Protein AF-0000000077149326 (afdb_homodimer)

Foldseek 3Di:
DPQAQEEEEEALDVVVQVVVVVPDDPSYHYHYDNALVVRLVCVQVDDHQEYEYEQDGDPHGPQVSQVSNCVRDVRHAYEYEYAPPDPDDQVVVCVVHSHPYYHYPPDDPVVVVVVVVVSVVVSVVVVLCLALLCLLVVLCVVVVHQLQRLCVQLVHHSVVNVCCNVVVDPDDPSSLCSSCVVSVHDSCSNCVPPPPVDDPPPPPDD/DPQAQEEEEEALDVVVQVVVVVPDDPSYHYHYDNALVVRLVCVQVDDHQEYEYEQDGDPHGPQVSQVSNCVRDVRHAYEYEYAPPDPDDQVVVCVVHSHPYYHYPPDDPVVVVVVVVVSVVVSVVVVLCLALLCLLVVLCVVVVHQLQRLCVQLVHHSVVNVCCNVVVDPDDPSSLCSSCVVSVHDSCSNHVPPPPVPDPPPPPDD

Radius of gyration: 22.46 Å; Cα contacts (8 Å, |Δi|>4): 632; chains: 2; bounding box: 53×58×56 Å

Nearest PDB structures (foldseek):
  3hv2-assembly1_B  TM=8.710E-01  e=5.904E-07  Pseudomonas protegens Pf-5
  2vuh-assembly1_B-2  TM=8.754E-01  e=3.141E-06  Rhodobacter capsulatus
  8tff-assembly1_A  TM=6.795E-01  e=1.609E-07  Flavobacterium johnsoniae UW101
  8thp-assembly1_A  TM=6.097E-01  e=5.617E-08  Flavobacterium johnsoniae UW101
  8tfm-assembly1_A  TM=6.065E-01  e=4.903E-07  Flavobacterium johnsoniae UW101

Organism: Ruminiclostridium cellulolyticum (strain ATCC 35319 / DSM 5812 / JCM 6584 / H10) (NCBI:txid394503)

Solvent-accessible surface area (backbone atoms only — not comparable to full-atom values): 22698 Å² total; per-residue (Å²): 127,84,82,54,52,30,32,36,34,33,37,60,50,62,67,60,51,50,53,53,56,71,72,51,63,84,60,48,41,75,48,70,26,61,41,63,67,63,36,54,53,46,56,74,76,43,86,56,57,32,37,40,33,32,37,74,32,93,95,46,41,41,65,58,52,48,53,58,43,49,74,78,42,80,70,61,40,33,31,40,46,23,65,83,80,51,95,54,57,67,57,57,48,44,71,74,39,98,44,30,39,73,44,51,62,82,50,56,69,68,57,53,52,37,51,52,50,22,51,51,36,43,54,52,52,38,57,45,61,53,27,38,12,41,43,48,44,48,54,32,55,76,62,69,45,50,51,57,58,49,12,58,75,71,71,46,52,42,64,56,45,52,30,25,39,66,57,73,45,75,73,50,72,68,52,39,47,50,47,13,58,73,68,70,45,48,49,23,44,43,44,28,54,73,69,75,74,67,85,68,80,74,74,72,80,122,128,82,82,54,51,30,33,35,36,34,38,60,49,63,66,60,52,50,53,52,57,72,71,50,62,85,60,49,40,76,49,71,28,61,41,63,67,62,35,54,52,48,56,74,76,42,88,57,57,34,37,39,32,30,36,75,33,93,97,45,42,42,65,59,51,48,54,59,45,48,74,79,43,81,70,60,41,32,31,39,46,24,66,83,82,51,95,53,58,67,57,57,47,43,72,72,39,99,46,29,37,74,43,52,62,82,51,56,67,68,56,53,50,36,50,52,51,22,51,51,37,45,54,52,51,39,57,45,60,54,28,37,13,40,43,48,45,49,54,32,54,74,61,69,45,50,53,57,58,50,10,60,76,71,70,44,52,40,65,57,44,53,30,26,39,67,58,74,43,77,73,53,70,68,53,40,46,50,47,12,59,73,67,69,45,48,49,22,44,43,42,30,54,71,68,76,74,67,86,68,80,74,73,72,80,122

Sequence (412 aa):
MEEKFKIIIIDDEQGVIDAIKANLSSEYSVDGFVTSKEGIDAIKENNYDLLILDYFIDSMNGKQITEKIRKTDDELYIMLLTGKAEEAPGLETLKNLDIQMYCEKSANFEEILIMIESARKSVEHSRKEGSFGIRLKRLRRIHNISQEDLGKVLGVGRTAIANWETNQTEPTGENIKKLAELFRVTTDYLLCYKANFGDTPNLAKKMEEKFKIIIIDDEQGVIDAIKANLSSEYSVDGFVTSKEGIDAIKENNYDLLILDYFIDSMNGKQITEKIRKTDDELYIMLLTGKAEEAPGLETLKNLDIQMYCEKSANFEEILIMIESARKSVEHSRKEGSFGIRLKRLRRIHNISQEDLGKVLGVGRTAIANWETNQTEPTGENIKKLAELFRVTTDYLLCYKANFGDTPNLAKK

InterPro domains:
  IPR001387 Cro/C1-type, helix-turn-helix domain [PF01381] (136-190)
  IPR001387 Cro/C1-type, helix-turn-helix domain [PS50943] (136-190)
  IPR001387 Cro/C1-type, helix-turn-helix domain [SM00530] (135-190)
  IPR001387 Cro/C1-type, helix-turn-helix domain [cd00093] (133-190)
  IPR001789 Signal transduction response regulator, receiver domain [PF00072] (7-116)
  IPR001789 Signal transduction response regulator, receiver domain [PS50110] (6-120)
  IPR001789 Signal transduction response regulator, receiver domain [SM00448] (5-116)
  IPR010982 Lambda repressor-like, DNA-binding domain superfamily [G3DSA:1.10.260.40] (132-192)
  IPR010982 Lambda repressor-like, DNA-binding domain superfamily [SSF47413] (132-195)
  IPR011006 CheY-like superfamily [SSF52172] (4-128)

Secondary structure (DSSP, 8-state):
----EEEEEE-S-HHHHHHHHHHS-TTEEEEEESSHHHHHHHHHHS--SEEEE-SEETTEEHHHHHHHHHTT-SS-EEEEEE-TT-SS-HHHHHHHSS-SEEEETTS-HHHHHHHHHHHHHHHHHHHHHTSHHHHHHHHHHHTT--HHHHHHHHTS-HHHHHHHHTTSS---HHHHHHHHHHTT--HHHHH-------S-------/----EEEEEE-S-HHHHHHHHHHS-TTEEEEEESSHHHHHHHHHHS--SEEEE-SEETTEEHHHHHHHHHTT-SS-EEEEEE-TT-SS-HHHHHHHSS-SEEEETTS-HHHHHHHHHHHHHHHHHHHHHTSHHHHHHHHHHHTT--HHHHHHHHTS-HHHHHHHHTTSS---HHHHHHHHHHTT--HHHHH-------S-------

Structure (mmCIF, N/CA/C/O backbone):
data_AF-0000000077149326-model_v1
#
loop_
_entity.id
_entity.type
_entity.pdbx_description
1 polymer 'Stage 0 sporulation protein A homolog'
#
loop_
_atom_site.group_PDB
_atom_site.id
_atom_site.type_symbol
_atom_site.label_atom_id
_atom_site.label_alt_id
_atom_site.label_comp_id
_atom_site.label_asym_id
_atom_site.label_entity_id
_atom_site.label_seq_id
_atom_site.pdbx_PDB_ins_code
_atom_site.Cartn_x
_atom_site.Cartn_y
_atom_site.Cartn_z
_atom_site.occupancy
_atom_site.B_iso_or_equiv
_atom_site.auth_seq_id
_atom_site.auth_comp_id
_atom_site.auth_asym_id
_atom_site.auth_atom_id
_atom_site.pdbx_PDB_model_num
ATOM 1 N N . MET A 1 1 ? -17.828 -1.812 16.531 1 41.09 1 MET A N 1
ATOM 2 C CA . MET A 1 1 ? -17.578 -2.91 15.609 1 41.09 1 MET A CA 1
ATOM 3 C C . MET A 1 1 ? -16.406 -2.584 14.68 1 41.09 1 MET A C 1
ATOM 5 O O . MET A 1 1 ? -16.297 -1.46 14.188 1 41.09 1 MET A O 1
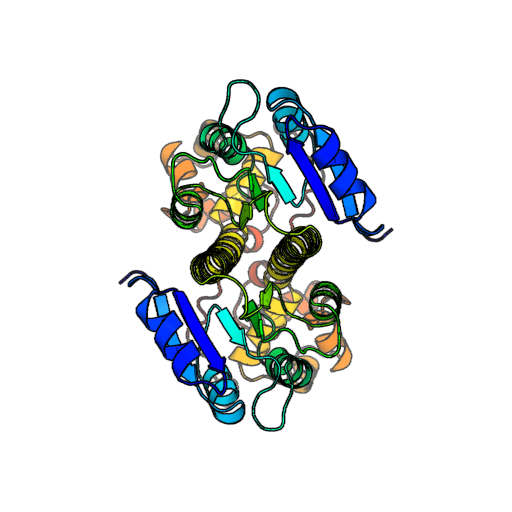ATOM 9 N N . GLU A 1 2 ? -15.266 -3.346 14.773 1 55.09 2 GLU A N 1
ATOM 10 C CA . GLU A 1 2 ? -14.086 -2.984 14 1 55.09 2 GLU A CA 1
ATOM 11 C C . GLU A 1 2 ? -14.406 -2.926 12.508 1 55.09 2 GLU A C 1
ATOM 13 O O . GLU A 1 2 ? -15.156 -3.756 11.992 1 55.09 2 GLU A O 1
ATOM 18 N N . GLU A 1 3 ? -14.281 -1.856 11.867 1 77.44 3 GLU A N 1
ATOM 19 C CA . GLU A 1 3 ? -14.656 -1.661 10.469 1 77.44 3 GLU A CA 1
ATOM 20 C C . GLU A 1 3 ? -14.055 -2.748 9.578 1 77.44 3 GLU A C 1
ATOM 22 O O . GLU A 1 3 ? -12.875 -3.076 9.703 1 77.44 3 GLU A O 1
ATOM 27 N N . LYS A 1 4 ? -14.914 -3.582 8.945 1 92.25 4 LYS A N 1
ATOM 28 C CA . LYS A 1 4 ? -14.508 -4.668 8.062 1 92.25 4 LYS A CA 1
ATOM 29 C C . LYS A 1 4 ? -13.781 -4.133 6.828 1 92.25 4 LYS A C 1
ATOM 31 O O . LYS A 1 4 ? -14.031 -3.004 6.398 1 92.25 4 LYS A O 1
ATOM 36 N N . PHE A 1 5 ? -12.797 -4.852 6.426 1 95.25 5 PHE A N 1
ATOM 37 C CA . PHE A 1 5 ? -12.148 -4.559 5.152 1 95.25 5 PHE A CA 1
ATOM 38 C C . PHE A 1 5 ? -13.094 -4.848 3.988 1 95.25 5 PHE A C 1
ATOM 40 O O . PHE A 1 5 ? -13.461 -6 3.748 1 95.25 5 PHE A O 1
ATOM 47 N N . LYS A 1 6 ? -13.5 -3.863 3.207 1 95.5 6 LYS A N 1
ATOM 48 C CA . LYS A 1 6 ? -14.562 -3.98 2.217 1 95.5 6 LYS A CA 1
ATOM 49 C C . LYS A 1 6 ? -14 -4.254 0.828 1 95.5 6 LYS A C 1
ATOM 51 O O . LYS A 1 6 ? -13.289 -3.416 0.262 1 95.5 6 LYS A O 1
ATOM 56 N N . ILE A 1 7 ? -14.414 -5.387 0.296 1 98.44 7 ILE A N 1
ATOM 57 C CA . ILE A 1 7 ? -13.945 -5.82 -1.018 1 98.44 7 ILE A CA 1
ATOM 58 C C . ILE A 1 7 ? -15.102 -5.797 -2.01 1 98.44 7 ILE A C 1
ATOM 60 O O . ILE A 1 7 ? -16.219 -6.215 -1.685 1 98.44 7 ILE A O 1
ATOM 64 N N . ILE A 1 8 ? -14.859 -5.199 -3.127 1 98.56 8 ILE A N 1
ATOM 65 C CA . ILE A 1 8 ? -15.773 -5.359 -4.246 1 98.56 8 ILE A CA 1
ATOM 66 C C . ILE A 1 8 ? -15.133 -6.23 -5.324 1 98.56 8 ILE A C 1
ATOM 68 O O . ILE A 1 8 ? -13.945 -6.086 -5.617 1 98.56 8 ILE A O 1
ATOM 72 N N . ILE A 1 9 ? -15.922 -7.199 -5.844 1 98.69 9 ILE A N 1
ATOM 73 C CA . ILE A 1 9 ? -15.477 -8.07 -6.926 1 98.69 9 ILE A CA 1
ATOM 74 C C . ILE A 1 9 ? -16.344 -7.844 -8.164 1 98.69 9 ILE A C 1
ATOM 76 O O . ILE A 1 9 ? -17.562 -7.898 -8.086 1 98.69 9 ILE A O 1
ATOM 80 N N . ILE A 1 10 ? -15.695 -7.523 -9.266 1 98.19 10 ILE A N 1
ATOM 81 C CA . ILE A 1 10 ? -16.359 -7.457 -10.555 1 98.19 10 ILE A CA 1
ATOM 82 C C . ILE A 1 10 ? -15.836 -8.57 -11.469 1 98.19 10 ILE A C 1
ATOM 84 O O . ILE A 1 10 ? -14.703 -8.5 -11.953 1 98.19 10 ILE A O 1
ATOM 88 N N . ASP A 1 11 ? -16.594 -9.578 -11.656 1 97.06 11 ASP A N 1
ATOM 89 C CA . ASP A 1 11 ? -16.266 -10.797 -12.391 1 97.06 11 ASP A CA 1
ATOM 90 C C . ASP A 1 11 ? -17.516 -11.453 -12.969 1 97.06 11 ASP A C 1
ATOM 92 O O . ASP A 1 11 ? -18.5 -11.688 -12.242 1 97.06 11 ASP A O 1
ATOM 96 N N . ASP A 1 12 ? -17.453 -11.727 -14.25 1 95.38 12 ASP A N 1
ATOM 97 C CA . ASP A 1 12 ? -18.672 -12.273 -14.867 1 95.38 12 ASP A CA 1
ATOM 98 C C . ASP A 1 12 ? -18.891 -13.727 -14.453 1 95.38 12 ASP A C 1
ATOM 100 O O . ASP A 1 12 ? -19.953 -14.297 -14.711 1 95.38 12 ASP A O 1
ATOM 104 N N . GLU A 1 13 ? -17.969 -14.352 -13.828 1 94.88 13 GLU A N 1
ATOM 105 C CA . GLU A 1 13 ? -18.078 -15.719 -13.336 1 94.88 13 GLU A CA 1
ATOM 106 C C . GLU A 1 13 ? -18.5 -15.742 -11.867 1 94.88 13 GLU A C 1
ATOM 108 O O . GLU A 1 13 ? -17.656 -15.648 -10.977 1 94.88 13 GLU A O 1
ATOM 113 N N . GLN A 1 14 ? -19.797 -15.992 -11.617 1 96.62 14 GLN A N 1
ATOM 114 C CA . GLN A 1 14 ? -20.344 -16.016 -10.266 1 96.62 14 GLN A CA 1
ATOM 115 C C . GLN A 1 14 ? -19.578 -17 -9.383 1 96.62 14 GLN A C 1
ATOM 117 O O . GLN A 1 14 ? -19.422 -16.766 -8.18 1 96.62 14 GLN A O 1
ATOM 122 N N . GLY A 1 15 ? -19.141 -18.062 -9.945 1 96.88 15 GLY A N 1
ATOM 123 C CA . GLY A 1 15 ? -18.391 -19.062 -9.203 1 96.88 15 GLY A CA 1
ATOM 124 C C . GLY A 1 15 ? -17.141 -18.5 -8.547 1 96.88 15 GLY A C 1
ATOM 125 O O . GLY A 1 15 ? -16.812 -18.875 -7.422 1 96.88 15 GLY A O 1
ATOM 126 N N . VAL A 1 16 ? -16.422 -17.625 -9.258 1 96.31 16 VAL A N 1
ATOM 127 C CA . VAL A 1 16 ? -15.219 -17 -8.734 1 96.31 16 VAL A CA 1
ATOM 128 C C . VAL A 1 16 ? -15.57 -16.125 -7.539 1 96.31 16 VAL A C 1
ATOM 130 O O . VAL A 1 16 ? -14.906 -16.188 -6.5 1 96.31 16 VAL A O 1
ATOM 133 N N . ILE A 1 17 ? -16.656 -15.32 -7.617 1 97.69 17 ILE A N 1
ATOM 134 C CA . ILE A 1 17 ? -17.125 -14.438 -6.555 1 97.69 17 ILE A CA 1
ATOM 135 C C . ILE A 1 17 ? -17.469 -15.266 -5.316 1 97.69 17 ILE A C 1
ATOM 137 O O . ILE A 1 17 ? -17.016 -14.961 -4.211 1 97.69 17 ILE A O 1
ATOM 141 N N . ASP A 1 18 ? -18.172 -16.312 -5.539 1 97.94 18 ASP A N 1
ATOM 142 C CA . ASP A 1 18 ? -18.625 -17.156 -4.441 1 97.94 18 ASP A CA 1
ATOM 143 C C . ASP A 1 18 ? -17.453 -17.844 -3.75 1 97.94 18 ASP A C 1
ATOM 145 O O . ASP A 1 18 ? -17.422 -17.953 -2.523 1 97.94 18 ASP A O 1
ATOM 149 N N . ALA A 1 19 ? -16.547 -18.359 -4.539 1 97.25 19 ALA A N 1
ATOM 150 C CA . ALA A 1 19 ? -15.375 -19.047 -3.994 1 97.25 19 ALA A CA 1
ATOM 151 C C . ALA A 1 19 ? -14.562 -18.125 -3.096 1 97.25 19 ALA A C 1
ATOM 153 O O . ALA A 1 19 ? -14.172 -18.5 -1.991 1 97.25 19 ALA A O 1
ATOM 154 N N . ILE A 1 20 ? -14.32 -16.906 -3.557 1 97.69 20 ILE A N 1
ATOM 155 C CA . ILE A 1 20 ? -13.539 -15.961 -2.781 1 97.69 20 ILE A CA 1
ATOM 156 C C . ILE A 1 20 ? -14.289 -15.586 -1.507 1 97.69 20 ILE A C 1
ATOM 158 O O . ILE A 1 20 ? -13.727 -15.617 -0.411 1 97.69 20 ILE A O 1
ATOM 162 N N . LYS A 1 21 ? -15.562 -15.273 -1.61 1 97.06 21 LYS A N 1
ATOM 163 C CA . LYS A 1 21 ? -16.391 -14.898 -0.469 1 97.06 21 LYS A CA 1
ATOM 164 C C . LYS A 1 21 ? -16.406 -15.992 0.588 1 97.06 21 LYS A C 1
ATOM 166 O O . LYS A 1 21 ? -16.297 -15.719 1.784 1 97.06 21 LYS A O 1
ATOM 171 N N . ALA A 1 22 ? -16.453 -17.172 0.174 1 96.75 22 ALA A N 1
ATOM 172 C CA . ALA A 1 22 ? -16.594 -18.328 1.066 1 96.75 22 ALA A CA 1
ATOM 173 C C . ALA A 1 22 ? -15.312 -18.578 1.85 1 96.75 22 ALA A C 1
ATOM 175 O O . ALA A 1 22 ? -15.336 -19.219 2.902 1 96.75 22 ALA A O 1
ATOM 176 N N . ASN A 1 23 ? -14.203 -18.094 1.366 1 96.38 23 ASN A N 1
ATOM 177 C CA . ASN A 1 23 ? -12.93 -18.469 1.965 1 96.38 23 ASN A CA 1
ATOM 178 C C . ASN A 1 23 ? -12.297 -17.281 2.703 1 96.38 23 ASN A C 1
ATOM 180 O O . ASN A 1 23 ? -11.188 -17.406 3.234 1 96.38 23 ASN A O 1
ATOM 184 N N . LEU A 1 24 ? -12.945 -16.188 2.693 1 96 24 LEU A N 1
ATOM 185 C CA . LEU A 1 24 ? -12.453 -15.047 3.447 1 96 24 LEU A CA 1
ATOM 186 C C . LEU A 1 24 ? -13.062 -15.016 4.848 1 96 24 LEU A C 1
ATOM 188 O O . LEU A 1 24 ? -14.211 -15.414 5.039 1 96 24 LEU A O 1
ATOM 192 N N . SER A 1 25 ? -12.273 -14.594 5.812 1 92.81 25 SER A N 1
ATOM 193 C CA . SER A 1 25 ? -12.711 -14.555 7.203 1 92.81 25 SER A CA 1
ATOM 194 C C . SER A 1 25 ? -13.703 -13.422 7.438 1 92.81 25 SER A C 1
ATOM 196 O O . SER A 1 25 ? -14.07 -12.711 6.5 1 92.81 25 SER A O 1
ATOM 198 N N . SER A 1 26 ? -14.148 -13.234 8.68 1 91.81 26 SER A N 1
ATOM 199 C CA . SER A 1 26 ? -15.195 -12.281 9.062 1 91.81 26 SER A CA 1
ATOM 200 C C . SER A 1 26 ? -14.672 -10.852 9.047 1 91.81 26 SER A C 1
ATOM 202 O O . SER A 1 26 ? -15.445 -9.898 9.109 1 91.81 26 SER A O 1
ATOM 204 N N . GLU A 1 27 ? -13.414 -10.758 8.914 1 92 27 GLU A N 1
ATOM 205 C CA . GLU A 1 27 ? -12.828 -9.422 8.898 1 92 27 GLU A CA 1
ATOM 206 C C . GLU A 1 27 ? -13.055 -8.734 7.555 1 92 27 GLU A C 1
ATOM 208 O O . GLU A 1 27 ? -12.805 -7.535 7.414 1 92 27 GLU A O 1
ATOM 213 N N . TYR A 1 28 ? -13.617 -9.555 6.613 1 95.94 28 TYR A N 1
ATOM 214 C CA . TYR A 1 28 ? -13.859 -9.031 5.273 1 95.94 28 TYR A CA 1
ATOM 215 C C . TYR A 1 28 ? -15.352 -8.891 5 1 95.94 28 TYR A C 1
ATOM 217 O O . TYR A 1 28 ? -16.156 -9.672 5.512 1 95.94 28 TYR A O 1
ATOM 225 N N . SER A 1 29 ? -15.758 -7.914 4.293 1 96.56 29 SER A N 1
ATOM 226 C CA . SER A 1 29 ? -17.047 -7.812 3.623 1 96.56 29 SER A CA 1
ATOM 227 C C . SER A 1 29 ? -16.891 -7.773 2.107 1 96.56 29 SER A C 1
ATOM 229 O O . SER A 1 29 ? -15.992 -7.098 1.591 1 96.56 29 SER A O 1
ATOM 231 N N . VAL A 1 30 ? -17.719 -8.562 1.441 1 97.88 30 VAL A N 1
ATOM 232 C CA . VAL A 1 30 ? -17.516 -8.719 0.004 1 97.88 30 VAL A CA 1
ATOM 233 C C . VAL A 1 30 ? -18.828 -8.43 -0.733 1 97.88 30 VAL A C 1
ATOM 235 O O . VAL A 1 30 ? -19.859 -9.031 -0.44 1 97.88 30 VAL A O 1
ATOM 238 N N . ASP A 1 31 ? -18.781 -7.492 -1.633 1 98 31 ASP A N 1
ATOM 239 C CA . ASP A 1 31 ? -19.844 -7.277 -2.615 1 98 31 ASP A CA 1
ATOM 240 C C . ASP A 1 31 ? -19.406 -7.754 -4 1 98 31 ASP A C 1
ATOM 242 O O . ASP A 1 31 ? -18.359 -7.344 -4.504 1 98 31 ASP A O 1
ATOM 246 N N . GLY A 1 32 ? -20.188 -8.633 -4.578 1 98.38 32 GLY A N 1
ATOM 247 C CA . GLY A 1 32 ? -19.859 -9.164 -5.891 1 98.38 32 GLY A CA 1
ATOM 248 C C . GLY A 1 32 ? -20.844 -8.727 -6.969 1 98.38 32 GLY A C 1
ATOM 249 O O . GLY A 1 32 ? -22.047 -8.648 -6.727 1 98.38 32 GLY A O 1
ATOM 250 N N . PHE A 1 33 ? -20.297 -8.383 -8.117 1 98 33 PHE A N 1
ATOM 251 C CA . PHE A 1 33 ? -21.109 -7.996 -9.266 1 98 33 PHE A CA 1
ATOM 252 C C . PHE A 1 33 ? -20.672 -8.734 -10.523 1 98 33 PHE A C 1
ATOM 254 O O . PHE A 1 33 ? -19.469 -8.883 -10.766 1 98 33 PHE A O 1
ATOM 261 N N . VAL A 1 34 ? -21.625 -9.156 -11.398 1 97.31 34 VAL A N 1
ATOM 262 C CA . VAL A 1 34 ? -21.297 -9.953 -12.578 1 97.31 34 VAL A CA 1
ATOM 263 C C . VAL A 1 34 ? -21.312 -9.062 -13.82 1 97.31 34 VAL A C 1
ATOM 265 O O . VAL A 1 34 ? -21.094 -9.547 -14.938 1 97.31 34 VAL A O 1
ATOM 268 N N . THR A 1 35 ? -21.578 -7.766 -13.602 1 96.62 35 THR A N 1
ATOM 269 C CA . THR A 1 35 ? -21.5 -6.801 -14.695 1 96.62 35 THR A CA 1
ATOM 270 C C . THR A 1 35 ? -20.688 -5.582 -14.289 1 96.62 35 THR A C 1
ATOM 272 O O . THR A 1 35 ? -20.734 -5.148 -13.141 1 96.62 35 THR A O 1
ATOM 275 N N . SER A 1 36 ? -19.938 -5.035 -15.281 1 96.25 36 SER A N 1
ATOM 276 C CA . SER A 1 36 ? -19.109 -3.865 -15.008 1 96.25 36 SER A CA 1
ATOM 277 C C . SER A 1 36 ? -19.969 -2.66 -14.625 1 96.25 36 SER A C 1
ATOM 279 O O . SER A 1 36 ? -19.594 -1.865 -13.766 1 96.25 36 SER A O 1
ATOM 281 N N . LYS A 1 37 ? -21.109 -2.531 -15.258 1 95.5 37 LYS A N 1
ATOM 282 C CA . LYS A 1 37 ? -22 -1.4 -14.984 1 95.5 37 LYS A CA 1
ATOM 283 C C . LYS A 1 37 ? -22.422 -1.373 -13.523 1 95.5 37 LYS A C 1
ATOM 285 O O . LYS A 1 37 ? -22.266 -0.356 -12.844 1 95.5 37 LYS A O 1
ATOM 290 N N . GLU A 1 38 ? -22.922 -2.455 -13.039 1 96.56 38 GLU A N 1
ATOM 291 C CA . GLU A 1 38 ? -23.375 -2.529 -11.648 1 96.56 38 GLU A CA 1
ATOM 292 C C . GLU A 1 38 ? -22.203 -2.314 -10.688 1 96.56 38 GLU A C 1
ATOM 294 O O . GLU A 1 38 ? -22.359 -1.655 -9.656 1 96.56 38 GLU A O 1
ATOM 299 N N . GLY A 1 39 ? -21.078 -2.922 -10.992 1 97.06 39 GLY A N 1
ATOM 300 C CA . GLY A 1 39 ? -19.906 -2.764 -10.148 1 97.06 39 GLY A CA 1
ATOM 301 C C . GLY A 1 39 ? -19.422 -1.326 -10.055 1 97.06 39 GLY A C 1
ATOM 302 O O . GLY A 1 39 ? -19.156 -0.826 -8.969 1 97.06 39 GLY A O 1
ATOM 303 N N . ILE A 1 40 ? -19.344 -0.669 -11.195 1 95.94 40 ILE A N 1
ATOM 304 C CA . ILE A 1 40 ? -18.875 0.711 -11.25 1 95.94 40 ILE A CA 1
ATOM 305 C C . ILE A 1 40 ? -19.844 1.619 -10.508 1 95.94 40 ILE A C 1
ATOM 307 O O . ILE A 1 40 ? -19.438 2.52 -9.773 1 95.94 40 ILE A O 1
ATOM 311 N N . ASP A 1 41 ? -21.172 1.397 -10.68 1 94.31 41 ASP A N 1
ATOM 312 C CA . ASP A 1 41 ? -22.188 2.166 -9.961 1 94.31 41 ASP A CA 1
ATOM 313 C C . ASP A 1 41 ? -22.031 2.002 -8.445 1 94.31 41 ASP A C 1
ATOM 315 O O . ASP A 1 41 ? -22.141 2.971 -7.695 1 94.31 41 ASP A O 1
ATOM 319 N N . ALA A 1 42 ? -21.781 0.806 -8.008 1 94.88 42 ALA A N 1
ATOM 320 C CA . ALA A 1 42 ? -21.594 0.532 -6.582 1 94.88 42 ALA A CA 1
ATOM 321 C C . ALA A 1 42 ? -20.391 1.289 -6.031 1 94.88 42 ALA A C 1
ATOM 323 O O . ALA A 1 42 ? -20.422 1.796 -4.906 1 94.88 42 ALA A O 1
ATOM 324 N N . ILE A 1 43 ? -19.297 1.363 -6.816 1 92 43 ILE A N 1
ATOM 325 C CA . ILE A 1 43 ? -18.078 2.053 -6.41 1 92 43 ILE A CA 1
ATOM 326 C C . ILE A 1 43 ? -18.344 3.545 -6.254 1 92 43 ILE A C 1
ATOM 328 O O . ILE A 1 43 ? -17.797 4.195 -5.359 1 92 43 ILE A O 1
ATOM 332 N N . LYS A 1 44 ? -19.25 4.031 -7.082 1 81.56 44 LYS A N 1
ATOM 333 C CA . LYS A 1 44 ? -19.625 5.441 -7.016 1 81.56 44 LYS A CA 1
ATOM 334 C C . LYS A 1 44 ? -20.438 5.738 -5.766 1 81.56 44 LYS A C 1
ATOM 336 O O . LYS A 1 44 ? -20.344 6.832 -5.203 1 81.56 44 LYS A O 1
ATOM 341 N N . GLU A 1 45 ? -21.172 4.766 -5.309 1 82.25 45 GLU A N 1
ATOM 342 C CA . GLU A 1 45 ? -22.172 4.984 -4.262 1 82.25 45 GLU A CA 1
ATOM 343 C C . GLU A 1 45 ? -21.625 4.562 -2.896 1 82.25 45 GLU A C 1
ATOM 345 O O . GLU A 1 45 ? -22.203 4.918 -1.862 1 82.25 45 GLU A O 1
ATOM 350 N N . ASN A 1 46 ? -20.578 3.74 -2.934 1 79.69 46 ASN A N 1
ATOM 351 C CA . ASN A 1 46 ? -20.062 3.178 -1.694 1 79.69 46 ASN A CA 1
ATOM 352 C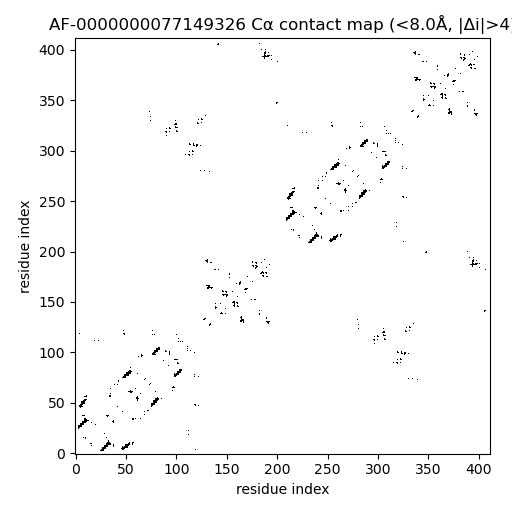 C . ASN A 1 46 ? -18.531 3.287 -1.631 1 79.69 46 ASN A C 1
ATOM 354 O O . ASN A 1 46 ? -17.891 3.541 -2.646 1 79.69 46 ASN A O 1
ATOM 358 N N . ASN A 1 47 ? -18.062 3.096 -0.41 1 82.06 47 ASN A N 1
ATOM 359 C CA . ASN A 1 47 ? -16.609 3.051 -0.215 1 82.06 47 ASN A CA 1
ATOM 360 C C . ASN A 1 47 ? -16.109 1.616 -0.116 1 82.06 47 ASN A C 1
ATOM 362 O O . ASN A 1 47 ? -16.656 0.807 0.629 1 82.06 47 ASN A O 1
ATOM 366 N N . TYR A 1 48 ? -15.125 1.356 -0.906 1 91.38 48 TYR A N 1
ATOM 367 C CA . TYR A 1 48 ? -14.461 0.06 -0.861 1 91.38 48 TYR A CA 1
ATOM 368 C C . TYR A 1 48 ? -12.961 0.225 -0.626 1 91.38 48 TYR A C 1
ATOM 370 O O . TYR A 1 48 ? -12.383 1.268 -0.95 1 91.38 48 TYR A O 1
ATOM 378 N N . ASP A 1 49 ? -12.367 -0.781 -0.072 1 92 49 ASP A N 1
ATOM 379 C CA . ASP A 1 49 ? -10.938 -0.763 0.184 1 92 49 ASP A CA 1
ATOM 380 C C . ASP A 1 49 ? -10.164 -1.401 -0.969 1 92 49 ASP A C 1
ATOM 382 O O . ASP A 1 49 ? -9.047 -0.986 -1.279 1 92 49 ASP A O 1
ATOM 386 N N . LEU A 1 50 ? -10.797 -2.375 -1.565 1 98.06 50 LEU A N 1
ATOM 387 C CA . LEU A 1 50 ? -10.141 -3.178 -2.592 1 98.06 50 LEU A CA 1
ATOM 388 C C . LEU A 1 50 ? -11.125 -3.578 -3.682 1 98.06 50 LEU A C 1
ATOM 390 O O . LEU A 1 50 ? -12.242 -4.016 -3.387 1 98.06 50 LEU A O 1
ATOM 394 N N . LEU A 1 51 ? -10.75 -3.361 -4.887 1 98.62 51 LEU A N 1
ATOM 395 C CA . LEU A 1 51 ? -11.445 -3.906 -6.047 1 98.62 51 LEU A CA 1
ATOM 396 C C . LEU A 1 51 ? -10.672 -5.086 -6.633 1 98.62 51 LEU A C 1
ATOM 398 O O . LEU A 1 51 ? -9.492 -4.965 -6.953 1 98.62 51 LEU A O 1
ATOM 402 N N . ILE A 1 52 ? -11.305 -6.223 -6.695 1 98.62 52 ILE A N 1
ATOM 403 C CA . ILE A 1 52 ? -10.828 -7.352 -7.484 1 98.62 52 ILE A CA 1
ATOM 404 C C . ILE A 1 52 ? -11.562 -7.395 -8.828 1 98.62 52 ILE A C 1
ATOM 406 O O . ILE A 1 52 ? -12.781 -7.539 -8.867 1 98.62 52 ILE A O 1
ATOM 410 N N . LEU A 1 53 ? -10.773 -7.27 -9.891 1 97.81 53 LEU A N 1
ATOM 411 C CA . LEU A 1 53 ? -11.367 -7.016 -11.203 1 97.81 53 LEU A CA 1
ATOM 412 C C . LEU A 1 53 ? -10.938 -8.078 -12.211 1 97.81 53 LEU A C 1
ATOM 414 O O . LEU A 1 53 ? -9.75 -8.391 -12.32 1 97.81 53 LEU A O 1
ATOM 418 N N . ASP A 1 54 ? -11.867 -8.672 -12.906 1 95.94 54 ASP A N 1
ATOM 419 C CA . ASP A 1 54 ? -11.578 -9.492 -14.078 1 95.94 54 ASP A CA 1
ATOM 420 C C . ASP A 1 54 ? -11.18 -8.633 -15.273 1 95.94 54 ASP A C 1
ATOM 422 O O . ASP A 1 54 ? -11.75 -7.555 -15.484 1 95.94 54 ASP A O 1
ATOM 426 N N . TYR A 1 55 ? -10.305 -9.055 -16.047 1 93.5 55 TYR A N 1
ATOM 427 C CA . TYR A 1 55 ? -9.828 -8.227 -17.156 1 93.5 55 TYR A CA 1
ATOM 428 C C . TYR A 1 55 ? -10.891 -8.086 -18.234 1 93.5 55 TYR A C 1
ATOM 430 O O . TYR A 1 55 ? -11.125 -6.988 -18.734 1 93.5 55 TYR A O 1
ATOM 438 N N . PHE A 1 56 ? -11.414 -9.289 -18.641 1 90.88 56 PHE A N 1
ATOM 439 C CA . PHE A 1 56 ? -12.484 -9.234 -19.625 1 90.88 56 PHE A CA 1
ATOM 440 C C . PHE A 1 56 ? -13.844 -9.438 -18.969 1 90.88 56 PHE A C 1
ATOM 442 O O . PHE A 1 56 ? -14.094 -10.477 -18.359 1 90.88 56 PHE A O 1
ATOM 449 N N . ILE A 1 57 ? -14.664 -8.453 -19.031 1 90.75 57 ILE A N 1
ATOM 450 C CA . ILE A 1 57 ? -16.016 -8.516 -18.469 1 90.75 57 ILE A CA 1
ATOM 451 C C . ILE A 1 57 ? -17 -7.82 -19.406 1 90.75 57 ILE A C 1
ATOM 453 O O . ILE A 1 57 ? -16.797 -6.656 -19.766 1 90.75 57 ILE A O 1
ATOM 457 N N . ASP A 1 58 ? -17.984 -8.586 -19.688 1 90.81 58 ASP A N 1
ATOM 458 C CA . ASP A 1 58 ? -19 -8.125 -20.641 1 90.81 58 ASP A CA 1
ATOM 459 C C . ASP A 1 58 ? -18.344 -7.48 -21.859 1 90.81 58 ASP A C 1
ATOM 461 O O . ASP A 1 58 ? -17.562 -8.117 -22.562 1 90.81 58 ASP A O 1
ATOM 465 N N . SER A 1 59 ? -18.625 -6.105 -22.109 1 89.19 59 SER A N 1
ATOM 466 C CA . SER A 1 59 ? -18.141 -5.461 -23.328 1 89.19 59 SER A CA 1
ATOM 467 C C . SER A 1 59 ? -16.922 -4.586 -23.047 1 89.19 59 SER A C 1
ATOM 469 O O . SER A 1 59 ? -16.406 -3.918 -23.938 1 89.19 59 SER A O 1
ATOM 471 N N . MET A 1 60 ? -16.406 -4.621 -21.844 1 90.44 60 MET A N 1
ATOM 472 C CA . MET A 1 60 ? -15.266 -3.789 -21.469 1 90.44 60 MET A CA 1
ATOM 473 C C . MET A 1 60 ? -14.094 -4.645 -21 1 90.44 60 MET A C 1
ATOM 475 O O . MET A 1 60 ? -14.289 -5.789 -20.578 1 90.44 60 MET A O 1
ATOM 479 N N . ASN A 1 61 ? -12.891 -4.047 -21.156 1 91.12 61 ASN A N 1
ATOM 480 C CA . ASN A 1 61 ? -11.719 -4.715 -20.594 1 91.12 61 ASN A CA 1
ATOM 481 C C . ASN A 1 61 ? -11.188 -3.973 -19.375 1 91.12 61 ASN A C 1
ATOM 483 O O . ASN A 1 61 ? -11.68 -2.895 -19.031 1 91.12 61 ASN A O 1
ATOM 487 N N . GLY A 1 62 ? -10.242 -4.598 -18.688 1 92.06 62 GLY A N 1
ATOM 488 C CA . GLY A 1 62 ? -9.703 -4.07 -17.453 1 92.06 62 GLY A CA 1
ATOM 489 C C . GLY A 1 62 ? -9.188 -2.652 -17.578 1 92.06 62 GLY A C 1
ATOM 490 O O . GLY A 1 62 ? -9.312 -1.851 -16.656 1 92.06 62 GLY A O 1
ATOM 491 N N . LYS A 1 63 ? -8.609 -2.367 -18.703 1 93.19 63 LYS A N 1
ATOM 492 C CA . LYS A 1 63 ? -8.07 -1.029 -18.938 1 93.19 63 LYS A CA 1
ATOM 493 C C . LYS A 1 63 ? -9.188 0.013 -18.953 1 93.19 63 LYS A C 1
ATOM 495 O O . LYS A 1 63 ? -9.102 1.037 -18.281 1 93.19 63 LYS A O 1
ATOM 500 N N . GLN A 1 64 ? -10.195 -0.249 -19.672 1 94.56 64 GLN A N 1
ATOM 501 C CA . GLN A 1 64 ? -11.328 0.664 -19.797 1 94.56 64 GLN A CA 1
ATOM 502 C C . GLN A 1 64 ? -12.008 0.879 -18.438 1 94.56 64 GLN A C 1
ATOM 504 O O . GLN A 1 64 ? -12.328 2.012 -18.078 1 94.56 64 GLN A O 1
ATOM 509 N N . ILE A 1 65 ? -12.172 -0.188 -17.734 1 95.62 65 ILE A N 1
ATOM 510 C CA . ILE A 1 65 ? -12.852 -0.114 -16.453 1 95.62 65 ILE A CA 1
ATOM 511 C C . ILE A 1 65 ? -12.008 0.686 -15.469 1 95.62 65 ILE A C 1
ATOM 513 O O . ILE A 1 65 ? -12.523 1.553 -14.758 1 95.62 65 ILE A O 1
ATOM 517 N N . THR A 1 66 ? -10.719 0.401 -15.391 1 96 66 THR A N 1
ATOM 518 C CA . THR A 1 66 ? -9.82 1.102 -14.477 1 96 66 THR A CA 1
ATOM 519 C C . THR A 1 66 ? -9.805 2.598 -14.781 1 96 66 THR A C 1
ATOM 521 O O . THR A 1 66 ? -9.844 3.422 -13.867 1 96 66 THR A O 1
ATOM 524 N N . GLU A 1 67 ? -9.805 2.916 -16.031 1 93.56 67 GLU A N 1
ATOM 525 C CA . GLU A 1 67 ? -9.812 4.32 -16.422 1 93.56 67 GLU A CA 1
ATOM 526 C C . GLU A 1 67 ? -11.094 5.012 -15.969 1 93.56 67 GLU A C 1
ATOM 528 O O . GLU A 1 67 ? -11.062 6.156 -15.508 1 93.56 67 GLU A O 1
ATOM 533 N N . LYS A 1 68 ? -12.188 4.379 -16.094 1 92.25 68 LYS A N 1
ATOM 534 C CA . LYS A 1 68 ? -13.469 4.926 -15.664 1 92.25 68 LYS A CA 1
ATOM 535 C C . LYS A 1 68 ? -13.492 5.129 -14.148 1 92.25 68 LYS A C 1
ATOM 537 O O . LYS A 1 68 ? -13.93 6.176 -13.672 1 92.25 68 LYS A O 1
ATOM 542 N N . ILE A 1 69 ? -12.984 4.16 -13.469 1 92 69 ILE A N 1
ATOM 543 C CA . ILE A 1 69 ? -13 4.207 -12.008 1 92 69 ILE A CA 1
ATOM 544 C C . ILE A 1 69 ? -12.102 5.344 -11.523 1 92 69 ILE A C 1
ATOM 546 O O . ILE A 1 69 ? -12.469 6.086 -10.609 1 92 69 ILE A O 1
ATOM 550 N N . ARG A 1 70 ? -10.898 5.504 -12.133 1 87.12 70 ARG A N 1
ATOM 551 C CA . ARG A 1 70 ? -9.898 6.473 -11.695 1 87.12 70 ARG A CA 1
ATOM 552 C C . ARG A 1 70 ? -10.383 7.902 -11.938 1 87.12 70 ARG A C 1
ATOM 554 O O . ARG A 1 70 ? -9.867 8.844 -11.328 1 87.12 70 ARG A O 1
ATOM 561 N N . LYS A 1 71 ? -11.422 8.031 -12.75 1 76.94 71 LYS A N 1
ATOM 562 C CA . LYS A 1 71 ? -12.016 9.352 -12.953 1 76.94 71 LYS A CA 1
ATOM 563 C C . LYS A 1 71 ? -12.766 9.812 -11.711 1 76.94 71 LYS A C 1
ATOM 565 O O . LYS A 1 71 ? -12.891 11.016 -11.461 1 76.94 71 LYS A O 1
ATOM 570 N N . THR A 1 72 ? -13.18 8.852 -10.898 1 69.88 72 THR A N 1
ATOM 571 C CA . THR A 1 72 ? -14.008 9.219 -9.758 1 69.88 72 THR A CA 1
ATOM 572 C C . THR A 1 72 ? -13.352 8.797 -8.445 1 69.88 72 THR A C 1
ATOM 574 O O . THR A 1 72 ? -13.641 9.367 -7.391 1 69.88 72 THR A O 1
ATOM 577 N N . ASP A 1 73 ? -12.508 7.805 -8.516 1 78 73 ASP A N 1
ATOM 578 C CA . ASP A 1 73 ? -11.852 7.266 -7.328 1 78 73 ASP A CA 1
ATOM 579 C C . ASP A 1 73 ? -10.375 6.992 -7.594 1 78 73 ASP A C 1
ATOM 581 O O . ASP A 1 73 ? -10.016 5.93 -8.109 1 78 73 ASP A O 1
ATOM 585 N N . ASP A 1 74 ? -9.547 7.82 -7.164 1 75.44 74 ASP A N 1
ATOM 586 C CA . ASP A 1 74 ? -8.117 7.707 -7.414 1 75.44 74 ASP A CA 1
ATOM 587 C C . ASP A 1 74 ? -7.43 6.883 -6.328 1 75.44 74 ASP A C 1
ATOM 589 O O . ASP A 1 74 ? -6.27 6.5 -6.469 1 75.44 74 ASP A O 1
ATOM 593 N N . GLU A 1 75 ? -8.211 6.5 -5.348 1 78.5 75 GLU A N 1
ATOM 594 C CA . GLU A 1 75 ? -7.57 5.906 -4.18 1 78.5 75 GLU A CA 1
ATOM 595 C C . GLU A 1 75 ? -7.883 4.414 -4.078 1 78.5 75 GLU A C 1
ATOM 597 O O . GLU A 1 75 ? -7.207 3.682 -3.352 1 78.5 75 GLU A O 1
ATOM 602 N N . LEU A 1 76 ? -8.898 4.047 -4.773 1 90.38 76 LEU A N 1
ATOM 603 C CA . LEU A 1 76 ? -9.305 2.648 -4.684 1 90.38 76 LEU A CA 1
ATOM 604 C C . LEU A 1 76 ? -8.156 1.723 -5.066 1 90.38 76 LEU A C 1
ATOM 606 O O . LEU A 1 76 ? -7.504 1.922 -6.094 1 90.38 76 LEU A O 1
ATOM 610 N N . TYR A 1 77 ? -7.77 0.801 -4.109 1 96.62 77 TYR A N 1
ATOM 611 C CA . TYR A 1 77 ? -6.773 -0.229 -4.387 1 96.62 77 TYR A CA 1
ATOM 612 C C . TYR A 1 77 ? -7.332 -1.284 -5.336 1 96.62 77 TYR A C 1
ATOM 614 O O . TYR A 1 77 ? -8.422 -1.818 -5.105 1 96.62 77 TYR A O 1
ATOM 622 N N . ILE A 1 78 ? -6.645 -1.596 -6.477 1 98.25 78 ILE A N 1
ATOM 623 C CA . ILE A 1 78 ? -7.211 -2.471 -7.5 1 98.25 78 ILE A CA 1
ATOM 624 C C . ILE A 1 78 ? -6.277 -3.658 -7.73 1 98.25 78 ILE A C 1
ATOM 626 O O . ILE A 1 78 ? -5.078 -3.479 -7.945 1 98.25 78 ILE A O 1
ATOM 630 N N . MET A 1 79 ? -6.793 -4.797 -7.645 1 98.38 79 MET A N 1
ATOM 631 C CA . MET A 1 79 ? -6.129 -6.043 -8.016 1 98.38 79 MET A CA 1
ATOM 632 C C . MET A 1 79 ? -6.824 -6.699 -9.203 1 98.38 79 MET A C 1
ATOM 634 O O . MET A 1 79 ? -8.023 -6.98 -9.148 1 98.38 79 MET A O 1
ATOM 638 N N . LEU A 1 80 ? -6.051 -6.844 -10.273 1 97.19 80 LEU A N 1
ATOM 639 C CA . LEU A 1 80 ? -6.555 -7.602 -11.414 1 97.19 80 LEU A CA 1
ATOM 640 C C . LEU A 1 80 ? -6.438 -9.102 -11.164 1 97.19 80 LEU A C 1
ATOM 642 O O . LEU A 1 80 ? -5.363 -9.594 -10.805 1 97.19 80 LEU A O 1
ATOM 646 N N . LEU A 1 81 ? -7.516 -9.828 -11.195 1 96.81 81 LEU A N 1
ATOM 647 C CA . LEU A 1 81 ? -7.574 -11.289 -11.156 1 96.81 81 LEU A CA 1
ATOM 648 C C . LEU A 1 81 ? -8.125 -11.844 -12.469 1 96.81 81 LEU A C 1
ATOM 650 O O . LEU A 1 81 ? -9.336 -11.766 -12.719 1 96.81 81 LEU A O 1
ATOM 654 N N . THR A 1 82 ? -7.234 -12.367 -13.25 1 92.69 82 THR A N 1
ATOM 655 C CA . THR A 1 82 ? -7.656 -12.594 -14.633 1 92.69 82 THR A CA 1
ATOM 656 C C . THR A 1 82 ? -7.152 -13.945 -15.133 1 92.69 82 THR A C 1
ATOM 658 O O . THR A 1 82 ? -6.32 -14.586 -14.477 1 92.69 82 THR A O 1
ATOM 661 N N . GLY A 1 83 ? -7.754 -14.43 -16.203 1 87 83 GLY A N 1
ATOM 662 C CA . GLY A 1 83 ? -7.297 -15.648 -16.859 1 87 83 GLY A CA 1
ATOM 663 C C . GLY A 1 83 ? -6.062 -15.438 -17.703 1 87 83 GLY A C 1
ATOM 664 O O . GLY A 1 83 ? -5.645 -14.297 -17.938 1 87 83 GLY A O 1
ATOM 665 N N . LYS A 1 84 ? -5.195 -16.359 -18.031 1 67 84 LYS A N 1
ATOM 666 C CA . LYS A 1 84 ? -3.945 -16.328 -18.781 1 67 84 LYS A CA 1
ATOM 667 C C . LYS A 1 84 ? -4.137 -15.625 -20.125 1 67 84 LYS A C 1
ATOM 669 O O . LYS A 1 84 ? -3.201 -15.031 -20.672 1 67 84 LYS A O 1
ATOM 674 N N . ALA A 1 85 ? -5.164 -15.539 -20.562 1 58.81 85 ALA A N 1
ATOM 675 C CA . ALA A 1 85 ? -5.309 -15.242 -21.984 1 58.81 85 ALA A CA 1
ATOM 676 C C . ALA A 1 85 ? -5.238 -13.734 -22.234 1 58.81 85 ALA A C 1
ATOM 678 O O . ALA A 1 85 ? -5.613 -13.266 -23.312 1 58.81 85 ALA A O 1
ATOM 679 N N . GLU A 1 86 ? -4.445 -13.078 -21.422 1 63.97 86 GLU A N 1
ATOM 680 C CA . GLU A 1 86 ? -4.469 -11.648 -21.719 1 63.97 86 GLU A CA 1
ATOM 681 C C . GLU A 1 86 ? -3.506 -11.305 -22.844 1 63.97 86 GLU A C 1
ATOM 683 O O . GLU A 1 86 ? -2.619 -12.094 -23.188 1 63.97 86 GLU A O 1
ATOM 688 N N . GLU A 1 87 ? -3.875 -10.352 -23.578 1 67.75 87 GLU A N 1
ATOM 689 C CA . GLU A 1 87 ? -3.15 -9.836 -24.734 1 67.75 87 GLU A CA 1
ATOM 690 C C . GLU A 1 87 ? -1.682 -9.586 -24.406 1 67.75 87 GLU A C 1
ATOM 692 O O . GLU A 1 87 ? -0.806 -9.789 -25.25 1 67.75 87 GLU A O 1
ATOM 697 N N . ALA A 1 88 ? -1.409 -9.164 -23.203 1 80.62 88 ALA A N 1
ATOM 698 C CA . ALA A 1 88 ? -0.039 -8.859 -22.797 1 80.62 88 ALA A CA 1
ATOM 699 C C . ALA A 1 88 ? 0.375 -9.688 -21.578 1 80.62 88 ALA A C 1
ATOM 701 O O . ALA A 1 88 ? -0.472 -10.117 -20.797 1 80.62 88 ALA A O 1
ATOM 702 N N . PRO A 1 89 ? 1.685 -9.93 -21.484 1 88.38 89 PRO A N 1
ATOM 703 C CA . PRO A 1 89 ? 2.178 -10.594 -20.281 1 88.38 89 PRO A CA 1
ATOM 704 C C . PRO A 1 89 ? 1.745 -9.883 -19 1 88.38 89 PRO A C 1
ATOM 706 O O . PRO A 1 89 ? 1.5 -8.68 -19.016 1 88.38 89 PRO A O 1
ATOM 709 N N . GLY A 1 90 ? 1.59 -10.648 -17.938 1 91.94 90 GLY A N 1
ATOM 710 C CA . GLY A 1 90 ? 1.107 -10.141 -16.656 1 91.94 90 GLY A CA 1
ATOM 711 C C . GLY A 1 90 ? 1.88 -8.938 -16.156 1 91.94 90 GLY A C 1
ATOM 712 O O . GLY A 1 90 ? 1.284 -7.938 -15.742 1 91.94 90 GLY A O 1
ATOM 713 N N . LEU A 1 91 ? 3.205 -9.047 -16.234 1 93.31 91 LEU A N 1
ATOM 714 C CA . LEU A 1 91 ? 4.059 -7.969 -15.758 1 93.31 91 LEU A CA 1
ATOM 715 C C . LEU A 1 91 ? 3.828 -6.695 -16.562 1 93.31 91 LEU A C 1
ATOM 717 O O . LEU A 1 91 ? 3.762 -5.602 -15.992 1 93.31 91 LEU A O 1
ATOM 721 N N . GLU A 1 92 ? 3.723 -6.793 -17.859 1 93.12 92 GLU A N 1
ATOM 722 C CA . GLU A 1 92 ? 3.469 -5.645 -18.719 1 93.12 92 GLU A CA 1
ATOM 723 C C . GLU A 1 92 ? 2.098 -5.035 -18.438 1 93.12 92 GLU A C 1
ATOM 725 O O . GLU A 1 92 ? 1.953 -3.811 -18.406 1 93.12 92 GLU A O 1
ATOM 730 N N . THR A 1 93 ? 1.12 -5.871 -18.297 1 93.38 93 THR A N 1
ATOM 731 C CA . THR A 1 93 ? -0.223 -5.414 -17.953 1 93.38 93 THR A CA 1
ATOM 732 C C . THR A 1 93 ? -0.211 -4.605 -16.656 1 93.38 93 THR A C 1
ATOM 734 O O . THR A 1 93 ? -0.785 -3.518 -16.594 1 93.38 93 THR A O 1
ATOM 737 N N . LEU A 1 94 ? 0.459 -5.137 -15.664 1 95.19 94 LEU A N 1
ATOM 738 C CA . LEU A 1 94 ? 0.579 -4.48 -14.367 1 95.19 94 LEU A CA 1
ATOM 739 C C . LEU A 1 94 ? 1.254 -3.119 -14.508 1 95.19 94 LEU A C 1
ATOM 741 O O . LEU A 1 94 ? 0.789 -2.129 -13.938 1 95.19 94 LEU A O 1
ATOM 745 N N . LYS A 1 95 ? 2.252 -3.057 -15.297 1 93.94 95 LYS A N 1
ATOM 746 C CA . LYS A 1 95 ? 3.01 -1.822 -15.484 1 93.94 95 LYS A CA 1
ATOM 747 C C . LYS A 1 95 ? 2.174 -0.765 -16.203 1 93.94 95 LYS A C 1
ATOM 749 O O . LYS A 1 95 ? 2.26 0.423 -15.883 1 93.94 95 LYS A O 1
ATOM 754 N N . ASN A 1 96 ? 1.32 -1.181 -17.047 1 93.25 96 ASN A N 1
ATOM 755 C CA . ASN A 1 96 ? 0.684 -0.253 -17.969 1 93.25 96 ASN A CA 1
ATOM 756 C C . ASN A 1 96 ? -0.679 0.206 -17.469 1 93.25 96 ASN A C 1
ATOM 758 O O . ASN A 1 96 ? -1.258 1.156 -18 1 93.25 96 ASN A O 1
ATOM 762 N N . LEU A 1 97 ? -1.227 -0.459 -16.484 1 94.81 97 LEU A N 1
ATOM 763 C CA . LEU A 1 97 ? -2.523 -0.088 -15.93 1 94.81 97 LEU A CA 1
ATOM 764 C C . LEU A 1 97 ? -2.357 0.593 -14.578 1 94.81 97 LEU A C 1
ATOM 766 O O . LEU A 1 97 ? -1.396 0.322 -13.859 1 94.81 97 LEU A O 1
ATOM 770 N N . ASP A 1 98 ? -3.271 1.497 -14.258 1 94.31 98 ASP A N 1
ATOM 771 C CA . ASP A 1 98 ? -3.275 2.104 -12.93 1 94.31 98 ASP A CA 1
ATOM 772 C C . ASP A 1 98 ? -3.926 1.177 -11.898 1 94.31 98 ASP A C 1
ATOM 774 O O . ASP A 1 98 ? -4.984 1.493 -11.359 1 94.31 98 ASP A O 1
ATOM 778 N N . ILE A 1 99 ? -3.273 0.075 -11.711 1 97 99 ILE A N 1
ATOM 779 C CA . ILE A 1 99 ? -3.658 -0.929 -10.727 1 97 99 ILE A CA 1
ATOM 780 C C . ILE A 1 99 ? -2.455 -1.291 -9.859 1 97 99 ILE A C 1
ATOM 782 O O . ILE A 1 99 ? -1.315 -0.972 -10.203 1 97 99 ILE A O 1
ATOM 786 N N . GLN A 1 100 ? -2.65 -1.967 -8.789 1 97.25 100 GLN A N 1
ATOM 787 C CA . GLN A 1 100 ? -1.56 -2.207 -7.848 1 97.25 100 GLN A CA 1
ATOM 788 C C . GLN A 1 100 ? -1.107 -3.662 -7.891 1 97.25 100 GLN A C 1
ATOM 790 O O . GLN A 1 100 ? 0.056 -3.965 -7.613 1 97.25 100 GLN A O 1
ATOM 795 N N . MET A 1 101 ? -2.092 -4.562 -8.195 1 97.62 101 MET A N 1
ATOM 796 C CA . MET A 1 101 ? -1.731 -5.977 -8.164 1 97.62 101 MET A CA 1
ATOM 797 C C . MET A 1 101 ? -2.301 -6.711 -9.375 1 97.62 101 MET A C 1
ATOM 799 O O . MET A 1 101 ? -3.311 -6.289 -9.938 1 97.62 101 MET A O 1
ATOM 803 N N . TYR A 1 102 ? -1.591 -7.773 -9.781 1 95.94 102 TYR A N 1
ATOM 804 C CA . TYR A 1 102 ? -1.96 -8.695 -10.844 1 95.94 102 TYR A CA 1
ATOM 805 C C . TYR A 1 102 ? -1.859 -10.141 -10.375 1 95.94 102 TYR A C 1
ATOM 807 O O . TYR A 1 102 ? -0.857 -10.539 -9.773 1 95.94 102 TYR A O 1
ATOM 815 N N . CYS A 1 103 ? -2.904 -10.852 -10.641 1 95.5 103 CYS A N 1
ATOM 816 C CA . CYS A 1 103 ? -2.953 -12.266 -10.289 1 95.5 103 CYS A CA 1
ATOM 817 C C . CYS A 1 103 ? -3.703 -13.07 -11.352 1 95.5 103 CYS A C 1
ATOM 819 O O . CYS A 1 103 ? -4.738 -12.625 -11.852 1 95.5 103 CYS A O 1
ATOM 821 N N . GLU A 1 104 ? -3.172 -14.234 -11.648 1 93.56 104 GLU A N 1
ATOM 822 C CA . GLU A 1 104 ? -3.844 -15.109 -12.609 1 93.56 104 GLU A CA 1
ATOM 823 C C . GLU A 1 104 ? -4.793 -16.078 -11.906 1 93.56 104 GLU A C 1
ATOM 825 O O . GLU A 1 104 ? -4.461 -16.625 -10.852 1 93.56 104 GLU A O 1
ATOM 830 N N . LYS A 1 105 ? -5.898 -16.391 -12.555 1 94.44 105 LYS A N 1
ATOM 831 C CA . LYS A 1 105 ? -6.883 -17.312 -12 1 94.44 105 LYS A CA 1
ATOM 832 C C . LYS A 1 105 ? -6.344 -18.734 -11.961 1 94.44 105 LYS A C 1
ATOM 834 O O . LYS A 1 105 ? -6.809 -19.547 -11.172 1 94.44 105 LYS A O 1
ATOM 839 N N . SER A 1 106 ? -5.328 -18.969 -12.727 1 92 106 SER A N 1
ATOM 840 C CA . SER A 1 106 ? -4.715 -20.281 -12.75 1 92 106 SER A CA 1
ATOM 841 C C . SER A 1 106 ? -3.877 -20.531 -11.5 1 92 106 SER A C 1
ATOM 843 O O . SER A 1 106 ? -3.475 -21.672 -11.227 1 92 106 SER A O 1
ATOM 845 N N . ALA A 1 107 ? -3.592 -19.484 -10.75 1 91.44 107 ALA A N 1
ATOM 846 C CA . ALA A 1 107 ? -2.898 -19.672 -9.477 1 91.44 107 ALA A CA 1
ATOM 847 C C . ALA A 1 107 ? -3.701 -20.578 -8.539 1 91.44 107 ALA A C 1
ATOM 849 O O . ALA A 1 107 ? -4.926 -20.656 -8.648 1 91.44 107 ALA A O 1
ATOM 850 N N . ASN A 1 108 ? -2.934 -21.312 -7.746 1 90.94 108 ASN A N 1
ATOM 851 C CA . ASN A 1 108 ? -3.686 -22.094 -6.77 1 90.94 108 ASN A CA 1
ATOM 852 C C . ASN A 1 108 ? -4.441 -21.188 -5.793 1 90.94 108 ASN A C 1
ATOM 854 O O . ASN A 1 108 ? -4.055 -20.047 -5.57 1 90.94 108 ASN A O 1
ATOM 858 N N . PHE A 1 109 ? -5.438 -21.688 -5.215 1 93.25 109 PHE A N 1
ATOM 859 C CA . PHE A 1 109 ? -6.379 -20.891 -4.434 1 93.25 109 PHE A CA 1
ATOM 860 C C . PHE A 1 109 ? -5.688 -20.266 -3.223 1 93.25 109 PHE A C 1
ATOM 862 O O . PHE A 1 109 ? -5.996 -19.141 -2.838 1 93.25 109 PHE A O 1
ATOM 869 N N . GLU A 1 110 ? -4.785 -20.953 -2.586 1 92.62 110 GLU A N 1
ATOM 870 C CA . GLU A 1 110 ? -4.027 -20.391 -1.467 1 92.62 110 GLU A CA 1
ATOM 871 C C . GLU A 1 110 ? -3.25 -19.156 -1.887 1 92.62 110 GLU A C 1
ATOM 873 O O . GLU A 1 110 ? -3.191 -18.172 -1.144 1 92.62 110 GLU A O 1
ATOM 878 N N . GLU A 1 111 ? -2.701 -19.219 -3.033 1 93.75 111 GLU A N 1
ATOM 879 C CA . GLU A 1 111 ? -1.956 -18.078 -3.564 1 93.75 111 GLU A CA 1
ATOM 880 C C . GLU A 1 111 ? -2.865 -16.875 -3.771 1 93.75 111 GLU A C 1
ATOM 882 O O . GLU A 1 111 ? -2.467 -15.742 -3.512 1 93.75 111 GLU A O 1
ATOM 887 N N . ILE A 1 112 ? -4.059 -17.141 -4.227 1 96.5 112 ILE A N 1
ATOM 888 C CA . ILE A 1 112 ? -5.023 -16.062 -4.438 1 96.5 112 ILE A CA 1
ATOM 889 C C . ILE A 1 112 ? -5.375 -15.422 -3.098 1 96.5 112 ILE A C 1
ATOM 891 O O . ILE A 1 112 ? -5.414 -14.195 -2.984 1 96.5 112 ILE A O 1
ATOM 895 N N . LEU A 1 113 ? -5.539 -16.219 -2.088 1 96.88 113 LEU A N 1
ATOM 896 C CA . LEU A 1 113 ? -5.848 -15.695 -0.764 1 96.88 113 LEU A CA 1
ATOM 897 C C . LEU A 1 113 ? -4.676 -14.898 -0.209 1 96.88 113 LEU A C 1
ATOM 899 O O . LEU A 1 113 ? -4.875 -13.883 0.461 1 96.88 113 LEU A O 1
ATOM 903 N N . ILE A 1 114 ? -3.471 -15.336 -0.474 1 96.19 114 ILE A N 1
ATOM 904 C CA . ILE A 1 114 ? -2.273 -14.617 -0.051 1 96.19 114 ILE A CA 1
ATOM 905 C C . ILE A 1 114 ? -2.234 -13.242 -0.716 1 96.19 114 ILE A C 1
ATOM 907 O O . ILE A 1 114 ? -1.926 -12.242 -0.067 1 96.19 114 ILE A O 1
ATOM 911 N N . MET A 1 115 ? -2.598 -13.219 -1.976 1 97.25 115 MET A N 1
ATOM 912 C CA . MET A 1 115 ? -2.611 -11.953 -2.697 1 97.25 115 MET A CA 1
ATOM 913 C C . MET A 1 115 ? -3.656 -11.008 -2.111 1 97.25 115 MET A C 1
ATOM 915 O O . MET A 1 115 ? -3.398 -9.812 -1.956 1 97.25 115 MET A O 1
ATOM 919 N N . ILE A 1 116 ? -4.797 -11.516 -1.775 1 98.06 116 ILE A N 1
ATOM 920 C CA . ILE A 1 116 ? -5.855 -10.703 -1.19 1 98.06 116 ILE A CA 1
ATOM 921 C C . ILE A 1 116 ? -5.41 -10.188 0.176 1 98.06 116 ILE A C 1
ATOM 923 O O . ILE A 1 116 ? -5.598 -9.008 0.491 1 98.06 116 ILE A O 1
ATOM 927 N N . GLU A 1 117 ? -4.828 -11.039 0.958 1 97.44 117 GLU A N 1
ATOM 928 C CA . GLU A 1 117 ? -4.309 -10.625 2.258 1 97.44 117 GLU A CA 1
ATOM 929 C C . GLU A 1 117 ? -3.197 -9.594 2.102 1 97.44 117 GLU A C 1
ATOM 931 O O . GLU A 1 117 ? -3.119 -8.641 2.879 1 97.44 117 GLU A O 1
ATOM 936 N N . SER A 1 118 ? -2.33 -9.812 1.108 1 97.94 118 SER A N 1
ATOM 937 C CA . SER A 1 118 ? -1.284 -8.844 0.818 1 97.94 118 SER A CA 1
ATOM 938 C C . SER A 1 118 ? -1.877 -7.477 0.478 1 97.94 118 SER A C 1
ATOM 940 O O . SER A 1 118 ? -1.366 -6.445 0.918 1 97.94 118 SER A O 1
ATOM 942 N N . ALA A 1 119 ? -2.932 -7.484 -0.312 1 97.75 119 ALA A N 1
ATOM 943 C CA . ALA A 1 119 ? -3.623 -6.242 -0.646 1 97.75 119 ALA A CA 1
ATOM 944 C C . ALA A 1 119 ? -4.141 -5.547 0.61 1 97.75 119 ALA A C 1
ATOM 946 O O . ALA A 1 119 ? -3.945 -4.344 0.785 1 97.75 119 ALA A O 1
ATOM 947 N N . ARG A 1 120 ? -4.793 -6.305 1.45 1 96.81 120 ARG A N 1
ATOM 948 C CA . ARG A 1 120 ? -5.309 -5.746 2.697 1 96.81 120 ARG A CA 1
ATOM 949 C C . ARG A 1 120 ? -4.184 -5.141 3.529 1 96.81 120 ARG A C 1
ATOM 951 O O . ARG A 1 120 ? -4.293 -4.004 3.998 1 96.81 120 ARG A O 1
ATOM 958 N N . LYS A 1 121 ? -3.156 -5.895 3.688 1 96.06 121 LYS A N 1
ATOM 959 C CA . LYS A 1 121 ? -2.031 -5.43 4.492 1 96.06 121 LYS A CA 1
ATOM 960 C C . LYS A 1 121 ? -1.393 -4.188 3.879 1 96.06 121 LYS A C 1
ATOM 962 O O . LYS A 1 121 ? -0.935 -3.297 4.598 1 96.06 121 LYS A O 1
ATOM 967 N N . SER A 1 122 ? -1.311 -4.172 2.568 1 95.31 122 SER A N 1
ATOM 968 C CA . SER A 1 122 ? -0.761 -3.008 1.883 1 95.31 122 SER A CA 1
ATOM 969 C C . SER A 1 122 ? -1.614 -1.769 2.129 1 95.31 122 SER A C 1
ATOM 971 O O . SER A 1 122 ? -1.087 -0.693 2.418 1 95.31 122 SER A O 1
ATOM 973 N N . VAL A 1 123 ? -2.92 -1.915 2.029 1 90.38 123 VAL A N 1
ATOM 974 C CA . VAL A 1 123 ? -3.85 -0.813 2.256 1 90.38 123 VAL A CA 1
ATOM 975 C C . VAL A 1 123 ? -3.746 -0.341 3.705 1 90.38 123 VAL A C 1
ATOM 977 O O . VAL A 1 123 ? -3.666 0.861 3.969 1 90.38 123 VAL A O 1
ATOM 980 N N . GLU A 1 124 ? -3.68 -1.273 4.598 1 87.31 124 GLU A N 1
ATOM 981 C CA . GLU A 1 124 ? -3.582 -0.936 6.016 1 87.31 124 GLU A CA 1
ATOM 982 C C . GLU A 1 124 ? -2.252 -0.258 6.328 1 87.31 124 GLU A C 1
ATOM 984 O O . GLU A 1 124 ? -2.197 0.664 7.145 1 87.31 124 GLU A O 1
ATOM 989 N N . HIS A 1 125 ? -1.212 -0.749 5.742 1 87.44 125 HIS A N 1
ATOM 990 C CA . HIS A 1 125 ? 0.108 -0.151 5.91 1 87.44 125 HIS A CA 1
ATOM 991 C C . HIS A 1 125 ? 0.111 1.309 5.469 1 87.44 125 HIS A C 1
ATOM 993 O O . HIS A 1 125 ? 0.707 2.16 6.133 1 87.44 125 HIS A O 1
ATOM 999 N N . SER A 1 126 ? -0.56 1.568 4.379 1 79.94 126 SER A N 1
ATOM 1000 C CA . SER A 1 126 ? -0.632 2.926 3.848 1 79.94 126 SER A CA 1
ATOM 1001 C C . SER A 1 126 ? -1.39 3.85 4.793 1 79.94 126 SER A C 1
ATOM 1003 O O . SER A 1 126 ? -1.036 5.023 4.941 1 79.94 126 SER A O 1
ATOM 1005 N N . ARG A 1 127 ? -2.385 3.34 5.379 1 71.44 127 ARG A N 1
ATOM 1006 C CA . ARG A 1 127 ? -3.205 4.129 6.293 1 71.44 127 ARG A CA 1
ATOM 1007 C C . ARG A 1 127 ? -2.426 4.488 7.555 1 71.44 127 ARG A C 1
ATOM 1009 O O . ARG A 1 127 ? -2.631 5.559 8.133 1 71.44 127 ARG A O 1
ATOM 1016 N N . LYS A 1 128 ? -1.55 3.564 7.93 1 65.62 128 LYS A N 1
ATOM 1017 C CA . LYS A 1 128 ? -0.725 3.818 9.109 1 65.62 128 LYS A CA 1
ATOM 1018 C C . LYS A 1 128 ? 0.285 4.93 8.844 1 65.62 128 LYS A C 1
ATOM 1020 O O . LYS A 1 128 ? 0.528 5.773 9.711 1 65.62 128 LYS A O 1
ATOM 1025 N N . GLU A 1 129 ? 0.888 4.891 7.746 1 62.25 129 GLU A N 1
ATOM 1026 C CA . GLU A 1 129 ? 1.92 5.863 7.402 1 62.25 129 GLU A CA 1
ATOM 1027 C C . GLU A 1 129 ? 1.378 7.289 7.465 1 62.25 129 GLU A C 1
ATOM 1029 O O . GLU A 1 129 ? 2.094 8.211 7.855 1 62.25 129 GLU A O 1
ATOM 1034 N N . GLY A 1 130 ? 0.206 7.391 7.238 1 58.56 130 GLY A N 1
ATOM 1035 C CA . GLY A 1 130 ? -0.374 8.727 7.223 1 58.56 130 GLY A CA 1
ATOM 1036 C C . GLY A 1 130 ? -0.935 9.148 8.57 1 58.56 130 GLY A C 1
ATOM 1037 O O . GLY A 1 130 ? -1.354 10.289 8.742 1 58.56 130 GLY A O 1
ATOM 1038 N N . SER A 1 131 ? -0.662 8.289 9.539 1 62.59 131 SER A N 1
ATOM 1039 C CA . SER A 1 131 ? -1.311 8.586 10.812 1 62.59 131 SER A CA 1
ATOM 1040 C C . SER A 1 131 ? -0.487 9.57 11.633 1 62.59 131 SER A C 1
ATOM 1042 O O . SER A 1 131 ? 0.709 9.742 11.391 1 62.59 131 SER A O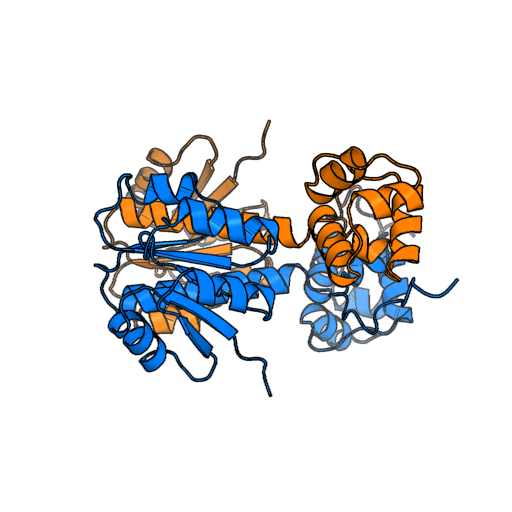 1
ATOM 1044 N N . PHE A 1 132 ? -1.188 10.297 12.508 1 66.25 132 PHE A N 1
ATOM 1045 C CA . PHE A 1 132 ? -0.552 11.211 13.453 1 66.25 132 PHE A CA 1
ATOM 1046 C C . PHE A 1 132 ? 0.592 10.516 14.18 1 66.25 132 PHE A C 1
ATOM 1048 O O . PHE A 1 132 ? 1.683 11.078 14.312 1 66.25 132 PHE A O 1
ATOM 1055 N N . GLY A 1 133 ? 0.26 9.281 14.609 1 70.12 133 GLY A N 1
ATOM 1056 C CA . GLY A 1 133 ? 1.231 8.562 15.414 1 70.12 133 GLY A CA 1
ATOM 1057 C C . GLY A 1 133 ? 2.537 8.305 14.688 1 70.12 133 GLY A C 1
ATOM 1058 O O . GLY A 1 133 ? 3.617 8.508 15.25 1 70.12 133 GLY A O 1
ATOM 1059 N N . ILE A 1 134 ? 2.371 7.914 13.555 1 71.31 134 ILE A N 1
ATOM 1060 C CA . ILE A 1 134 ? 3.559 7.602 12.766 1 71.31 134 ILE A CA 1
ATOM 1061 C C . ILE A 1 134 ? 4.328 8.883 12.461 1 71.31 134 ILE A C 1
ATOM 1063 O O . ILE A 1 134 ? 5.559 8.914 12.531 1 71.31 134 ILE A O 1
ATOM 1067 N N . ARG A 1 135 ? 3.582 9.867 12.172 1 69.25 135 ARG A N 1
ATOM 1068 C CA . ARG A 1 135 ? 4.227 11.156 11.922 1 69.25 135 ARG A CA 1
ATOM 1069 C C . ARG A 1 135 ? 4.957 11.656 13.164 1 69.25 135 ARG A C 1
ATOM 1071 O O . ARG A 1 135 ? 6.074 12.164 13.07 1 69.25 135 ARG A O 1
ATOM 1078 N N . LEU A 1 136 ? 4.273 11.516 14.242 1 78.25 136 LEU A N 1
ATOM 1079 C CA . LEU A 1 136 ? 4.895 11.922 15.5 1 78.25 136 LEU A CA 1
ATOM 1080 C C . LEU A 1 136 ? 6.176 11.125 15.75 1 78.25 136 LEU A C 1
ATOM 1082 O O . LEU A 1 136 ? 7.203 11.703 16.109 1 78.25 136 LEU A O 1
ATOM 1086 N N . LYS A 1 137 ? 6.07 9.852 15.539 1 78.5 137 LYS A N 1
ATOM 1087 C CA . LYS A 1 137 ? 7.223 8.977 15.742 1 78.5 137 LYS A CA 1
ATOM 1088 C C . LYS A 1 137 ? 8.375 9.359 14.82 1 78.5 137 LYS A C 1
ATOM 1090 O O . LYS A 1 137 ? 9.531 9.398 15.25 1 78.5 137 LYS A O 1
ATOM 1095 N N . ARG A 1 138 ? 8.023 9.602 13.664 1 71.31 138 ARG A N 1
ATOM 1096 C CA . ARG A 1 138 ? 9.023 10.008 12.68 1 71.31 138 ARG A CA 1
ATOM 1097 C C . ARG A 1 138 ? 9.719 11.297 13.109 1 71.31 138 ARG A C 1
ATOM 1099 O O . ARG A 1 138 ? 10.953 11.391 13.055 1 71.31 138 ARG A O 1
ATOM 1106 N N . LEU A 1 139 ? 8.93 12.25 13.461 1 73 139 LEU A N 1
ATOM 1107 C CA . LEU A 1 139 ? 9.469 13.531 13.898 1 73 139 LEU A CA 1
ATOM 1108 C C . LEU A 1 139 ? 10.383 13.352 15.109 1 73 139 LEU A C 1
ATOM 1110 O O . LEU A 1 139 ? 11.461 13.945 15.164 1 73 139 LEU A O 1
ATOM 1114 N N . ARG A 1 140 ? 9.93 12.57 16.031 1 81.12 140 ARG A N 1
ATOM 1115 C CA . ARG A 1 140 ? 10.719 12.32 17.234 1 81.12 140 ARG A CA 1
ATOM 1116 C C . ARG A 1 140 ? 12.062 11.695 16.875 1 81.12 140 ARG A C 1
ATOM 1118 O O . ARG A 1 140 ? 13.102 12.117 17.375 1 81.12 140 ARG A O 1
ATOM 1125 N N . ARG A 1 141 ? 12.078 10.758 16 1 72.44 141 ARG A N 1
ATOM 1126 C CA . ARG A 1 141 ? 13.289 10.023 15.625 1 72.44 141 ARG A CA 1
ATOM 1127 C C . ARG A 1 141 ? 14.25 10.922 14.852 1 72.44 141 ARG A C 1
ATOM 1129 O O . ARG A 1 141 ? 15.453 10.914 15.102 1 72.44 141 ARG A O 1
ATOM 1136 N N . ILE A 1 142 ? 13.688 11.648 13.953 1 66.88 142 ILE A N 1
ATOM 1137 C CA . ILE A 1 142 ? 14.5 12.547 13.141 1 66.88 142 ILE A CA 1
ATOM 1138 C C . ILE A 1 142 ? 15.227 13.547 14.039 1 66.88 142 ILE A C 1
ATOM 1140 O O . ILE A 1 142 ? 16.375 13.906 13.773 1 66.88 142 ILE A O 1
ATOM 1144 N N . HIS A 1 143 ? 14.586 13.938 15.039 1 73.25 143 HIS A N 1
ATOM 1145 C CA . HIS A 1 143 ? 15.148 14.945 15.93 1 73.25 143 HIS A CA 1
ATOM 1146 C C . HIS A 1 143 ? 15.883 14.305 17.094 1 73.25 143 HIS A C 1
ATOM 1148 O O . HIS A 1 143 ? 16.281 14.992 18.031 1 73.25 143 HIS A O 1
ATOM 1154 N N . ASN A 1 144 ? 15.945 12.93 17.016 1 78.25 144 ASN A N 1
ATOM 1155 C CA . ASN A 1 144 ? 16.656 12.156 18.031 1 78.25 144 ASN A CA 1
ATOM 1156 C C . ASN A 1 144 ? 16.156 12.461 19.438 1 78.25 144 ASN A C 1
ATOM 1158 O O . ASN A 1 144 ? 16.938 12.734 20.344 1 78.25 144 ASN A O 1
ATOM 1162 N N . ILE A 1 145 ? 14.953 12.586 19.656 1 85.44 145 ILE A N 1
ATOM 1163 C CA . ILE A 1 145 ? 14.312 12.812 20.938 1 85.44 145 ILE A CA 1
ATOM 1164 C C . ILE A 1 145 ? 13.68 11.516 21.438 1 85.44 145 ILE A C 1
ATOM 1166 O O . ILE A 1 145 ? 12.969 10.836 20.703 1 85.44 145 ILE A O 1
ATOM 1170 N N . SER A 1 146 ? 14.055 11.133 22.594 1 88.75 146 SER A N 1
ATOM 1171 C CA . SER A 1 146 ? 13.414 9.945 23.172 1 88.75 146 SER A CA 1
ATOM 1172 C C . SER A 1 146 ? 11.969 10.234 23.547 1 88.75 146 SER A C 1
ATOM 1174 O O . SER A 1 146 ? 11.57 11.391 23.672 1 88.75 146 SER A O 1
ATOM 1176 N N . GLN A 1 147 ? 11.227 9.141 23.703 1 92.12 147 GLN A N 1
ATOM 1177 C CA . GLN A 1 147 ? 9.859 9.312 24.172 1 92.12 147 GLN A CA 1
ATOM 1178 C C . GLN A 1 147 ? 9.82 9.969 25.547 1 92.12 147 GLN A C 1
ATOM 1180 O O . GLN A 1 147 ? 8.945 10.797 25.812 1 92.12 147 GLN A O 1
ATOM 1185 N N . GLU A 1 148 ? 10.797 9.578 26.359 1 93.06 148 GLU A N 1
ATOM 1186 C CA . GLU A 1 148 ? 10.898 10.148 27.703 1 93.06 148 GLU A CA 1
ATOM 1187 C C . GLU A 1 148 ? 11.164 11.648 27.641 1 93.06 148 GLU A C 1
ATOM 1189 O O . GLU A 1 148 ? 10.508 12.422 28.344 1 93.06 148 GLU A O 1
ATOM 1194 N N . ASP A 1 149 ? 12.094 12.031 26.891 1 92.88 149 ASP A N 1
ATOM 1195 C CA . ASP A 1 149 ? 12.445 13.445 26.766 1 92.88 149 ASP A CA 1
ATOM 1196 C C . ASP A 1 149 ? 11.289 14.258 26.188 1 92.88 149 ASP A C 1
ATOM 1198 O O . ASP A 1 149 ? 11.047 15.391 26.609 1 92.88 149 ASP A O 1
ATOM 1202 N N . LEU A 1 150 ? 10.641 13.727 25.188 1 93.19 150 LEU A N 1
ATOM 1203 C CA . LEU A 1 150 ? 9.484 14.406 24.594 1 93.19 150 LEU A CA 1
ATOM 1204 C C . LEU A 1 150 ? 8.391 14.602 25.641 1 93.19 150 LEU A C 1
ATOM 1206 O O . LEU A 1 150 ? 7.77 15.672 25.703 1 93.19 150 LEU A O 1
ATOM 1210 N N . GLY A 1 151 ? 8.156 13.555 26.344 1 94.06 151 GLY A N 1
ATOM 1211 C CA . GLY A 1 151 ? 7.188 13.656 27.422 1 94.06 151 GLY A CA 1
ATOM 1212 C C . GLY A 1 151 ? 7.492 14.773 28.406 1 94.06 151 GLY A C 1
ATOM 1213 O O . GLY A 1 151 ? 6.598 15.516 28.812 1 94.06 151 GLY A O 1
ATOM 1214 N N . LYS A 1 152 ? 8.711 14.852 28.812 1 93.38 152 LYS A N 1
ATOM 1215 C CA . LYS A 1 152 ? 9.141 15.906 29.719 1 93.38 152 LYS A CA 1
ATOM 1216 C C . LYS A 1 152 ? 8.836 17.297 29.156 1 93.38 152 LYS A C 1
ATOM 1218 O O . LYS A 1 152 ? 8.344 18.172 29.859 1 93.38 152 LYS A O 1
ATOM 1223 N N . VAL A 1 153 ? 9.125 17.469 27.938 1 88.94 153 VAL A N 1
ATOM 1224 C CA . VAL A 1 153 ? 8.93 18.766 27.281 1 88.94 153 VAL A CA 1
ATOM 1225 C C . VAL A 1 153 ? 7.445 19.094 27.234 1 88.94 153 VAL A C 1
ATOM 1227 O O . VAL A 1 153 ? 7.062 20.266 27.375 1 88.94 153 VAL A O 1
ATOM 1230 N N . LEU A 1 154 ? 6.645 18.062 27 1 89.31 154 LEU A N 1
ATOM 1231 C CA . LEU A 1 154 ? 5.219 18.281 26.812 1 89.31 154 LEU A CA 1
ATOM 1232 C C . LEU A 1 154 ? 4.473 18.219 28.141 1 89.31 154 LEU A C 1
ATOM 1234 O O . LEU A 1 154 ? 3.299 18.594 28.219 1 89.31 154 LEU A O 1
ATOM 1238 N N . GLY A 1 155 ? 5.191 17.75 29.156 1 91 155 GLY A N 1
ATOM 1239 C CA . GLY A 1 155 ? 4.562 17.625 30.453 1 91 155 GLY A CA 1
ATOM 1240 C C . GLY A 1 155 ? 3.668 16.406 30.578 1 91 155 GLY A C 1
ATOM 1241 O O . GLY A 1 155 ? 2.613 16.453 31.203 1 91 155 GLY A O 1
ATOM 1242 N N . VAL A 1 156 ? 4 15.43 29.812 1 91.5 156 VAL A N 1
ATOM 1243 C CA . VAL A 1 156 ? 3.238 14.188 29.875 1 91.5 156 VAL A CA 1
ATOM 1244 C C . VAL A 1 156 ? 4.184 13.016 30.125 1 91.5 156 VAL A C 1
ATOM 1246 O O . VAL A 1 156 ? 5.406 13.164 30.062 1 91.5 156 VAL A O 1
ATOM 1249 N N . GLY A 1 157 ? 3.65 11.898 30.531 1 92.19 157 GLY A N 1
ATOM 1250 C CA . GLY A 1 157 ? 4.445 10.695 30.75 1 92.19 157 GLY A CA 1
ATOM 1251 C C . GLY A 1 157 ? 4.891 10.039 29.453 1 92.19 157 GLY A C 1
ATOM 1252 O O . GLY A 1 157 ? 4.281 10.258 28.406 1 92.19 157 GLY A O 1
ATOM 1253 N N . ARG A 1 158 ? 5.941 9.266 29.609 1 92.25 158 ARG A N 1
ATOM 1254 C CA . ARG A 1 158 ? 6.469 8.523 28.469 1 92.25 158 ARG A CA 1
ATOM 1255 C C . ARG A 1 158 ? 5.391 7.641 27.844 1 92.25 158 ARG A C 1
ATOM 1257 O O . ARG A 1 158 ? 5.344 7.477 26.625 1 92.25 158 ARG A O 1
ATOM 1264 N N . THR A 1 159 ? 4.52 7.133 28.672 1 90.69 159 THR A N 1
ATOM 1265 C CA . THR A 1 159 ? 3.469 6.238 28.188 1 90.69 159 THR A CA 1
ATOM 1266 C C . THR A 1 159 ? 2.512 6.973 27.266 1 90.69 159 THR A C 1
ATOM 1268 O O . THR A 1 159 ? 2.004 6.391 26.297 1 90.69 159 THR A O 1
ATOM 1271 N N . ALA A 1 160 ? 2.234 8.227 27.609 1 87.81 160 ALA A N 1
ATOM 1272 C CA . ALA A 1 160 ? 1.364 9.023 26.734 1 87.81 160 ALA A CA 1
ATOM 1273 C C . ALA A 1 160 ? 1.958 9.164 25.344 1 87.81 160 ALA A C 1
ATOM 1275 O O . ALA A 1 160 ? 1.256 8.992 24.344 1 87.81 160 ALA A O 1
ATOM 1276 N N . ILE A 1 161 ? 3.232 9.414 25.219 1 91 161 ILE A N 1
ATOM 1277 C CA . ILE A 1 161 ? 3.922 9.562 23.938 1 91 161 ILE A CA 1
ATOM 1278 C C . ILE A 1 161 ? 3.855 8.25 23.156 1 91 161 ILE A C 1
ATOM 1280 O O . ILE A 1 161 ? 3.551 8.242 21.969 1 91 161 ILE A O 1
ATOM 1284 N N . ALA A 1 162 ? 4.09 7.152 23.906 1 86.81 162 ALA A N 1
ATOM 1285 C CA . ALA A 1 162 ? 4.043 5.832 23.281 1 86.81 162 ALA A CA 1
ATOM 1286 C C . ALA A 1 162 ? 2.658 5.551 22.703 1 86.81 162 ALA A C 1
ATOM 1288 O O . ALA A 1 162 ? 2.541 5.047 21.578 1 86.81 162 ALA A O 1
ATOM 1289 N N . ASN A 1 163 ? 1.669 5.926 23.438 1 80.44 163 ASN A N 1
ATOM 1290 C CA . ASN A 1 163 ? 0.298 5.703 22.984 1 80.44 163 ASN A CA 1
ATOM 1291 C C . ASN A 1 163 ? -0.042 6.566 21.781 1 80.44 163 ASN A C 1
ATOM 1293 O O . ASN A 1 163 ? -0.75 6.121 20.875 1 80.44 163 ASN A O 1
ATOM 1297 N N . TRP A 1 164 ? 0.427 7.848 21.828 1 80.12 164 TRP A N 1
ATOM 1298 C CA . TRP A 1 164 ? 0.197 8.719 20.672 1 80.12 164 TRP A CA 1
ATOM 1299 C C . TRP A 1 164 ? 0.859 8.148 19.422 1 80.12 164 TRP A C 1
ATOM 1301 O O . TRP A 1 164 ? 0.257 8.133 18.344 1 80.12 164 TRP A O 1
ATOM 1311 N N . GLU A 1 165 ? 2.059 7.617 19.531 1 82 165 GLU A N 1
ATOM 1312 C CA . GLU A 1 165 ? 2.857 7.156 18.391 1 82 165 GLU A CA 1
ATOM 1313 C C . GLU A 1 165 ? 2.293 5.859 17.812 1 82 165 GLU A C 1
ATOM 1315 O O . GLU A 1 165 ? 2.553 5.527 16.656 1 82 165 GLU A O 1
ATOM 1320 N N . THR A 1 166 ? 1.477 5.176 18.688 1 72.69 166 THR A N 1
ATOM 1321 C CA . THR A 1 166 ? 0.834 3.959 18.203 1 72.69 166 THR A CA 1
ATOM 1322 C C . THR A 1 166 ? -0.633 4.215 17.875 1 72.69 166 THR A C 1
ATOM 1324 O O . THR A 1 166 ? -1.379 3.285 17.562 1 72.69 166 THR A O 1
ATOM 1327 N N . ASN A 1 167 ? -1.044 5.441 17.969 1 68.44 167 ASN A N 1
ATOM 1328 C CA . ASN A 1 167 ? -2.381 5.918 17.641 1 68.44 167 ASN A CA 1
ATOM 1329 C C . ASN A 1 167 ? -3.441 5.305 18.547 1 68.44 167 ASN A C 1
ATOM 1331 O O . ASN A 1 167 ? -4.59 5.125 18.141 1 68.44 167 ASN A O 1
ATOM 1335 N N . GLN A 1 168 ? -2.963 4.781 19.656 1 68 168 GLN A N 1
ATOM 1336 C CA . GLN A 1 168 ? -3.91 4.266 20.641 1 68 168 GLN A CA 1
ATOM 1337 C C . GLN A 1 168 ? -4.73 5.398 21.25 1 68 168 GLN A C 1
ATOM 1339 O O . GLN A 1 168 ? -5.918 5.23 21.531 1 68 168 GLN A O 1
ATOM 1344 N N . THR A 1 169 ? -4.109 6.508 21.562 1 70.38 169 THR A N 1
ATOM 1345 C CA . THR A 1 169 ? -4.742 7.742 22.031 1 70.38 169 THR A CA 1
ATOM 1346 C C . THR A 1 169 ? -4.254 8.938 21.219 1 70.38 169 THR A C 1
ATOM 1348 O O . THR A 1 169 ? -3.256 8.836 20.5 1 70.38 169 THR A O 1
ATOM 1351 N N . GLU A 1 170 ? -5.074 9.922 21.219 1 70 170 GLU A N 1
ATOM 1352 C CA . GLU A 1 170 ? -4.691 11.148 20.531 1 70 170 GLU A CA 1
ATOM 1353 C C . GLU A 1 170 ? -4.301 12.234 21.516 1 70 170 GLU A C 1
ATOM 1355 O O . GLU A 1 170 ? -4.891 12.344 22.594 1 70 170 GLU A O 1
ATOM 1360 N N . PRO A 1 171 ? -3.277 12.984 21.188 1 77.06 171 PRO A N 1
ATOM 1361 C CA . PRO A 1 171 ? -2.926 14.102 22.062 1 77.06 171 PRO A CA 1
ATOM 1362 C C . PRO A 1 171 ? -3.994 15.188 22.094 1 77.06 171 PRO A C 1
ATOM 1364 O O . PRO A 1 171 ? -4.863 15.227 21.219 1 77.06 171 PRO A O 1
ATOM 1367 N N . THR A 1 172 ? -3.934 15.977 23.219 1 72 172 THR A N 1
ATOM 1368 C CA . THR A 1 172 ? -4.805 17.141 23.281 1 72 172 THR A CA 1
ATOM 1369 C C . THR A 1 172 ? -4.406 18.172 22.234 1 72 172 THR A C 1
ATOM 1371 O O . THR A 1 172 ? -3.309 18.109 21.688 1 72 172 THR A O 1
ATOM 1374 N N . GLY A 1 173 ? -5.34 19.062 21.922 1 65.38 173 GLY A N 1
ATOM 1375 C CA . GLY A 1 173 ? -5.02 20.156 21.016 1 65.38 173 GLY A CA 1
ATOM 1376 C C . GLY A 1 173 ? -3.797 20.938 21.453 1 65.38 173 GLY A C 1
ATOM 1377 O O . GLY A 1 173 ? -2.967 21.312 20.609 1 65.38 173 GLY A O 1
ATOM 1378 N N . GLU A 1 174 ? -3.762 21.188 22.719 1 73.62 174 GLU A N 1
ATOM 1379 C CA . GLU A 1 174 ? -2.615 21.906 23.266 1 73.62 174 GLU A CA 1
ATOM 1380 C C . GLU A 1 174 ? -1.314 21.156 23 1 73.62 174 GLU A C 1
ATOM 1382 O O . GLU A 1 174 ? -0.308 21.75 22.625 1 73.62 174 GLU A O 1
ATOM 1387 N N . ASN A 1 175 ? -1.304 19.875 23.25 1 80.81 175 ASN A N 1
ATOM 1388 C CA . ASN A 1 175 ? -0.113 19.078 23 1 80.81 175 ASN A CA 1
ATOM 1389 C C . ASN A 1 175 ? 0.252 19.047 21.516 1 80.81 175 ASN A C 1
ATOM 1391 O O . ASN A 1 175 ? 1.433 19.031 21.172 1 80.81 175 ASN A O 1
ATOM 1395 N N . ILE A 1 176 ? -0.776 19.047 20.703 1 75.19 176 ILE A N 1
ATOM 1396 C CA . ILE A 1 176 ? -0.539 19.078 19.266 1 75.19 176 ILE A CA 1
ATOM 1397 C C . ILE A 1 176 ? 0.167 20.375 18.875 1 75.19 176 ILE A C 1
ATOM 1399 O O . ILE A 1 176 ? 1.108 20.375 18.078 1 75.19 176 ILE A O 1
ATOM 1403 N N . LYS A 1 177 ? -0.254 21.406 19.406 1 72.69 177 LYS A N 1
ATOM 1404 C CA . LYS A 1 177 ? 0.385 22.703 19.156 1 72.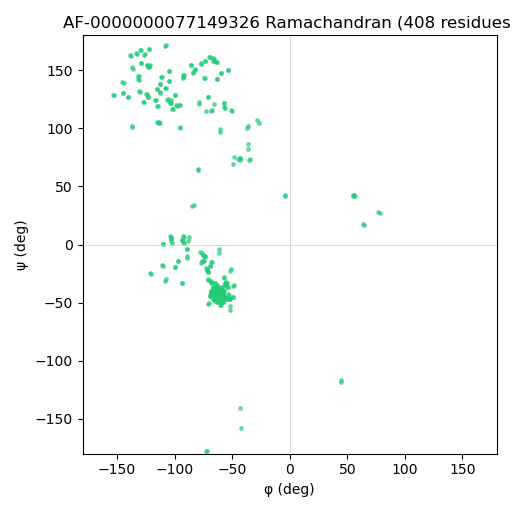69 177 LYS A CA 1
ATOM 1405 C C . LYS A 1 177 ? 1.836 22.688 19.625 1 72.69 177 LYS A C 1
ATOM 1407 O O . LYS A 1 177 ? 2.725 23.188 18.938 1 72.69 177 LYS A O 1
ATOM 1412 N N . LYS A 1 178 ? 2.045 22.219 20.766 1 81.75 178 LYS A N 1
ATOM 1413 C CA . LYS A 1 178 ? 3.395 22.141 21.312 1 81.75 178 LYS A CA 1
ATOM 1414 C C . LYS A 1 178 ? 4.305 21.297 20.438 1 81.75 178 LYS A C 1
ATOM 1416 O O . LYS A 1 178 ? 5.465 21.641 20.219 1 81.75 178 LYS A O 1
ATOM 1421 N N . LEU A 1 179 ? 3.713 20.188 20.031 1 83.25 179 LEU A N 1
ATOM 1422 C CA . LEU A 1 179 ? 4.461 19.312 19.141 1 83.25 179 LEU A CA 1
ATOM 1423 C C . LEU A 1 179 ? 4.832 20.031 17.844 1 83.25 179 LEU A C 1
ATOM 1425 O O . LEU A 1 179 ? 5.969 19.938 17.391 1 83.25 179 LEU A O 1
ATOM 1429 N N . ALA A 1 180 ? 3.836 20.641 17.359 1 72.69 180 ALA A N 1
ATOM 1430 C CA . ALA A 1 180 ? 4.055 21.391 16.109 1 72.69 180 ALA A CA 1
ATOM 1431 C C . ALA A 1 180 ? 5.168 22.422 16.281 1 72.69 180 ALA A C 1
ATOM 1433 O O . ALA A 1 180 ? 6.039 22.547 15.414 1 72.69 180 ALA A O 1
ATOM 1434 N N . GLU A 1 181 ? 5.113 23.062 17.312 1 75.12 181 GLU A N 1
ATOM 1435 C CA . GLU A 1 181 ? 6.129 24.062 17.609 1 75.12 181 GLU A CA 1
ATOM 1436 C C . GLU A 1 181 ? 7.496 23.422 17.828 1 75.12 181 GLU A C 1
ATOM 1438 O O . GLU A 1 181 ? 8.5 23.906 17.297 1 75.12 181 GLU A O 1
ATOM 1443 N N . LEU A 1 182 ? 7.477 22.422 18.609 1 81.31 182 LEU A N 1
ATOM 1444 C CA . LEU A 1 182 ? 8.719 21.75 18.953 1 81.31 182 LEU A CA 1
ATOM 1445 C C . LEU A 1 182 ? 9.43 21.234 17.703 1 81.31 182 LEU A C 1
ATOM 1447 O O . LEU A 1 182 ? 10.648 21.375 17.578 1 81.31 182 LEU A O 1
ATOM 1451 N N . PHE A 1 183 ? 8.586 20.641 16.906 1 77.88 183 PHE A N 1
ATOM 1452 C CA . PHE A 1 183 ? 9.164 19.984 15.734 1 77.88 183 PHE A CA 1
ATOM 1453 C C . PHE A 1 183 ? 9.172 20.922 14.539 1 77.88 183 PHE A C 1
ATOM 1455 O O . PHE A 1 183 ? 9.57 20.531 13.438 1 77.88 183 PHE A O 1
ATOM 1462 N N . ARG A 1 184 ? 8.727 22.109 14.766 1 68.94 184 ARG A N 1
ATOM 1463 C CA . ARG A 1 184 ? 8.703 23.125 13.727 1 68.94 184 ARG A CA 1
ATOM 1464 C C . ARG A 1 184 ? 7.922 22.641 12.508 1 68.94 184 ARG A C 1
ATOM 1466 O O . ARG A 1 184 ? 8.406 22.734 11.383 1 68.94 184 ARG A O 1
ATOM 1473 N N . VAL A 1 185 ? 6.863 22.047 12.867 1 66.75 185 VAL A N 1
ATOM 1474 C CA . VAL A 1 185 ? 5.898 21.656 11.844 1 66.75 185 VAL A CA 1
ATOM 1475 C C . VAL A 1 185 ? 4.543 22.297 12.133 1 66.75 185 VAL A C 1
ATOM 1477 O O . VAL A 1 185 ? 4.352 22.906 13.188 1 66.75 185 VAL A O 1
ATOM 1480 N N . THR A 1 186 ? 3.721 22.234 11.25 1 58.62 186 THR A N 1
ATOM 1481 C CA . THR A 1 186 ? 2.375 22.75 11.484 1 58.62 186 THR A CA 1
ATOM 1482 C C . THR A 1 186 ? 1.518 21.719 12.211 1 58.62 186 THR A C 1
ATOM 1484 O O . THR A 1 186 ? 1.822 20.516 12.188 1 58.62 186 THR A O 1
ATOM 1487 N N . THR A 1 187 ? 0.577 22.172 12.977 1 63.28 187 THR A N 1
ATOM 1488 C CA . THR A 1 187 ? -0.387 21.266 13.586 1 63.28 187 THR A CA 1
ATOM 1489 C C . THR A 1 187 ? -1.066 20.406 12.523 1 63.28 187 THR A C 1
ATOM 1491 O O . THR A 1 187 ? -1.365 19.234 12.758 1 63.28 187 THR A O 1
ATOM 1494 N N . ASP A 1 188 ? -1.211 20.953 11.477 1 55.5 188 ASP A N 1
ATOM 1495 C CA . ASP A 1 188 ? -1.856 20.266 10.375 1 55.5 188 ASP A CA 1
ATOM 1496 C C . ASP A 1 188 ? -1.013 19.078 9.898 1 55.5 188 ASP A C 1
ATOM 1498 O O . ASP A 1 188 ? -1.549 18.016 9.562 1 55.5 188 ASP A O 1
ATOM 1502 N N . TYR A 1 189 ? 0.321 19.375 9.82 1 60.81 189 TYR A N 1
ATOM 1503 C CA . TYR A 1 189 ? 1.215 18.266 9.492 1 60.81 189 TYR A CA 1
ATOM 1504 C C . TYR A 1 189 ? 0.998 17.094 10.43 1 60.81 189 TYR A C 1
ATOM 1506 O O . TYR A 1 189 ? 0.931 15.938 9.992 1 60.81 189 TYR A O 1
ATOM 1514 N N . LEU A 1 190 ? 0.938 17.391 11.656 1 64.56 190 LEU A N 1
ATOM 1515 C CA . LEU A 1 190 ? 0.833 16.344 12.664 1 64.56 190 LEU A CA 1
ATOM 1516 C C . LEU A 1 190 ? -0.51 15.625 12.57 1 64.56 190 LEU A C 1
ATOM 1518 O O . LEU A 1 190 ? -0.582 14.398 12.734 1 64.56 190 LEU A O 1
ATOM 1522 N N . LEU A 1 191 ? -1.538 16.359 12.359 1 57.28 191 LEU A N 1
ATOM 1523 C CA . LEU A 1 191 ? -2.885 15.812 12.453 1 57.28 191 LEU A CA 1
ATOM 1524 C C . LEU A 1 191 ? -3.326 15.227 11.117 1 57.28 191 LEU A C 1
ATOM 1526 O O . LEU A 1 191 ? -4.277 14.445 11.062 1 57.28 191 LEU A O 1
ATOM 1530 N N . CYS A 1 192 ? -2.539 15.242 10.266 1 52.84 192 CYS A N 1
ATOM 1531 C CA . CYS A 1 192 ? -2.936 14.789 8.938 1 52.84 192 CYS A CA 1
ATOM 1532 C C . CYS A 1 192 ? -4.367 14.266 8.945 1 52.84 192 CYS A C 1
ATOM 1534 O O . CYS A 1 192 ? -4.598 13.086 9.195 1 52.84 192 CYS A O 1
ATOM 1536 N N . TYR A 1 193 ? -5.293 15.023 9.664 1 38.72 193 TYR A N 1
ATOM 1537 C CA . TYR A 1 193 ? -6.652 14.547 9.906 1 38.72 193 TYR A CA 1
ATOM 1538 C C . TYR A 1 193 ? -7.176 13.773 8.703 1 38.72 193 TYR A C 1
ATOM 1540 O O . TYR A 1 193 ? -6.961 14.172 7.555 1 38.72 193 TYR A O 1
ATOM 1548 N N . LYS A 1 194 ? -7.172 12.5 8.781 1 36.94 194 LYS A N 1
ATOM 1549 C CA . LYS A 1 194 ? -8.32 12 8.031 1 36.94 194 LYS A CA 1
ATOM 1550 C C . LYS A 1 194 ? -9.516 12.93 8.18 1 36.94 194 LYS A C 1
ATOM 1552 O O . LYS A 1 194 ? -9.945 13.234 9.289 1 36.94 194 LYS A O 1
ATOM 1557 N N . ALA A 1 195 ? -9.641 13.914 7.41 1 30.97 195 ALA A N 1
ATOM 1558 C CA . ALA A 1 195 ? -10.836 14.75 7.496 1 30.97 195 ALA A CA 1
ATOM 1559 C C . ALA A 1 195 ? -12.062 13.914 7.832 1 30.97 195 ALA A C 1
ATOM 1561 O O . ALA A 1 195 ? -12.414 12.984 7.098 1 30.97 195 ALA A O 1
ATOM 1562 N N . ASN A 1 196 ? -12.25 13.43 9 1 27.84 196 ASN A N 1
ATOM 1563 C CA . ASN A 1 196 ? -13.656 13.125 9.242 1 27.84 196 ASN A CA 1
ATOM 1564 C C . ASN A 1 196 ? -14.57 14.242 8.742 1 27.84 196 ASN A C 1
ATOM 1566 O O . ASN A 1 196 ? -14.508 15.367 9.25 1 27.84 196 ASN A O 1
ATOM 1570 N N . PHE A 1 197 ? -14.719 14.305 7.422 1 28.78 197 PHE A N 1
ATOM 1571 C CA . PHE A 1 197 ? -15.586 15.281 6.777 1 28.78 197 PHE A CA 1
ATOM 1572 C C . PHE A 1 197 ? -16.953 15.312 7.438 1 28.78 197 PHE A C 1
ATOM 1574 O O . PHE A 1 197 ? -17.703 14.336 7.371 1 28.78 197 PHE A O 1
ATOM 1581 N N . GLY A 1 198 ? -17.016 15.891 8.539 1 27.14 198 GLY A N 1
ATOM 1582 C CA . GLY A 1 198 ? -18.344 16.25 8.992 1 27.14 198 GLY A CA 1
ATOM 1583 C C . GLY A 1 198 ? -19.219 16.828 7.887 1 27.14 198 GLY A C 1
ATOM 1584 O O . GLY A 1 198 ? -18.797 16.891 6.727 1 27.14 198 GLY A O 1
ATOM 1585 N N . ASP A 1 199 ? -20.344 17.641 8.148 1 28.02 199 ASP A N 1
ATOM 1586 C CA . ASP A 1 199 ? -21.5 18.156 7.41 1 28.02 199 ASP A CA 1
ATOM 1587 C C . ASP A 1 199 ? -21.047 19.125 6.312 1 28.02 199 ASP A C 1
ATOM 1589 O O . ASP A 1 199 ? -20.078 19.859 6.488 1 28.02 199 ASP A O 1
ATOM 1593 N N . THR A 1 200 ? -21.344 18.875 4.98 1 29.81 200 THR A N 1
ATOM 1594 C CA . THR A 1 200 ? -21.312 19.625 3.73 1 29.81 200 THR A CA 1
ATOM 1595 C C . THR A 1 200 ? -21.516 21.109 3.992 1 29.81 200 THR A C 1
ATOM 1597 O O . THR A 1 200 ? -22.531 21.5 4.574 1 29.81 200 THR A O 1
ATOM 1600 N N . PRO A 1 201 ? -20.547 21.922 3.881 1 28.66 201 PRO A N 1
ATOM 1601 C CA . PRO A 1 201 ? -21 23.312 3.926 1 28.66 201 PRO A CA 1
ATOM 1602 C C . PRO A 1 201 ? -21.969 23.656 2.795 1 28.66 201 PRO A C 1
ATOM 1604 O O . PRO A 1 201 ? -21.766 23.219 1.657 1 28.66 201 PRO A O 1
ATOM 1607 N N . ASN A 1 202 ? -23.234 23.688 2.941 1 29.89 202 ASN A N 1
ATOM 1608 C CA . ASN A 1 202 ? -24.281 24.141 2.049 1 29.89 202 ASN A CA 1
ATOM 1609 C C . ASN A 1 202 ? -23.938 25.469 1.403 1 29.89 202 ASN A C 1
ATOM 1611 O O . ASN A 1 202 ? -23.953 26.516 2.068 1 29.89 202 ASN A O 1
ATOM 1615 N N . LEU A 1 203 ? -23.031 25.469 0.469 1 31.33 203 LEU A N 1
ATOM 1616 C CA . LEU A 1 203 ? -22.828 26.734 -0.236 1 31.33 203 LEU A CA 1
ATOM 1617 C C . LEU A 1 203 ? -24.094 27.156 -0.954 1 31.33 203 LEU A C 1
ATOM 1619 O O . LEU A 1 203 ? -24.078 28.109 -1.749 1 31.33 203 LEU A O 1
ATOM 1623 N N . ALA A 1 204 ? -25.25 26.469 -1.031 1 30.64 204 ALA A N 1
ATOM 1624 C CA . ALA A 1 204 ? -26.328 27.062 -1.799 1 30.64 204 ALA A CA 1
ATOM 1625 C C . ALA A 1 204 ? -26.594 28.5 -1.343 1 30.64 204 ALA A C 1
ATOM 1627 O O . ALA A 1 204 ? -27.047 29.328 -2.131 1 30.64 204 ALA A O 1
ATOM 1628 N N . LYS A 1 205 ? -26.891 28.766 -0.033 1 32 205 LYS A N 1
ATOM 1629 C CA . LYS A 1 205 ? -27.969 29.734 0.135 1 32 205 LYS A CA 1
ATOM 1630 C C . LYS A 1 205 ? -27.469 31.156 -0.113 1 32 205 LYS A C 1
ATOM 1632 O O . LYS A 1 205 ? -28.219 32.125 0.039 1 32 205 LYS A O 1
ATOM 1637 N N . LYS A 1 206 ? -26.125 31.688 -0.164 1 28.72 206 LYS A N 1
ATOM 1638 C CA . LYS A 1 206 ? -26.375 33.125 -0.281 1 28.72 206 LYS A CA 1
ATOM 1639 C C . LYS A 1 206 ? -26.5 33.531 -1.743 1 28.72 206 LYS A C 1
ATOM 1641 O O . LYS A 1 206 ? -25.797 33 -2.609 1 28.72 206 LYS A O 1
ATOM 1646 N N . MET B 1 1 ? 16.969 13.914 -11.586 1 41.16 1 MET B N 1
ATOM 1647 C CA . MET B 1 1 ? 16.984 12.469 -11.766 1 41.16 1 MET B CA 1
ATOM 1648 C C . MET B 1 1 ? 15.852 11.812 -10.984 1 41.16 1 MET B C 1
ATOM 1650 O O . MET B 1 1 ? 15.586 12.18 -9.836 1 41.16 1 MET B O 1
ATOM 1654 N N . GLU B 1 2 ? 14.852 11.18 -11.688 1 55.31 2 GLU B N 1
ATOM 1655 C CA . GLU B 1 2 ? 13.68 10.656 -10.992 1 55.31 2 GLU B CA 1
ATOM 1656 C C . GLU B 1 2 ? 14.078 9.672 -9.898 1 55.31 2 GLU B C 1
ATOM 1658 O O . GLU B 1 2 ? 14.992 8.867 -10.086 1 55.31 2 GLU B O 1
ATOM 1663 N N . GLU B 1 3 ? 13.82 9.898 -8.711 1 77.38 3 GLU B N 1
ATOM 1664 C CA . GLU B 1 3 ? 14.242 9.086 -7.578 1 77.38 3 GLU B CA 1
ATOM 1665 C C . GLU B 1 3 ? 13.906 7.613 -7.801 1 77.38 3 GLU B C 1
ATOM 1667 O O . GLU B 1 3 ? 12.789 7.281 -8.211 1 77.38 3 GLU B O 1
ATOM 1672 N N . LYS B 1 4 ? 14.93 6.754 -7.906 1 92.25 4 LYS B N 1
ATOM 1673 C CA . LYS B 1 4 ? 14.789 5.316 -8.117 1 92.25 4 LYS B CA 1
ATOM 1674 C C . LYS B 1 4 ? 14.078 4.656 -6.934 1 92.25 4 LYS B C 1
ATOM 1676 O O . LYS B 1 4 ? 14.172 5.137 -5.801 1 92.25 4 LYS B O 1
ATOM 1681 N N . PHE B 1 5 ? 13.258 3.711 -7.238 1 95.44 5 PHE B N 1
ATOM 1682 C CA . PHE B 1 5 ? 12.664 2.875 -6.203 1 95.44 5 PHE B CA 1
ATOM 1683 C C . PHE B 1 5 ? 13.719 1.992 -5.547 1 95.44 5 PHE B C 1
ATOM 1685 O O . PHE B 1 5 ? 14.289 1.109 -6.195 1 95.44 5 PHE B O 1
ATOM 1692 N N . LYS B 1 6 ? 14.023 2.154 -4.281 1 95.5 6 LYS B N 1
ATOM 1693 C CA . LYS B 1 6 ? 15.164 1.532 -3.613 1 95.5 6 LYS B CA 1
ATOM 1694 C C . LYS B 1 6 ? 14.75 0.245 -2.906 1 95.5 6 LYS B C 1
ATOM 1696 O O . LYS B 1 6 ? 13.953 0.276 -1.964 1 95.5 6 LYS B O 1
ATOM 1701 N N . ILE B 1 7 ? 15.383 -0.831 -3.328 1 98.44 7 ILE B N 1
ATOM 1702 C CA . ILE B 1 7 ? 15.094 -2.15 -2.777 1 98.44 7 ILE B CA 1
ATOM 1703 C C . ILE B 1 7 ? 16.297 -2.664 -1.999 1 98.44 7 ILE B C 1
ATOM 1705 O O . ILE B 1 7 ? 17.438 -2.529 -2.451 1 98.44 7 ILE B O 1
ATOM 1709 N N . ILE B 1 8 ? 16.047 -3.105 -0.826 1 98.56 8 ILE B N 1
ATOM 1710 C CA . ILE B 1 8 ? 17.047 -3.873 -0.108 1 98.56 8 ILE B CA 1
ATOM 1711 C C . ILE B 1 8 ? 16.641 -5.344 -0.054 1 98.56 8 ILE B C 1
ATOM 1713 O O . ILE B 1 8 ? 15.469 -5.66 0.167 1 98.56 8 ILE B O 1
ATOM 1717 N N . ILE B 1 9 ? 17.625 -6.234 -0.338 1 98.69 9 ILE B N 1
ATOM 1718 C CA . ILE B 1 9 ? 17.406 -7.676 -0.265 1 98.69 9 ILE B CA 1
ATOM 1719 C C . ILE B 1 9 ? 18.312 -8.281 0.807 1 98.69 9 ILE B C 1
ATOM 1721 O O . ILE B 1 9 ? 19.516 -8.055 0.803 1 98.69 9 ILE B O 1
ATOM 1725 N N . ILE B 1 10 ? 17.703 -8.977 1.74 1 98.19 10 ILE B N 1
ATOM 1726 C CA . ILE B 1 10 ? 18.453 -9.766 2.723 1 98.19 10 ILE B CA 1
ATOM 1727 C C . ILE B 1 10 ? 18.188 -11.25 2.5 1 98.19 10 ILE B C 1
ATOM 1729 O O . ILE B 1 10 ? 17.094 -11.75 2.799 1 98.19 10 ILE B O 1
ATOM 1733 N N . ASP B 1 11 ? 19.109 -11.93 1.956 1 97.12 11 ASP B N 1
ATOM 1734 C CA . ASP B 1 11 ? 19.031 -13.336 1.549 1 97.12 11 ASP B CA 1
ATOM 1735 C C . ASP B 1 11 ? 20.422 -13.977 1.559 1 97.12 11 ASP B C 1
ATOM 1737 O O . ASP B 1 11 ? 21.359 -13.445 0.963 1 97.12 11 ASP B O 1
ATOM 1741 N N . ASP B 1 12 ? 20.5 -15.102 2.225 1 95.38 12 ASP B N 1
ATOM 1742 C CA . ASP B 1 12 ? 21.828 -15.711 2.34 1 95.38 12 ASP B CA 1
ATOM 1743 C C . ASP B 1 12 ? 22.266 -16.344 1.021 1 95.38 12 ASP B C 1
ATOM 1745 O O . ASP B 1 12 ? 23.422 -16.75 0.865 1 95.38 12 ASP B O 1
ATOM 1749 N N . GLU B 1 13 ? 21.406 -16.469 0.079 1 94.88 13 GLU B N 1
ATOM 1750 C CA . GLU B 1 13 ? 21.719 -17 -1.245 1 94.88 13 GLU B CA 1
ATOM 1751 C C . GLU B 1 13 ? 22.016 -15.883 -2.234 1 94.88 13 GLU B C 1
ATOM 1753 O O . GLU B 1 13 ? 21.109 -15.312 -2.84 1 94.88 13 GLU B O 1
ATOM 1758 N N . GLN B 1 14 ? 23.328 -15.656 -2.496 1 96.69 14 GLN B N 1
ATOM 1759 C CA . GLN B 1 14 ? 23.766 -14.594 -3.395 1 96.69 14 GLN B CA 1
ATOM 1760 C C . GLN B 1 14 ? 23.125 -14.727 -4.77 1 96.69 14 GLN B C 1
ATOM 1762 O O . GLN B 1 14 ? 22.844 -13.727 -5.43 1 96.69 14 GLN B O 1
ATOM 1767 N N . GLY B 1 15 ? 22.891 -15.93 -5.188 1 96.94 15 GLY B N 1
ATOM 1768 C CA . GLY B 1 15 ? 22.281 -16.172 -6.477 1 96.94 15 GLY B CA 1
ATOM 1769 C C . GLY B 1 15 ? 20.906 -15.539 -6.613 1 96.94 15 GLY B C 1
ATOM 1770 O O . GLY B 1 15 ? 20.547 -15.031 -7.676 1 96.94 15 GLY B O 1
ATOM 1771 N N . VAL B 1 16 ? 20.109 -15.594 -5.543 1 96.38 16 VAL B N 1
ATOM 1772 C CA . VAL B 1 16 ? 18.781 -15 -5.535 1 96.38 16 VAL B CA 1
ATOM 1773 C C . VAL B 1 16 ? 18.891 -13.484 -5.688 1 96.38 16 VAL B C 1
ATOM 1775 O O . VAL B 1 16 ? 18.172 -12.883 -6.492 1 96.38 16 VAL B O 1
ATOM 1778 N N . ILE B 1 17 ? 19.828 -12.82 -4.965 1 97.69 17 ILE B N 1
ATOM 1779 C CA . ILE B 1 17 ? 20.062 -11.383 -5.02 1 97.69 17 ILE B CA 1
ATOM 1780 C C . ILE B 1 17 ? 20.453 -10.977 -6.441 1 97.69 17 ILE B C 1
ATOM 1782 O O . ILE B 1 17 ? 19.875 -10.055 -7.012 1 97.69 17 ILE B O 1
ATOM 1786 N N . ASP B 1 18 ? 21.328 -11.711 -6.996 1 97.94 18 ASP B N 1
ATOM 1787 C CA . ASP B 1 18 ? 21.844 -11.406 -8.328 1 97.94 18 ASP B CA 1
ATOM 1788 C C . ASP B 1 18 ? 20.75 -11.555 -9.383 1 97.94 18 ASP B C 1
ATOM 1790 O O . ASP B 1 18 ? 20.656 -10.742 -10.305 1 97.94 18 ASP B O 1
ATOM 1794 N N . ALA B 1 19 ? 20 -12.625 -9.281 1 97.25 19 ALA B N 1
ATOM 1795 C CA . ALA B 1 19 ? 18.938 -12.891 -10.242 1 97.25 19 ALA B CA 1
ATOM 1796 C C . ALA B 1 19 ? 17.906 -11.758 -10.242 1 97.25 19 ALA B C 1
ATOM 1798 O O . ALA B 1 19 ? 17.5 -11.273 -11.305 1 97.25 19 ALA B O 1
ATOM 1799 N N . ILE B 1 20 ? 17.5 -11.336 -9.07 1 97.75 20 ILE B N 1
ATOM 1800 C CA . ILE B 1 20 ? 16.516 -10.266 -8.961 1 97.75 20 ILE B CA 1
ATOM 1801 C C . ILE B 1 20 ? 17.094 -8.969 -9.508 1 97.75 20 ILE B C 1
ATOM 1803 O O . ILE B 1 20 ? 16.469 -8.289 -10.328 1 97.75 20 ILE B O 1
ATOM 1807 N N . LYS B 1 21 ? 18.297 -8.609 -9.109 1 97.06 21 LYS B N 1
ATOM 1808 C CA . LYS B 1 21 ? 18.969 -7.391 -9.555 1 97.06 21 LYS B CA 1
ATOM 1809 C C . LYS B 1 21 ? 19.094 -7.352 -11.078 1 97.06 21 LYS B C 1
ATOM 1811 O O . LYS B 1 21 ? 18.844 -6.316 -11.695 1 97.06 21 LYS B O 1
ATOM 1816 N N . ALA B 1 22 ? 19.375 -8.43 -11.648 1 96.69 22 ALA B N 1
ATOM 1817 C CA . ALA B 1 22 ? 19.641 -8.523 -13.086 1 96.69 22 ALA B CA 1
ATOM 1818 C C . ALA B 1 22 ? 18.359 -8.336 -13.891 1 96.69 22 ALA B C 1
ATOM 1820 O O . ALA B 1 22 ? 18.406 -7.996 -15.078 1 96.69 22 ALA B O 1
ATOM 1821 N N . ASN B 1 23 ? 17.219 -8.555 -13.297 1 96.38 23 ASN B N 1
ATOM 1822 C CA . ASN B 1 23 ? 15.984 -8.578 -14.062 1 96.38 23 ASN B CA 1
ATOM 1823 C C . ASN B 1 23 ? 15.109 -7.367 -13.758 1 96.38 23 ASN B C 1
ATOM 1825 O O . ASN B 1 23 ? 14 -7.25 -14.281 1 96.38 23 ASN B O 1
ATOM 1829 N N . LEU B 1 24 ? 15.578 -6.535 -12.914 1 96.06 24 LEU B N 1
ATOM 1830 C CA . LEU B 1 24 ? 14.844 -5.309 -12.633 1 96.06 24 LEU B CA 1
ATOM 1831 C C . LEU B 1 24 ? 15.328 -4.168 -13.523 1 96.06 24 LEU B C 1
ATOM 1833 O O . LEU B 1 24 ? 16.516 -4.102 -13.859 1 96.06 24 LEU B O 1
ATOM 1837 N N . SER B 1 25 ? 14.414 -3.324 -13.938 1 92.69 25 SER B N 1
ATOM 1838 C CA . SER B 1 25 ? 14.727 -2.211 -14.828 1 92.69 25 SER B CA 1
ATOM 1839 C C . SER B 1 25 ? 15.508 -1.123 -14.102 1 92.69 25 SER B C 1
ATOM 1841 O O . SER B 1 25 ? 15.82 -1.266 -12.914 1 92.69 25 SER B O 1
ATOM 1843 N N . SER B 1 26 ? 15.828 -0.014 -14.773 1 91.69 26 SER B N 1
ATOM 1844 C CA . SER B 1 26 ? 16.672 1.065 -14.273 1 91.69 26 SER B CA 1
ATOM 1845 C C . SER B 1 26 ? 15.922 1.928 -13.266 1 91.69 26 SER B C 1
ATOM 1847 O O . SER B 1 26 ? 16.531 2.738 -12.562 1 91.69 26 SER B O 1
ATOM 1849 N N . GLU B 1 27 ? 14.68 1.679 -13.188 1 92 27 GLU B N 1
ATOM 1850 C CA . GLU B 1 27 ? 13.883 2.467 -12.25 1 92 27 GLU B CA 1
ATOM 1851 C C . GLU B 1 27 ? 14.078 1.986 -10.82 1 92 27 GLU B C 1
ATOM 1853 O O . GLU B 1 27 ? 13.656 2.648 -9.867 1 92 27 GLU B O 1
ATOM 1858 N N . TYR B 1 28 ? 14.836 0.845 -10.734 1 95.94 28 TYR B N 1
ATOM 1859 C CA . TYR B 1 28 ? 15.078 0.266 -9.422 1 95.94 28 TYR B CA 1
ATOM 1860 C C . TYR B 1 28 ? 16.547 0.405 -9.023 1 95.94 28 TYR B C 1
ATOM 1862 O O . TYR B 1 28 ? 17.438 0.391 -9.883 1 95.94 28 TYR B O 1
ATOM 1870 N N . SER B 1 29 ? 16.828 0.616 -7.793 1 96.56 29 SER B N 1
ATOM 1871 C CA . SER B 1 29 ? 18.141 0.413 -7.168 1 96.56 29 SER B CA 1
ATOM 1872 C C . SER B 1 29 ? 18.078 -0.691 -6.117 1 96.56 29 SER B C 1
ATOM 1874 O O . SER B 1 29 ? 17.125 -0.762 -5.336 1 96.56 29 SER B O 1
ATOM 1876 N N . VAL B 1 30 ? 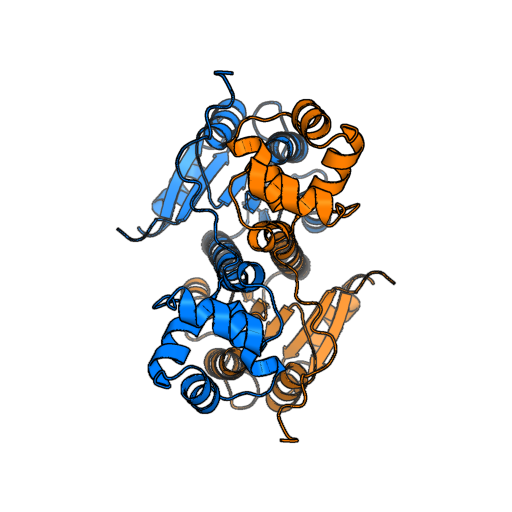19.078 -1.57 -6.184 1 97.88 30 VAL B N 1
ATOM 1877 C CA . VAL B 1 30 ? 19.016 -2.752 -5.332 1 97.88 30 VAL B CA 1
ATOM 1878 C C . VAL B 1 30 ? 20.297 -2.873 -4.52 1 97.88 30 VAL B C 1
ATOM 1880 O O . VAL B 1 30 ? 21.391 -2.891 -5.078 1 97.88 30 VAL B O 1
ATOM 1883 N N . ASP B 1 31 ? 20.172 -2.912 -3.232 1 98 31 ASP B N 1
ATOM 1884 C CA . ASP B 1 31 ? 21.25 -3.307 -2.328 1 98 31 ASP B CA 1
ATOM 1885 C C . ASP B 1 31 ? 21 -4.703 -1.758 1 98 31 ASP B C 1
ATOM 1887 O O . ASP B 1 31 ? 19.938 -4.969 -1.188 1 98 31 ASP B O 1
ATOM 1891 N N . GLY B 1 32 ? 21.969 -5.57 -1.944 1 98.31 32 GLY B N 1
ATOM 1892 C CA . GLY B 1 32 ? 21.828 -6.934 -1.456 1 98.31 32 GLY B CA 1
ATOM 1893 C C . GLY B 1 32 ? 22.797 -7.258 -0.33 1 98.31 32 GLY B C 1
ATOM 1894 O O . GLY B 1 32 ? 23.953 -6.824 -0.349 1 98.31 32 GLY B O 1
ATOM 1895 N N . PHE B 1 33 ? 22.297 -7.957 0.665 1 98 33 PHE B N 1
ATOM 1896 C CA . PHE B 1 33 ? 23.125 -8.391 1.788 1 98 33 PHE B CA 1
ATOM 1897 C C . PHE B 1 33 ? 22.891 -9.875 2.08 1 98 33 PHE B C 1
ATOM 1899 O O . PHE B 1 33 ? 21.75 -10.352 2.041 1 98 33 PHE B O 1
ATOM 1906 N N . VAL B 1 34 ? 23.969 -10.625 2.453 1 97.31 34 VAL B N 1
ATOM 1907 C CA . VAL B 1 34 ? 23.859 -12.07 2.656 1 97.31 34 VAL B CA 1
ATOM 1908 C C . VAL B 1 34 ? 23.828 -12.375 4.152 1 97.31 34 VAL B C 1
ATOM 1910 O O . VAL B 1 34 ? 23.766 -13.547 4.551 1 97.31 34 VAL B O 1
ATOM 1913 N N . THR B 1 35 ? 23.844 -11.297 4.961 1 96.69 35 THR B N 1
ATOM 1914 C CA . THR B 1 35 ? 23.688 -11.461 6.402 1 96.69 35 THR B CA 1
ATOM 1915 C C . THR B 1 35 ? 22.656 -10.492 6.953 1 96.69 35 THR B C 1
ATOM 1917 O O . THR B 1 35 ? 22.547 -9.359 6.484 1 96.69 35 THR B O 1
ATOM 1920 N N . SER B 1 36 ? 21.906 -10.969 7.977 1 96.25 36 SER B N 1
ATOM 1921 C CA . SER B 1 36 ? 20.875 -10.125 8.578 1 96.25 36 SER B CA 1
ATOM 1922 C C . SER B 1 36 ? 21.484 -8.906 9.25 1 96.25 36 SER B C 1
ATOM 1924 O O . SER B 1 36 ? 20.922 -7.812 9.211 1 96.25 36 SER B O 1
ATOM 1926 N N . LYS B 1 37 ? 22.641 -9.078 9.859 1 95.56 37 LYS B N 1
ATOM 1927 C CA . LYS B 1 37 ? 23.297 -7.977 10.555 1 95.56 37 LYS B CA 1
ATOM 1928 C C . LYS B 1 37 ? 23.609 -6.824 9.602 1 95.56 37 LYS B C 1
ATOM 1930 O O . LYS B 1 37 ? 23.234 -5.68 9.867 1 95.56 37 LYS B O 1
ATOM 1935 N N . GLU B 1 38 ? 24.25 -7.125 8.523 1 96.5 38 GLU B N 1
ATOM 1936 C CA . GLU B 1 38 ? 24.609 -6.094 7.555 1 96.5 38 GLU B CA 1
ATOM 1937 C C . GLU B 1 38 ? 23.359 -5.441 6.965 1 96.5 38 GLU B C 1
ATOM 1939 O O . GLU B 1 38 ? 23.328 -4.227 6.75 1 96.5 38 GLU B O 1
ATOM 1944 N N . GLY B 1 39 ? 22.359 -6.262 6.656 1 97.06 39 GLY B N 1
ATOM 1945 C CA . GLY B 1 39 ? 21.109 -5.738 6.113 1 97.06 39 GLY B CA 1
ATOM 1946 C C . GLY B 1 39 ? 20.406 -4.797 7.059 1 97.06 39 GLY B C 1
ATOM 1947 O O . GLY B 1 39 ? 19.969 -3.713 6.66 1 97.06 39 GLY B O 1
ATOM 1948 N N . ILE B 1 40 ? 20.297 -5.191 8.305 1 95.94 40 ILE B N 1
ATOM 1949 C CA . ILE B 1 40 ? 19.609 -4.391 9.312 1 95.94 40 ILE B CA 1
ATOM 1950 C C . ILE B 1 40 ? 20.375 -3.082 9.531 1 95.94 40 ILE B C 1
ATOM 1952 O O . ILE B 1 40 ? 19.75 -2.018 9.648 1 95.94 40 ILE B O 1
ATOM 1956 N N . ASP B 1 41 ? 21.719 -3.125 9.578 1 94.5 41 ASP B N 1
ATOM 1957 C CA . ASP B 1 41 ? 22.531 -1.921 9.719 1 94.5 41 ASP B CA 1
ATOM 1958 C C . ASP B 1 41 ? 22.297 -0.961 8.555 1 94.5 41 ASP B C 1
ATOM 1960 O O . ASP B 1 41 ? 22.188 0.251 8.75 1 94.5 41 ASP B O 1
ATOM 1964 N N . ALA B 1 42 ? 22.219 -1.485 7.363 1 94.94 42 ALA B N 1
ATOM 1965 C CA . ALA B 1 42 ? 21.969 -0.667 6.18 1 94.94 42 ALA B CA 1
ATOM 1966 C C . ALA B 1 42 ? 20.625 0.039 6.266 1 94.94 42 ALA B C 1
ATOM 1968 O O . ALA B 1 42 ? 20.484 1.198 5.867 1 94.94 42 ALA B O 1
ATOM 1969 N N . ILE B 1 43 ? 19.594 -0.656 6.781 1 92.06 43 ILE B N 1
ATOM 1970 C CA . ILE B 1 43 ? 18.25 -0.103 6.914 1 92.06 43 ILE B CA 1
ATOM 1971 C C . ILE B 1 43 ? 18.266 1.054 7.91 1 92.06 43 ILE B C 1
ATOM 1973 O O . ILE B 1 43 ? 17.547 2.045 7.73 1 92.06 43 ILE B O 1
ATOM 1977 N N . LYS B 1 44 ? 19.125 0.927 8.891 1 81.88 44 LYS B N 1
ATOM 1978 C CA . LYS B 1 44 ? 19.25 1.978 9.898 1 81.88 44 LYS B CA 1
ATOM 1979 C C . LYS B 1 44 ? 19.922 3.221 9.312 1 81.88 44 LYS B C 1
ATOM 1981 O O . LYS B 1 44 ? 19.609 4.344 9.719 1 81.88 44 LYS B O 1
ATOM 1986 N N . GLU B 1 45 ? 20.766 3.018 8.352 1 82.5 45 GLU B N 1
ATOM 1987 C CA . GLU B 1 45 ? 21.625 4.09 7.863 1 82.5 45 GLU B CA 1
ATOM 1988 C C . GLU B 1 45 ? 21.062 4.707 6.582 1 82.5 45 GLU B C 1
ATOM 1990 O O . GLU B 1 45 ? 21.484 5.789 6.176 1 82.5 45 GLU B O 1
ATOM 1995 N N . ASN B 1 46 ? 20.188 3.949 5.934 1 80 46 ASN B N 1
ATOM 1996 C CA . ASN B 1 46 ? 19.672 4.383 4.641 1 80 46 ASN B CA 1
ATOM 1997 C C . ASN B 1 46 ? 18.141 4.246 4.566 1 80 46 ASN B C 1
ATOM 1999 O O . ASN B 1 46 ? 17.547 3.566 5.395 1 80 46 ASN B O 1
ATOM 2003 N N . ASN B 1 47 ? 17.625 4.934 3.561 1 82.44 47 ASN B N 1
ATOM 2004 C CA . ASN B 1 47 ? 16.188 4.805 3.293 1 82.44 47 ASN B CA 1
ATOM 2005 C C . ASN B 1 47 ? 15.922 3.834 2.145 1 82.44 47 ASN B C 1
ATOM 2007 O O . ASN B 1 47 ? 16.547 3.932 1.086 1 82.44 47 ASN B O 1
ATOM 2011 N N . TYR B 1 48 ? 15.062 2.922 2.428 1 91.38 48 TYR B N 1
ATOM 2012 C CA . TYR B 1 48 ? 14.617 1.978 1.407 1 91.38 48 TYR B CA 1
ATOM 2013 C C . TYR B 1 48 ? 13.102 2.008 1.258 1 91.38 48 TYR B C 1
ATOM 2015 O O . TYR B 1 48 ? 12.383 2.369 2.195 1 91.38 48 TYR B O 1
ATOM 2023 N N . ASP B 1 49 ? 12.648 1.644 0.112 1 92.19 49 ASP B N 1
ATOM 2024 C CA . ASP B 1 49 ? 11.211 1.603 -0.155 1 92.19 49 ASP B CA 1
ATOM 2025 C C . ASP B 1 49 ? 10.641 0.211 0.114 1 92.19 49 ASP B C 1
ATOM 2027 O O . ASP B 1 49 ? 9.492 0.077 0.545 1 92.19 49 ASP B O 1
ATOM 2031 N N . LEU B 1 50 ? 11.461 -0.772 -0.136 1 98.06 50 LEU B N 1
ATOM 2032 C CA . LEU B 1 50 ? 11.023 -2.162 -0.066 1 98.06 50 LEU B CA 1
ATOM 2033 C C . LEU B 1 50 ? 12.141 -3.057 0.463 1 98.06 50 LEU B C 1
ATOM 2035 O O . LEU B 1 50 ? 13.289 -2.947 0.026 1 98.06 50 LEU B O 1
ATOM 2039 N N . LEU B 1 51 ? 11.836 -3.842 1.411 1 98.62 51 LEU B N 1
ATOM 2040 C CA . LEU B 1 51 ? 12.695 -4.934 1.858 1 98.62 51 LEU B CA 1
ATOM 2041 C C . LEU B 1 51 ? 12.18 -6.273 1.348 1 98.62 51 LEU B C 1
ATOM 2043 O O . LEU B 1 51 ? 11.016 -6.625 1.567 1 98.62 51 LEU B O 1
ATOM 2047 N N . ILE B 1 52 ? 12.984 -6.973 0.63 1 98.62 52 ILE B N 1
ATOM 2048 C CA . ILE B 1 52 ? 12.758 -8.383 0.317 1 98.62 52 ILE B CA 1
ATOM 2049 C C . ILE B 1 52 ? 13.586 -9.258 1.256 1 98.62 52 ILE B C 1
ATOM 2051 O O . ILE B 1 52 ? 14.82 -9.18 1.267 1 98.62 52 ILE B O 1
ATOM 2055 N N . LEU B 1 53 ? 12.883 -10.094 2.004 1 97.88 53 LEU B N 1
ATOM 2056 C CA . LEU B 1 53 ? 13.516 -10.773 3.127 1 97.88 53 LEU B CA 1
ATOM 2057 C C . LEU B 1 53 ? 13.344 -12.281 3.01 1 97.88 53 LEU B C 1
ATOM 2059 O O . LEU B 1 53 ? 12.234 -12.773 2.779 1 97.88 53 LEU B O 1
ATOM 2063 N N . ASP B 1 54 ? 14.414 -13.023 3.139 1 96 54 ASP B N 1
ATOM 2064 C CA . ASP B 1 54 ? 14.352 -14.477 3.322 1 96 54 ASP B CA 1
ATOM 2065 C C . ASP B 1 54 ? 13.906 -14.828 4.738 1 96 54 ASP B C 1
ATOM 2067 O O . ASP B 1 54 ? 14.297 -14.172 5.703 1 96 54 ASP B O 1
ATOM 2071 N N . TYR B 1 55 ? 13.156 -15.828 4.895 1 93.5 55 TYR B N 1
ATOM 2072 C CA . TYR B 1 55 ? 12.625 -16.156 6.211 1 93.5 55 TYR B CA 1
ATOM 2073 C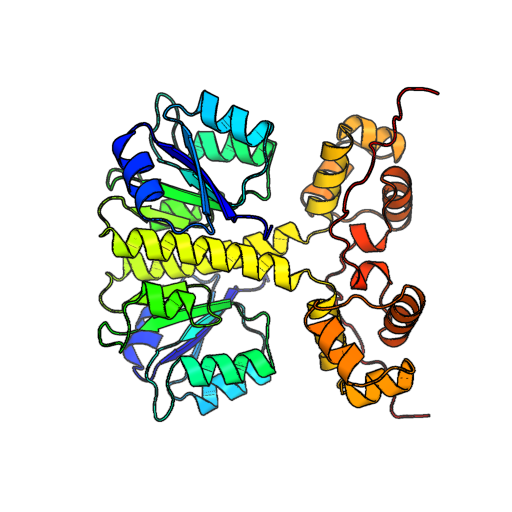 C . TYR B 1 55 ? 13.727 -16.672 7.133 1 93.5 55 TYR B C 1
ATOM 2075 O O . TYR B 1 55 ? 13.812 -16.266 8.297 1 93.5 55 TYR B O 1
ATOM 2083 N N . PHE B 1 56 ? 14.477 -17.672 6.586 1 90.88 56 PHE B N 1
ATOM 2084 C CA . PHE B 1 56 ? 15.594 -18.172 7.379 1 90.88 56 PHE B CA 1
ATOM 2085 C C . PHE B 1 56 ? 16.922 -17.609 6.875 1 90.88 56 PHE B C 1
ATOM 2087 O O . PHE B 1 56 ? 17.281 -17.812 5.719 1 90.88 56 PHE B O 1
ATOM 2094 N N . ILE B 1 57 ? 17.562 -16.859 7.691 1 90.62 57 ILE B N 1
ATOM 2095 C CA . ILE B 1 57 ? 18.859 -16.266 7.355 1 90.62 57 ILE B CA 1
ATOM 2096 C C . ILE B 1 57 ? 19.781 -16.312 8.578 1 90.62 57 ILE B C 1
ATOM 2098 O O . ILE B 1 57 ? 19.406 -15.836 9.648 1 90.62 57 ILE B O 1
ATOM 2102 N N . ASP B 1 58 ? 20.906 -16.875 8.281 1 90.81 58 ASP B N 1
ATOM 2103 C CA . ASP B 1 58 ? 21.891 -17.094 9.336 1 90.81 58 ASP B CA 1
ATOM 2104 C C . ASP B 1 58 ? 21.234 -17.641 10.594 1 90.81 58 ASP B C 1
ATOM 2106 O O . ASP B 1 58 ? 20.609 -18.703 10.562 1 90.81 58 ASP B O 1
ATOM 2110 N N . SER B 1 59 ? 21.281 -16.859 11.781 1 89.25 59 SER B N 1
ATOM 2111 C CA . SER B 1 59 ? 20.797 -17.391 13.047 1 89.25 59 SER B CA 1
ATOM 2112 C C . SER B 1 59 ? 19.438 -16.797 13.398 1 89.25 59 SER B C 1
ATOM 2114 O O . SER B 1 59 ? 18.891 -17.078 14.469 1 89.25 59 SER B O 1
ATOM 2116 N N . MET B 1 60 ? 18.844 -16.047 12.516 1 90.44 60 MET B N 1
ATOM 2117 C CA . MET B 1 60 ? 17.547 -15.414 12.781 1 90.44 60 MET B CA 1
ATOM 2118 C C . MET B 1 60 ? 16.516 -15.836 11.75 1 90.44 60 MET B C 1
ATOM 2120 O O . MET B 1 60 ? 16.859 -16.25 10.641 1 90.44 60 MET B O 1
ATOM 2124 N N . ASN B 1 61 ? 15.242 -15.781 12.219 1 91.19 61 ASN B N 1
ATOM 2125 C CA . ASN B 1 61 ? 14.172 -16.016 11.258 1 91.19 61 ASN B CA 1
ATOM 2126 C C . ASN B 1 61 ? 13.438 -14.719 10.922 1 91.19 61 ASN B C 1
ATOM 2128 O O . ASN B 1 61 ? 13.719 -13.664 11.5 1 91.19 61 ASN B O 1
ATOM 2132 N N . GLY B 1 62 ? 12.555 -14.781 9.93 1 92.06 62 GLY B N 1
ATOM 2133 C CA . GLY B 1 62 ? 11.852 -13.617 9.414 1 92.06 62 GLY B CA 1
ATOM 2134 C C . GLY B 1 62 ? 11.117 -12.852 10.492 1 92.06 62 GLY B C 1
ATOM 2135 O O . GLY B 1 62 ? 11.047 -11.617 10.453 1 92.06 62 GLY B O 1
ATOM 2136 N N . LYS B 1 63 ? 10.586 -13.57 11.43 1 93.19 63 LYS B N 1
ATOM 2137 C CA . LYS B 1 63 ? 9.852 -12.922 12.516 1 93.19 63 LYS B CA 1
ATOM 2138 C C . LYS B 1 63 ? 10.773 -12.062 13.367 1 93.19 63 LYS B C 1
ATOM 2140 O O . LYS B 1 63 ? 10.469 -10.898 13.641 1 93.19 63 LYS B O 1
ATOM 2145 N N . GLN B 1 64 ? 11.867 -12.594 13.742 1 94.56 64 GLN B N 1
ATOM 2146 C CA . GLN B 1 64 ? 12.836 -11.875 14.562 1 94.56 64 GLN B CA 1
ATOM 2147 C C . GLN B 1 64 ? 13.367 -10.641 13.844 1 94.56 64 GLN B C 1
ATOM 2149 O O . GLN B 1 64 ? 13.469 -9.57 14.438 1 94.56 64 GLN B O 1
ATOM 2154 N N . ILE B 1 65 ? 13.656 -10.828 12.602 1 95.69 65 ILE B N 1
ATOM 2155 C CA . ILE B 1 65 ? 14.219 -9.727 11.82 1 95.69 65 ILE B CA 1
ATOM 2156 C C . ILE B 1 65 ? 13.18 -8.617 11.672 1 95.69 65 ILE B C 1
ATOM 2158 O O . ILE B 1 65 ? 13.492 -7.441 11.852 1 95.69 65 ILE B O 1
ATOM 2162 N N . THR B 1 66 ? 11.961 -8.969 11.32 1 96.06 66 THR B N 1
ATOM 2163 C CA . THR B 1 66 ? 10.891 -7.988 11.141 1 96.06 66 THR B CA 1
ATOM 2164 C C . THR B 1 66 ? 10.648 -7.211 12.43 1 96.06 66 THR B C 1
ATOM 2166 O O . THR B 1 66 ? 10.477 -5.992 12.406 1 96.06 66 THR B O 1
ATOM 2169 N N . GLU B 1 67 ? 10.68 -7.895 13.516 1 93.62 67 GLU B N 1
ATOM 2170 C CA . GLU B 1 67 ? 10.484 -7.238 14.805 1 93.62 67 GLU B CA 1
ATOM 2171 C C . GLU B 1 67 ? 11.594 -6.238 15.094 1 93.62 67 GLU B C 1
ATOM 2173 O O . GLU B 1 67 ? 11.336 -5.145 15.594 1 93.62 67 GLU B O 1
ATOM 2178 N N . LYS B 1 68 ? 12.789 -6.582 14.797 1 92.44 68 LYS B N 1
ATOM 2179 C CA . LYS B 1 68 ? 13.922 -5.688 14.992 1 92.44 68 LYS B CA 1
ATOM 2180 C C . LYS B 1 68 ? 13.805 -4.449 14.109 1 92.44 68 LYS B C 1
ATOM 2182 O O . LYS B 1 68 ? 14.023 -3.326 14.57 1 92.44 68 LYS B O 1
ATOM 2187 N N . ILE B 1 69 ? 13.414 -4.676 12.906 1 92.12 69 ILE B N 1
ATOM 2188 C CA . ILE B 1 69 ? 13.312 -3.584 11.938 1 92.12 69 ILE B CA 1
ATOM 2189 C C . ILE B 1 69 ? 12.203 -2.623 12.367 1 92.12 69 ILE B C 1
ATOM 2191 O O . ILE B 1 69 ? 12.375 -1.403 12.305 1 92.12 69 ILE B O 1
ATOM 2195 N N . ARG B 1 70 ? 11.047 -3.17 12.82 1 87.38 70 ARG B N 1
ATOM 2196 C CA . ARG B 1 70 ? 9.867 -2.373 13.148 1 87.38 70 ARG B CA 1
ATOM 2197 C C . ARG B 1 70 ? 10.117 -1.513 14.383 1 87.38 70 ARG B C 1
ATOM 2199 O O . ARG B 1 70 ? 9.414 -0.528 14.609 1 87.38 70 ARG B O 1
ATOM 2206 N N . LYS B 1 71 ? 11.164 -1.832 15.102 1 77.5 71 LYS B N 1
ATOM 2207 C CA . LYS B 1 71 ? 11.539 -1 16.234 1 77.5 71 LYS B CA 1
ATOM 2208 C C . LYS B 1 71 ? 12.109 0.339 15.781 1 77.5 71 LYS B C 1
ATOM 2210 O O . LYS B 1 71 ? 12.016 1.339 16.5 1 77.5 71 LYS B O 1
ATOM 2215 N N . THR B 1 72 ? 12.625 0.353 14.562 1 70.25 72 THR B N 1
ATOM 2216 C CA . THR B 1 72 ? 13.305 1.563 14.117 1 70.25 72 THR B CA 1
ATOM 2217 C C . THR B 1 72 ? 12.633 2.127 12.867 1 70.25 72 THR B C 1
ATOM 2219 O O . THR B 1 72 ? 12.75 3.32 12.578 1 70.25 72 THR B O 1
ATOM 2222 N N . ASP B 1 73 ? 11.977 1.27 12.125 1 78.31 73 ASP B N 1
ATOM 2223 C CA . ASP B 1 73 ? 11.336 1.664 10.875 1 78.31 73 ASP B CA 1
ATOM 2224 C C . ASP B 1 73 ? 9.945 1.043 10.75 1 78.31 73 ASP B C 1
ATOM 2226 O O . ASP B 1 73 ? 9.805 -0.101 10.312 1 78.31 73 ASP B O 1
ATOM 2230 N N . ASP B 1 74 ? 8.969 1.765 11 1 75.62 74 ASP B N 1
ATOM 2231 C CA . ASP B 1 74 ? 7.598 1.269 10.984 1 75.62 74 ASP B CA 1
ATOM 2232 C C . ASP B 1 74 ? 6.98 1.398 9.594 1 75.62 74 ASP B C 1
ATOM 2234 O O . ASP B 1 74 ? 5.91 0.851 9.328 1 75.62 74 ASP B O 1
ATOM 2238 N N . GLU B 1 75 ? 7.73 1.98 8.695 1 78.62 75 GLU B N 1
ATOM 2239 C CA . GLU B 1 75 ? 7.117 2.33 7.414 1 78.62 75 GLU B CA 1
ATOM 2240 C C . GLU B 1 75 ? 7.66 1.458 6.289 1 78.62 75 GLU B C 1
ATOM 2242 O O . GLU B 1 75 ? 7.066 1.385 5.211 1 78.62 75 GLU B O 1
ATOM 2247 N N . LEU B 1 76 ? 8.766 0.874 6.566 1 90.44 76 LEU B N 1
ATOM 2248 C CA . LEU B 1 76 ? 9.391 0.072 5.52 1 90.44 76 LEU B CA 1
ATOM 2249 C C . LEU B 1 76 ? 8.445 -1.014 5.027 1 90.44 76 LEU B C 1
ATOM 2251 O O . LEU B 1 76 ? 7.848 -1.736 5.828 1 90.44 76 LEU B O 1
ATOM 2255 N N . TYR B 1 77 ? 8.148 -1.003 3.682 1 96.56 77 TYR B N 1
ATOM 2256 C CA . TYR B 1 77 ? 7.363 -2.061 3.055 1 96.56 77 TYR B CA 1
ATOM 2257 C C . TYR B 1 77 ? 8.156 -3.359 2.982 1 96.56 77 TYR B C 1
ATOM 2259 O O . TYR B 1 77 ? 9.305 -3.369 2.521 1 96.56 77 TYR B O 1
ATOM 2267 N N . ILE B 1 78 ? 7.621 -4.504 3.48 1 98.25 78 ILE B N 1
ATOM 2268 C CA . ILE B 1 78 ? 8.398 -5.734 3.59 1 98.25 78 ILE B CA 1
ATOM 2269 C C . ILE B 1 78 ? 7.695 -6.855 2.822 1 98.25 78 ILE B C 1
ATOM 2271 O O . ILE B 1 78 ? 6.5 -7.094 3.014 1 98.25 78 ILE B O 1
ATOM 2275 N N . MET B 1 79 ? 8.383 -7.473 1.98 1 98.38 79 MET B N 1
ATOM 2276 C CA . MET B 1 79 ? 7.965 -8.688 1.285 1 98.38 79 MET B CA 1
ATOM 2277 C C . MET B 1 79 ? 8.844 -9.867 1.678 1 98.38 79 MET B C 1
ATOM 2279 O O . MET B 1 79 ? 10.07 -9.812 1.522 1 98.38 79 MET B O 1
ATOM 2283 N N . LEU B 1 80 ? 8.203 -10.852 2.242 1 97.25 80 LEU B N 1
ATOM 2284 C CA . LEU B 1 80 ? 8.906 -12.102 2.508 1 97.25 80 LEU B CA 1
ATOM 2285 C C . LEU B 1 80 ? 9.023 -12.938 1.242 1 97.25 80 LEU B C 1
ATOM 2287 O O . LEU B 1 80 ? 8.023 -13.188 0.564 1 97.25 80 LEU B O 1
ATOM 2291 N N . LEU B 1 81 ? 10.195 -13.289 0.823 1 96.81 81 LEU B N 1
ATOM 2292 C CA . LEU B 1 81 ? 10.492 -14.227 -0.254 1 96.81 81 LEU B CA 1
ATOM 2293 C C . LEU B 1 81 ? 11.219 -15.453 0.281 1 96.81 81 LEU B C 1
ATOM 2295 O O . LEU B 1 81 ? 12.414 -15.383 0.591 1 96.81 81 LEU B O 1
ATOM 2299 N N . THR B 1 82 ? 10.492 -16.516 0.36 1 92.62 82 THR B N 1
ATOM 2300 C CA . THR B 1 82 ? 11.039 -17.609 1.168 1 92.62 82 THR B CA 1
ATOM 2301 C C . THR B 1 82 ? 10.797 -18.953 0.501 1 92.62 82 THR B C 1
ATOM 2303 O O . THR B 1 82 ? 10.039 -19.047 -0.469 1 92.62 82 THR B O 1
ATOM 2306 N N . GLY B 1 83 ? 11.539 -19.953 0.941 1 87.31 83 GLY B N 1
ATOM 2307 C CA . GLY B 1 83 ? 11.336 -21.312 0.477 1 87.31 83 GLY B CA 1
ATOM 2308 C C . GLY B 1 83 ? 10.141 -21.984 1.113 1 87.31 83 GLY B C 1
ATOM 2309 O O . GLY B 1 83 ? 9.547 -21.469 2.061 1 87.31 83 GLY B O 1
ATOM 2310 N N . LYS B 1 84 ? 9.469 -22.969 0.579 1 67 84 LYS B N 1
ATOM 2311 C CA . LYS B 1 84 ? 8.273 -23.688 1.023 1 67 84 LYS B CA 1
ATOM 2312 C C . LYS B 1 84 ? 8.438 -24.188 2.455 1 67 84 LYS B C 1
ATOM 2314 O O . LYS B 1 84 ? 7.453 -24.328 3.186 1 67 84 LYS B O 1
ATOM 2319 N N . ALA B 1 85 ? 9.461 -24.328 2.869 1 59.56 85 ALA B N 1
ATOM 2320 C CA . ALA B 1 85 ? 9.656 -25.125 4.07 1 59.56 85 ALA B CA 1
ATOM 2321 C C . ALA B 1 85 ? 9.398 -24.312 5.332 1 59.56 85 ALA B C 1
ATOM 2323 O O . ALA B 1 85 ? 9.781 -24.719 6.434 1 59.56 85 ALA B O 1
ATOM 2324 N N . GLU B 1 86 ? 8.461 -23.422 5.199 1 64.25 86 GLU B N 1
ATOM 2325 C CA . GLU B 1 86 ? 8.281 -22.656 6.43 1 64.25 86 GLU B CA 1
ATOM 2326 C C . GLU B 1 86 ? 7.371 -23.391 7.41 1 64.25 86 GLU B C 1
ATOM 2328 O O . GLU B 1 86 ? 6.652 -24.312 7.027 1 64.25 86 GLU B O 1
ATOM 2333 N N . GLU B 1 87 ? 7.629 -23.188 8.633 1 68 87 GLU B N 1
ATOM 2334 C CA . GLU B 1 87 ? 6.926 -23.797 9.758 1 68 87 GLU B CA 1
ATOM 2335 C C . GLU B 1 87 ? 5.414 -23.656 9.609 1 68 87 GLU B C 1
ATOM 2337 O O . GLU B 1 87 ? 4.656 -24.547 9.984 1 68 87 GLU B O 1
ATOM 2342 N N . ALA B 1 88 ? 4.973 -22.562 9.062 1 81.31 88 ALA B N 1
ATOM 2343 C CA . ALA B 1 88 ? 3.543 -22.297 8.906 1 81.31 88 ALA B CA 1
ATOM 2344 C C . ALA B 1 88 ? 3.182 -22.047 7.449 1 81.31 88 ALA B C 1
ATOM 2346 O O . ALA B 1 88 ? 4.031 -21.625 6.66 1 81.31 88 ALA B O 1
ATOM 2347 N N . PRO B 1 89 ? 1.925 -22.359 7.121 1 88.69 89 PRO B N 1
ATOM 2348 C CA . PRO B 1 89 ? 1.462 -22 5.777 1 88.69 89 PRO B CA 1
ATOM 2349 C C . PRO B 1 89 ? 1.673 -20.531 5.445 1 88.69 89 PRO B C 1
ATOM 2351 O O . PRO B 1 89 ? 1.71 -19.688 6.348 1 88.69 89 PRO B O 1
ATOM 2354 N N . GLY B 1 90 ? 1.871 -20.234 4.184 1 92.19 90 GLY B N 1
ATOM 2355 C CA . GLY B 1 90 ? 2.166 -18.891 3.707 1 92.19 90 GLY B CA 1
ATOM 2356 C C . GLY B 1 90 ? 1.169 -17.859 4.191 1 92.19 90 GLY B C 1
ATOM 2357 O O . GLY B 1 90 ? 1.557 -16.781 4.668 1 92.19 90 GLY B O 1
ATOM 2358 N N . LEU B 1 91 ? -0.118 -18.219 4.059 1 93.31 91 LEU B N 1
ATOM 2359 C 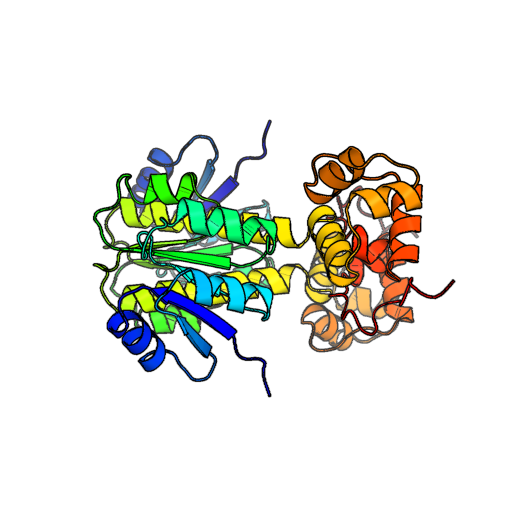CA . LEU B 1 91 ? -1.174 -17.297 4.453 1 93.31 91 LEU B CA 1
ATOM 2360 C C . LEU B 1 91 ? -1.1 -16.984 5.945 1 93.31 91 LEU B C 1
ATOM 2362 O O . LEU B 1 91 ? -1.262 -15.828 6.355 1 93.31 91 LEU B O 1
ATOM 2366 N N . GLU B 1 92 ? -0.878 -17.969 6.758 1 93.19 92 GLU B N 1
ATOM 2367 C CA . GLU B 1 92 ? -0.758 -17.797 8.203 1 93.19 92 GLU B CA 1
ATOM 2368 C C . GLU B 1 92 ? 0.466 -16.953 8.555 1 93.19 92 GLU B C 1
ATOM 2370 O O . GLU B 1 92 ? 0.402 -16.078 9.43 1 93.19 92 GLU B O 1
ATOM 2375 N N . THR B 1 93 ? 1.561 -17.234 7.91 1 93.44 93 THR B N 1
ATOM 2376 C CA . THR B 1 93 ? 2.779 -16.453 8.109 1 93.44 93 THR B CA 1
ATOM 2377 C C . THR B 1 93 ? 2.535 -14.977 7.809 1 93.44 93 THR B C 1
ATOM 2379 O O . THR B 1 93 ? 2.914 -14.109 8.602 1 93.44 93 THR B O 1
ATOM 2382 N N . LEU B 1 94 ? 1.895 -14.727 6.695 1 95.31 94 LEU B N 1
ATOM 2383 C CA . LEU B 1 94 ? 1.569 -13.359 6.281 1 95.31 94 LEU B CA 1
ATOM 2384 C C . LEU B 1 94 ? 0.69 -12.672 7.32 1 95.31 94 LEU B C 1
ATOM 2386 O O . LEU B 1 94 ? 0.943 -11.523 7.688 1 95.31 94 LEU B O 1
ATOM 2390 N N . LYS B 1 95 ? -0.242 -13.375 7.836 1 93.94 95 LYS B N 1
ATOM 2391 C CA . LYS B 1 95 ? -1.18 -12.82 8.805 1 93.94 95 LYS B CA 1
ATOM 2392 C C . LYS B 1 95 ? -0.482 -12.492 10.125 1 93.94 95 LYS B C 1
ATOM 2394 O O . LYS B 1 95 ? -0.792 -11.492 10.766 1 93.94 95 LYS B O 1
ATOM 2399 N N . ASN B 1 96 ? 0.49 -13.234 10.445 1 93.25 96 ASN B N 1
ATOM 2400 C CA . ASN B 1 96 ? 1.028 -13.18 11.797 1 93.25 96 ASN B CA 1
ATOM 2401 C C . ASN B 1 96 ? 2.256 -12.281 11.875 1 93.25 96 ASN B C 1
ATOM 2403 O O . ASN B 1 96 ? 2.719 -11.953 12.969 1 93.25 96 ASN B O 1
ATOM 2407 N N . LEU B 1 97 ? 2.836 -11.922 10.773 1 94.81 97 LEU B N 1
ATOM 2408 C CA . LEU B 1 97 ? 4.008 -11.047 10.758 1 94.81 97 LEU B CA 1
ATOM 2409 C C . LEU B 1 97 ? 3.631 -9.641 10.312 1 94.81 97 LEU B C 1
ATOM 2411 O O . LEU B 1 97 ? 2.672 -9.453 9.562 1 94.81 97 LEU B O 1
ATOM 2415 N N . ASP B 1 98 ? 4.344 -8.648 10.82 1 94.38 98 ASP B N 1
ATOM 2416 C CA . ASP B 1 98 ? 4.148 -7.281 10.359 1 94.38 98 ASP B CA 1
ATOM 2417 C C . ASP B 1 98 ? 4.867 -7.043 9.031 1 94.38 98 ASP B C 1
ATOM 2419 O O . ASP B 1 98 ? 5.816 -6.258 8.961 1 94.38 98 ASP B O 1
ATOM 2423 N N . ILE B 1 99 ? 4.391 -7.742 8.047 1 97 99 ILE B N 1
ATOM 2424 C CA . ILE B 1 99 ? 4.867 -7.633 6.672 1 97 99 ILE B CA 1
ATOM 2425 C C . ILE B 1 99 ? 3.682 -7.449 5.727 1 97 99 ILE B C 1
ATOM 2427 O O . ILE B 1 99 ? 2.531 -7.668 6.117 1 97 99 ILE B O 1
ATOM 2431 N N . GLN B 1 100 ? 3.908 -7.09 4.52 1 97.31 100 GLN B N 1
ATOM 2432 C CA . GLN B 1 100 ? 2.809 -6.758 3.617 1 97.31 100 GLN B CA 1
ATOM 2433 C C . GLN B 1 100 ? 2.617 -7.844 2.561 1 97.31 100 GLN B C 1
ATOM 2435 O O . GLN B 1 100 ? 1.505 -8.047 2.07 1 97.31 100 GLN B O 1
ATOM 2440 N N . MET B 1 101 ? 3.76 -8.516 2.223 1 97.75 101 MET B N 1
ATOM 2441 C CA . MET B 1 101 ? 3.643 -9.5 1.148 1 97.75 101 MET B CA 1
ATOM 2442 C C . MET B 1 101 ? 4.41 -10.773 1.488 1 97.75 101 MET B C 1
ATOM 2444 O O . MET B 1 101 ? 5.367 -10.734 2.262 1 97.75 101 MET B O 1
ATOM 2448 N N . TYR B 1 102 ? 3.904 -11.859 0.903 1 96 102 TYR B N 1
ATOM 2449 C CA . TYR B 1 102 ? 4.5 -13.188 0.995 1 96 102 TYR B CA 1
ATOM 2450 C C . TYR B 1 102 ? 4.613 -13.828 -0.382 1 96 102 TYR B C 1
ATOM 2452 O O . TYR B 1 102 ? 3.65 -13.828 -1.153 1 96 102 TYR B O 1
ATOM 2460 N N . CYS B 1 103 ? 5.781 -14.352 -0.628 1 95.31 103 CYS B N 1
ATOM 2461 C CA . CYS B 1 103 ? 6.039 -15.031 -1.893 1 95.31 103 CYS B CA 1
ATOM 2462 C C . CYS B 1 103 ? 6.988 -16.203 -1.694 1 95.31 103 CYS B C 1
ATOM 2464 O O . CYS B 1 103 ? 7.961 -16.109 -0.947 1 95.31 103 CYS B O 1
ATOM 2466 N N . GLU B 1 104 ? 6.699 -17.297 -2.379 1 93.62 104 GLU B N 1
ATOM 2467 C CA . GLU B 1 104 ? 7.578 -18.453 -2.311 1 93.62 104 GLU B CA 1
ATOM 2468 C C . GLU B 1 104 ? 8.617 -18.438 -3.428 1 93.62 104 GLU B C 1
ATOM 2470 O O . GLU B 1 104 ? 8.305 -18.094 -4.57 1 93.62 104 GLU B O 1
ATOM 2475 N N . LYS B 1 105 ? 9.797 -18.938 -3.111 1 94.56 105 LYS B N 1
ATOM 2476 C CA . LYS B 1 105 ? 10.883 -18.984 -4.094 1 94.56 105 LYS B CA 1
ATOM 2477 C C . LYS B 1 105 ? 10.586 -20 -5.195 1 94.56 105 LYS B C 1
A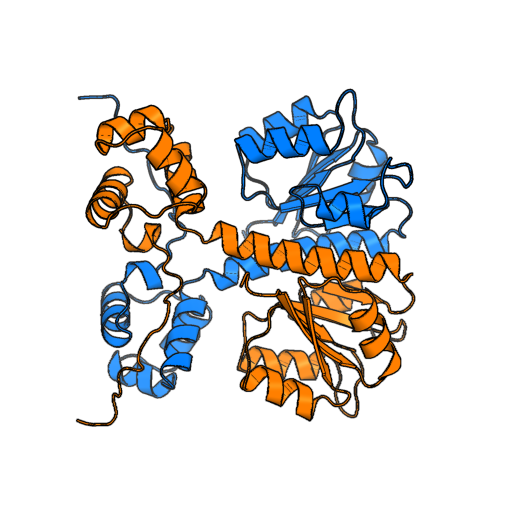TOM 2479 O O . LYS B 1 105 ? 11.125 -19.891 -6.297 1 94.56 105 LYS B O 1
ATOM 2484 N N . SER B 1 106 ? 9.68 -20.875 -4.918 1 92 106 SER B N 1
ATOM 2485 C CA . SER B 1 106 ? 9.297 -21.875 -5.906 1 92 106 SER B CA 1
ATOM 2486 C C . SER B 1 106 ? 8.422 -21.266 -7 1 92 106 SER B C 1
ATOM 2488 O O . SER B 1 106 ? 8.203 -21.891 -8.039 1 92 106 SER B O 1
ATOM 2490 N N . ALA B 1 107 ? 7.906 -20.078 -6.777 1 91.5 107 ALA B N 1
ATOM 2491 C CA . ALA B 1 107 ? 7.164 -19.391 -7.832 1 91.5 107 ALA B CA 1
ATOM 2492 C C . ALA B 1 107 ? 8.039 -19.172 -9.062 1 91.5 107 ALA B C 1
ATOM 2494 O O . ALA B 1 107 ? 9.266 -19.109 -8.961 1 91.5 107 ALA B O 1
ATOM 2495 N N . ASN B 1 108 ? 7.359 -19.219 -10.211 1 91 108 ASN B N 1
ATOM 2496 C CA . ASN B 1 108 ? 8.156 -18.906 -11.391 1 91 108 ASN B CA 1
ATOM 2497 C C . ASN B 1 108 ? 8.68 -17.469 -11.352 1 91 108 ASN B C 1
ATOM 2499 O O . ASN B 1 108 ? 8.086 -16.609 -10.703 1 91 108 ASN B O 1
ATOM 2503 N N . PHE B 1 109 ? 9.703 -17.203 -12.031 1 93.25 109 PHE B N 1
ATOM 2504 C CA . PHE B 1 109 ? 10.438 -15.945 -11.93 1 93.25 109 PHE B CA 1
ATOM 2505 C C . PHE B 1 109 ? 9.562 -14.773 -12.352 1 93.25 109 PHE B C 1
ATOM 2507 O O . PHE B 1 109 ? 9.641 -13.688 -11.773 1 93.25 109 PHE B O 1
ATOM 2514 N N . GLU B 1 110 ? 8.734 -14.922 -13.352 1 92.62 110 GLU B N 1
ATOM 2515 C CA . GLU B 1 110 ? 7.816 -13.867 -13.773 1 92.62 110 GLU B CA 1
ATOM 2516 C C . GLU B 1 110 ? 6.871 -13.477 -12.641 1 92.62 110 GLU B C 1
ATOM 2518 O O . GLU B 1 110 ? 6.594 -12.289 -12.445 1 92.62 110 GLU B O 1
ATOM 2523 N N . GLU B 1 111 ? 6.438 -14.445 -11.938 1 93.75 111 GLU B N 1
ATOM 2524 C CA . GLU B 1 111 ? 5.551 -14.195 -10.805 1 93.75 111 GLU B CA 1
ATOM 2525 C C . GLU B 1 111 ? 6.258 -13.391 -9.719 1 93.75 111 GLU B C 1
ATOM 2527 O O . GLU B 1 111 ? 5.656 -12.508 -9.102 1 93.75 111 GLU B O 1
ATOM 2532 N N . ILE B 1 112 ? 7.508 -13.695 -9.516 1 96.5 112 ILE B N 1
ATOM 2533 C CA . ILE B 1 112 ? 8.297 -12.969 -8.523 1 96.5 112 ILE B CA 1
ATOM 2534 C C . ILE B 1 112 ? 8.43 -11.508 -8.945 1 96.5 112 ILE B C 1
ATOM 2536 O O . ILE B 1 112 ? 8.258 -10.602 -8.125 1 96.5 112 ILE B O 1
ATOM 2540 N N . LEU B 1 113 ? 8.648 -11.281 -10.203 1 96.88 113 LEU B N 1
ATOM 2541 C CA . LEU B 1 113 ? 8.766 -9.914 -10.711 1 96.88 113 LEU B CA 1
ATOM 2542 C C . LEU B 1 113 ? 7.434 -9.18 -10.586 1 96.88 113 LEU B C 1
ATOM 2544 O O . LEU B 1 113 ? 7.41 -7.977 -10.297 1 96.88 113 LEU B O 1
ATOM 2548 N N . ILE B 1 114 ? 6.348 -9.867 -10.812 1 96.12 114 ILE B N 1
ATOM 2549 C CA . ILE B 1 114 ? 5.02 -9.281 -10.672 1 96.12 114 ILE B CA 1
ATOM 2550 C C . ILE B 1 114 ? 4.797 -8.852 -9.227 1 96.12 114 ILE B C 1
ATOM 2552 O O . ILE B 1 114 ? 4.281 -7.762 -8.961 1 96.12 114 ILE B O 1
ATOM 2556 N N . MET B 1 115 ? 5.242 -9.68 -8.312 1 97.19 115 MET B N 1
ATOM 2557 C CA . MET B 1 115 ? 5.098 -9.352 -6.895 1 97.19 115 MET B CA 1
ATOM 2558 C C . MET B 1 115 ? 5.922 -8.125 -6.531 1 97.19 115 MET B C 1
ATOM 2560 O O . MET B 1 115 ? 5.453 -7.258 -5.793 1 97.19 115 MET B O 1
ATOM 2564 N N . ILE B 1 116 ? 7.105 -8.039 -7.055 1 98.06 116 ILE B N 1
ATOM 2565 C CA . ILE B 1 116 ? 7.965 -6.891 -6.785 1 98.06 116 ILE B CA 1
ATOM 2566 C C . ILE B 1 116 ? 7.344 -5.629 -7.375 1 98.06 116 ILE B C 1
ATOM 2568 O O . ILE B 1 116 ? 7.309 -4.582 -6.723 1 98.06 116 ILE B O 1
ATOM 2572 N N . GLU B 1 117 ? 6.855 -5.734 -8.586 1 97.44 117 GLU B N 1
ATOM 2573 C CA . GLU B 1 117 ? 6.18 -4.602 -9.211 1 97.44 117 GLU B CA 1
ATOM 2574 C C . GLU B 1 117 ? 4.926 -4.207 -8.43 1 97.44 117 GLU B C 1
ATOM 2576 O O . GLU B 1 117 ? 4.633 -3.02 -8.273 1 97.44 117 GLU B O 1
ATOM 2581 N N . SER B 1 118 ? 4.188 -5.219 -7.977 1 98 118 SER B N 1
ATOM 2582 C CA . SER B 1 118 ? 3.016 -4.953 -7.148 1 98 118 SER B CA 1
ATOM 2583 C C . SER B 1 118 ? 3.395 -4.191 -5.883 1 98 118 SER B C 1
ATOM 2585 O O . SER B 1 118 ? 2.689 -3.268 -5.473 1 98 118 SER B O 1
ATOM 2587 N N . ALA B 1 119 ? 4.492 -4.59 -5.273 1 97.75 119 ALA B N 1
ATOM 2588 C CA . ALA B 1 119 ? 4.984 -3.889 -4.09 1 97.75 119 ALA B CA 1
ATOM 2589 C C . ALA B 1 119 ? 5.289 -2.426 -4.406 1 97.75 119 ALA B C 1
ATOM 2591 O O . ALA B 1 119 ? 4.883 -1.528 -3.666 1 97.75 119 ALA B O 1
ATOM 2592 N N . ARG B 1 120 ? 5.996 -2.217 -5.48 1 96.81 120 ARG B N 1
ATOM 2593 C CA . ARG B 1 120 ? 6.32 -0.854 -5.891 1 96.81 120 ARG B CA 1
ATOM 2594 C C . ARG B 1 120 ? 5.055 -0.03 -6.102 1 96.81 120 ARG B C 1
ATOM 2596 O O . ARG B 1 120 ? 4.941 1.084 -5.586 1 96.81 120 ARG B O 1
ATOM 2603 N N . LYS B 1 121 ? 4.156 -0.582 -6.828 1 96.06 121 LYS B N 1
ATOM 2604 C CA . LYS B 1 121 ? 2.914 0.128 -7.125 1 96.06 121 LYS B CA 1
ATOM 2605 C C . LYS B 1 121 ? 2.121 0.401 -5.848 1 96.06 121 LYS B C 1
ATOM 2607 O O . LYS B 1 121 ? 1.468 1.439 -5.73 1 96.06 121 LYS B O 1
ATOM 2612 N N . SER B 1 122 ? 2.137 -0.553 -4.949 1 95.25 122 SER B N 1
ATOM 2613 C CA . SER B 1 122 ? 1.451 -0.365 -3.674 1 95.25 122 SER B CA 1
ATOM 2614 C C . SER B 1 122 ? 2.062 0.786 -2.881 1 95.25 122 SER B C 1
ATOM 2616 O O . SER B 1 122 ? 1.341 1.626 -2.34 1 95.25 122 SER B O 1
ATOM 2618 N N . VAL B 1 123 ? 3.379 0.833 -2.822 1 90.31 123 VAL B N 1
ATOM 2619 C CA . VAL B 1 123 ? 4.09 1.89 -2.109 1 90.31 123 VAL B CA 1
ATOM 2620 C C . VAL B 1 123 ? 3.801 3.238 -2.766 1 90.31 123 VAL B C 1
ATOM 2622 O O . VAL B 1 123 ? 3.5 4.219 -2.078 1 90.31 123 VAL B O 1
ATOM 2625 N N . GLU B 1 124 ? 3.832 3.25 -4.059 1 87.38 124 GLU B N 1
ATOM 2626 C CA . GLU B 1 124 ? 3.574 4.488 -4.789 1 87.38 124 GLU B CA 1
ATOM 2627 C C . GLU B 1 124 ? 2.129 4.945 -4.609 1 87.38 124 GLU B C 1
ATOM 2629 O O . GLU B 1 124 ? 1.86 6.145 -4.508 1 87.38 124 GLU B O 1
ATOM 2634 N N . HIS B 1 125 ? 1.235 4.023 -4.648 1 87.44 125 HIS B N 1
ATOM 2635 C CA . HIS B 1 125 ? -0.175 4.32 -4.426 1 87.44 125 HIS B CA 1
ATOM 2636 C C . HIS B 1 125 ? -0.393 4.977 -3.066 1 87.44 125 HIS B C 1
ATOM 2638 O O . HIS B 1 125 ? -1.17 5.926 -2.949 1 87.44 125 HIS B O 1
ATOM 2644 N N . SER B 1 126 ? 0.299 4.473 -2.08 1 79.81 126 SER B N 1
ATOM 2645 C CA . SER B 1 126 ? 0.179 5.004 -0.728 1 79.81 126 SER B CA 1
ATOM 2646 C C . SER B 1 126 ? 0.702 6.434 -0.649 1 79.81 126 SER B C 1
ATOM 2648 O O . SER B 1 126 ? 0.146 7.266 0.073 1 79.81 126 SER B O 1
ATOM 2650 N N . ARG B 1 127 ? 1.728 6.684 -1.336 1 71.31 127 ARG B N 1
ATOM 2651 C CA . ARG B 1 127 ? 2.336 8.008 -1.331 1 71.31 127 ARG B CA 1
ATOM 2652 C C . ARG B 1 127 ? 1.42 9.031 -1.99 1 71.31 127 ARG B C 1
ATOM 2654 O O . ARG B 1 127 ? 1.407 10.203 -1.601 1 71.31 127 ARG B O 1
ATOM 2661 N N . LYS B 1 128 ? 0.688 8.547 -2.992 1 65.44 128 LYS B N 1
ATOM 2662 C CA . LYS B 1 128 ? -0.252 9.438 -3.674 1 65.44 128 LYS B CA 1
ATOM 2663 C C . LYS B 1 128 ? -1.408 9.82 -2.754 1 65.44 128 LYS B C 1
ATOM 2665 O O . LYS B 1 128 ? -1.847 10.977 -2.75 1 65.44 128 LYS B O 1
ATOM 2670 N N . GLU B 1 129 ? -1.92 8.891 -2.086 1 61.97 129 GLU B N 1
ATOM 2671 C CA . GLU B 1 129 ? -3.068 9.125 -1.216 1 61.97 129 GLU B CA 1
ATOM 2672 C C . GLU B 1 129 ? -2.771 10.211 -0.187 1 61.97 129 GLU B C 1
ATOM 2674 O O . GLU B 1 129 ? -3.652 11 0.163 1 61.97 129 GLU B O 1
ATOM 2679 N N . GLY B 1 130 ? -1.622 10.312 0.117 1 58.41 130 GLY B N 1
ATOM 2680 C CA . GLY B 1 130 ? -1.264 11.289 1.135 1 58.41 130 GLY B CA 1
ATOM 2681 C C . GLY B 1 130 ? -0.894 12.641 0.56 1 58.41 130 GLY B C 1
ATOM 2682 O O . GLY B 1 130 ? -0.686 13.602 1.304 1 58.41 130 GLY B O 1
ATOM 2683 N N . SER B 1 131 ? -1.088 12.734 -0.743 1 62.41 131 SER B N 1
ATOM 2684 C CA . SER B 1 131 ? -0.605 13.969 -1.354 1 62.41 131 SER B CA 1
ATOM 2685 C C . SER B 1 131 ? -1.648 15.078 -1.261 1 62.41 131 SER B C 1
ATOM 2687 O O . SER B 1 131 ? -2.832 14.805 -1.05 1 62.41 131 SER B O 1
ATOM 2689 N N . PHE B 1 132 ? -1.151 16.328 -1.276 1 65.38 132 PHE B N 1
ATOM 2690 C CA . PHE B 1 132 ? -2.008 17.5 -1.305 1 65.38 132 PHE B CA 1
ATOM 2691 C C . PHE B 1 132 ? -3.072 17.375 -2.389 1 65.38 132 PHE B C 1
ATOM 2693 O O . PHE B 1 132 ? -4.25 17.656 -2.146 1 65.38 132 PHE B O 1
ATOM 2700 N N . GLY B 1 133 ? -2.566 16.922 -3.557 1 69.94 133 GLY B N 1
ATOM 2701 C CA . GLY B 1 133 ? -3.465 16.875 -4.699 1 69.94 133 GLY B CA 1
ATOM 2702 C C . GLY B 1 133 ? -4.645 15.938 -4.488 1 69.94 133 GLY B C 1
ATOM 2703 O O . GLY B 1 133 ? -5.785 16.297 -4.797 1 69.94 133 GLY B O 1
ATOM 2704 N N . ILE B 1 134 ? -4.328 14.875 -3.988 1 71 134 ILE B N 1
ATOM 2705 C CA . ILE B 1 134 ? -5.379 13.891 -3.764 1 71 134 ILE B CA 1
ATOM 2706 C C . ILE B 1 134 ? -6.328 14.383 -2.674 1 71 134 ILE B C 1
ATOM 2708 O O . ILE B 1 134 ? -7.547 14.242 -2.791 1 71 134 ILE B O 1
ATOM 2712 N N . ARG B 1 135 ? -5.742 14.961 -1.714 1 69.06 135 ARG B N 1
ATOM 2713 C CA . ARG B 1 135 ? -6.57 15.516 -0.651 1 69.06 135 ARG B CA 1
ATOM 2714 C C . ARG B 1 135 ? -7.473 16.625 -1.185 1 69.06 135 ARG B C 1
ATOM 2716 O O . ARG B 1 135 ? -8.648 16.703 -0.828 1 69.06 135 ARG B O 1
ATOM 2723 N N . LEU B 1 136 ? -6.863 17.438 -1.969 1 77.69 136 LEU B N 1
ATOM 2724 C CA . LEU B 1 136 ? -7.641 18.516 -2.578 1 77.69 136 LEU B CA 1
ATOM 2725 C C . LEU B 1 136 ? -8.781 17.953 -3.416 1 77.69 136 LEU B C 1
ATOM 2727 O O . LEU B 1 136 ? -9.922 18.422 -3.318 1 77.69 136 LEU B O 1
ATOM 2731 N N . LYS B 1 137 ? -8.453 16.969 -4.195 1 78.12 137 LYS B N 1
ATOM 2732 C CA . LYS B 1 137 ? -9.453 16.344 -5.055 1 78.12 137 LYS B CA 1
ATOM 2733 C C . LYS B 1 137 ? -10.57 15.719 -4.23 1 78.12 137 LYS B C 1
ATOM 2735 O O . LYS B 1 137 ? -11.75 15.859 -4.566 1 78.12 137 LYS B O 1
ATOM 2740 N N . ARG B 1 138 ? -10.18 15.094 -3.248 1 70.69 138 ARG B N 1
ATOM 2741 C CA . ARG B 1 138 ? -11.148 14.477 -2.354 1 70.69 138 ARG B CA 1
ATOM 2742 C C . ARG B 1 138 ? -12.086 15.523 -1.755 1 70.69 138 ARG B C 1
ATOM 2744 O O . ARG B 1 138 ? -13.305 15.336 -1.736 1 70.69 138 ARG B O 1
ATOM 2751 N N . LEU B 1 139 ? -11.5 16.562 -1.238 1 72.44 139 LEU B N 1
ATOM 2752 C CA . LEU B 1 139 ? -12.281 17.641 -0.641 1 72.44 139 LEU B CA 1
ATOM 2753 C C . LEU B 1 139 ? -13.25 18.234 -1.659 1 72.44 139 LEU B C 1
ATOM 2755 O O . LEU B 1 139 ? -14.414 18.484 -1.346 1 72.44 139 LEU B O 1
ATOM 2759 N N . ARG B 1 140 ? -12.734 18.469 -2.824 1 80.94 140 ARG B N 1
ATOM 2760 C CA . ARG B 1 140 ? -13.57 19.031 -3.879 1 80.94 140 ARG B CA 1
ATOM 2761 C C . ARG B 1 140 ? -14.75 18.125 -4.191 1 80.94 140 ARG B C 1
ATOM 2763 O O . ARG B 1 140 ? -15.891 18.594 -4.301 1 80.94 140 ARG B O 1
ATOM 2770 N N . ARG B 1 141 ? -14.539 16.875 -4.285 1 72.19 141 ARG B N 1
ATOM 2771 C CA . ARG B 1 141 ? -15.57 15.906 -4.645 1 72.19 141 ARG B CA 1
ATOM 2772 C C . ARG B 1 141 ? -16.609 15.758 -3.531 1 72.19 141 ARG B C 1
ATOM 2774 O O . ARG B 1 141 ? -17.812 15.727 -3.795 1 72.19 141 ARG B O 1
ATOM 2781 N N . ILE B 1 142 ? -16.094 15.68 -2.355 1 65.94 142 ILE B N 1
ATOM 2782 C CA . ILE B 1 142 ? -16.984 15.547 -1.203 1 65.94 142 ILE B CA 1
ATOM 2783 C C . ILE B 1 142 ? -17.938 16.734 -1.14 1 65.94 142 ILE B C 1
ATOM 2785 O O . ILE B 1 142 ? -19.109 16.578 -0.777 1 65.94 142 ILE B O 1
ATOM 2789 N N . HIS B 1 143 ? -17.469 17.844 -1.485 1 72.44 143 HIS B N 1
ATOM 2790 C CA . HIS B 1 143 ? -18.266 19.062 -1.392 1 72.44 143 HIS B CA 1
ATOM 2791 C C . HIS B 1 143 ? -18.984 19.359 -2.709 1 72.44 143 HIS B C 1
ATOM 2793 O O . HIS B 1 143 ? -19.562 20.422 -2.871 1 72.44 143 HIS B O 1
ATOM 2799 N N . ASN B 1 144 ? -18.797 18.375 -3.656 1 77.75 144 ASN B N 1
ATOM 2800 C CA . ASN B 1 144 ? -19.453 18.469 -4.957 1 77.75 144 ASN B CA 1
ATOM 2801 C C . ASN B 1 144 ? -19.125 19.797 -5.66 1 77.75 144 ASN B C 1
ATOM 2803 O O . ASN B 1 144 ? -20.016 20.5 -6.129 1 77.75 144 ASN B O 1
ATOM 2807 N N . ILE B 1 145 ? -17.984 20.219 -5.641 1 85.19 145 ILE B N 1
ATOM 2808 C CA . ILE B 1 145 ? -17.484 21.422 -6.301 1 85.19 145 ILE B CA 1
ATOM 2809 C C . ILE B 1 145 ? -16.688 21.047 -7.547 1 85.19 145 ILE B C 1
ATOM 2811 O O . ILE B 1 145 ? -15.812 20.172 -7.484 1 85.19 145 ILE B O 1
ATOM 2815 N N . SER B 1 146 ? -17.094 21.562 -8.641 1 88.56 146 SER B N 1
ATOM 2816 C CA . SER B 1 146 ? -16.312 21.312 -9.844 1 88.56 146 SER B CA 1
ATOM 2817 C C . SER B 1 146 ? -14.969 22.031 -9.797 1 88.56 146 SER B C 1
ATOM 2819 O O . SER B 1 146 ? -14.781 22.969 -9.016 1 88.56 146 SER B O 1
ATOM 2821 N N . GLN B 1 147 ? -14.062 21.547 -10.641 1 91.94 147 GLN B N 1
ATOM 2822 C CA . GLN B 1 147 ? -12.781 22.234 -10.734 1 91.94 147 GLN B CA 1
ATOM 2823 C C . GLN B 1 147 ? -12.969 23.672 -11.188 1 91.94 147 GLN B C 1
ATOM 2825 O O . GLN B 1 147 ? -12.273 24.578 -10.711 1 91.94 147 GLN B O 1
ATOM 2830 N N . GLU B 1 148 ? -13.922 23.844 -12.086 1 92.94 148 GLU B N 1
ATOM 2831 C CA . GLU B 1 148 ? -14.227 25.172 -12.594 1 92.94 148 GLU B CA 1
ATOM 2832 C C . GLU B 1 148 ? -14.734 26.094 -11.484 1 92.94 148 GLU B C 1
ATOM 2834 O O . GLU B 1 148 ? -14.281 27.234 -11.344 1 92.94 148 GLU B O 1
ATOM 2839 N N . ASP B 1 149 ? -15.656 25.625 -10.75 1 92.75 149 ASP B N 1
ATOM 2840 C CA . ASP B 1 149 ? -16.234 26.406 -9.664 1 92.75 149 ASP B CA 1
ATOM 2841 C C . ASP B 1 149 ? -15.188 26.734 -8.602 1 92.75 149 ASP B C 1
ATOM 2843 O O . ASP B 1 149 ? -15.172 27.828 -8.047 1 92.75 149 ASP B O 1
ATOM 2847 N N . LEU B 1 150 ? -14.375 25.766 -8.258 1 93.12 150 LEU B N 1
ATOM 2848 C CA . LEU B 1 150 ? -13.305 25.984 -7.289 1 93.12 150 LEU B CA 1
ATOM 2849 C C . LEU B 1 150 ? -12.352 27.062 -7.777 1 93.12 150 LEU B C 1
ATOM 2851 O O . LEU B 1 150 ? -11.922 27.922 -6.996 1 93.12 150 LEU B O 1
ATOM 2855 N N . GLY B 1 151 ? -12 26.922 -9.008 1 94 151 GLY B N 1
ATOM 2856 C CA . GLY B 1 151 ? -11.148 27.953 -9.602 1 94 151 GLY B CA 1
ATOM 2857 C C . GLY B 1 151 ? -11.719 29.344 -9.477 1 94 151 GLY B C 1
ATOM 2858 O O . GLY B 1 151 ? -11 30.297 -9.148 1 94 151 GLY B O 1
ATOM 2859 N N . LYS B 1 152 ? -12.969 29.484 -9.773 1 93.38 152 LYS B N 1
ATOM 2860 C CA . LYS B 1 152 ? -13.641 30.766 -9.656 1 93.38 152 LYS B CA 1
ATOM 2861 C C . LYS B 1 152 ? -13.531 31.328 -8.242 1 93.38 152 LYS B C 1
ATOM 2863 O O . LYS B 1 152 ? -13.25 32.5 -8.055 1 93.38 152 LYS B O 1
ATOM 2868 N N . VAL B 1 153 ? -13.75 30.516 -7.297 1 88.88 153 VAL B N 1
ATOM 2869 C CA . VAL B 1 153 ? -13.727 30.922 -5.898 1 88.88 153 VAL B CA 1
ATOM 2870 C C . VAL B 1 153 ? -12.32 31.375 -5.516 1 88.88 153 VAL B C 1
ATOM 2872 O O . VAL B 1 153 ? -12.148 32.312 -4.738 1 88.88 153 VAL B O 1
ATOM 2875 N N . LEU B 1 154 ? -11.344 30.641 -6.055 1 89.25 154 LEU B N 1
ATOM 2876 C CA . LEU B 1 154 ? -9.961 30.906 -5.66 1 89.25 154 LEU B CA 1
ATOM 2877 C C . LEU B 1 154 ? -9.32 31.953 -6.559 1 89.25 154 LEU B C 1
ATOM 2879 O O . LEU B 1 154 ? -8.242 32.469 -6.258 1 89.25 154 LEU B O 1
ATOM 2883 N N . GLY B 1 155 ? -10.023 32.281 -7.637 1 91.12 155 GLY B N 1
ATOM 2884 C CA . GLY B 1 155 ? -9.492 33.25 -8.57 1 91.12 155 GLY B CA 1
ATOM 2885 C C . GLY B 1 155 ? -8.414 32.688 -9.477 1 91.12 155 GLY B C 1
ATOM 2886 O O . GLY B 1 155 ? -7.438 33.344 -9.797 1 91.12 155 GLY B O 1
ATOM 2887 N N . VAL B 1 156 ? -8.508 31.422 -9.703 1 91.56 156 VAL B N 1
ATOM 2888 C CA . VAL B 1 156 ? -7.555 30.781 -10.602 1 91.56 156 VAL B CA 1
ATOM 2889 C C . VAL B 1 156 ? -8.305 30.016 -11.695 1 91.56 156 VAL B C 1
ATOM 2891 O O . VAL B 1 156 ? -9.523 29.844 -11.617 1 91.56 156 VAL B O 1
ATOM 2894 N N . GLY B 1 157 ? -7.617 29.672 -12.75 1 92.06 157 GLY B N 1
ATOM 2895 C CA . GLY B 1 157 ? -8.211 28.891 -13.82 1 92.06 157 GLY B CA 1
ATOM 2896 C C . GLY B 1 157 ? -8.43 27.438 -13.453 1 92.06 157 GLY B C 1
ATOM 2897 O O . GLY B 1 157 ? -7.777 26.906 -12.547 1 92.06 157 GLY B O 1
ATOM 2898 N N . ARG B 1 158 ? -9.359 26.828 -14.195 1 92 158 ARG B N 1
ATOM 2899 C CA . ARG B 1 158 ? -9.656 25.422 -14 1 92 158 ARG B CA 1
ATOM 2900 C C . ARG B 1 158 ? -8.398 24.562 -14.148 1 92 158 ARG B C 1
ATOM 2902 O O . ARG B 1 158 ? -8.219 23.578 -13.43 1 92 158 ARG B O 1
ATOM 2909 N N . THR B 1 159 ? -7.523 24.984 -15.016 1 90.38 159 THR B N 1
ATOM 2910 C CA . THR B 1 159 ? -6.301 24.234 -15.266 1 90.38 159 THR B CA 1
ATOM 2911 C C . THR B 1 159 ? -5.41 24.203 -14.031 1 90.38 159 THR B C 1
ATOM 2913 O O . THR B 1 159 ? -4.734 23.219 -13.766 1 90.38 159 THR B O 1
ATOM 2916 N N . ALA B 1 160 ? -5.363 25.344 -13.312 1 87.5 160 ALA B N 1
ATOM 2917 C CA . ALA B 1 160 ? -4.578 25.391 -12.086 1 87.5 160 ALA B CA 1
ATOM 2918 C C . ALA B 1 160 ? -5.074 24.359 -11.078 1 87.5 160 ALA B C 1
ATOM 2920 O O . ALA B 1 160 ? -4.273 23.641 -10.469 1 87.5 160 ALA B O 1
ATOM 2921 N N . ILE B 1 161 ? -6.367 24.219 -10.906 1 90.94 161 ILE B N 1
ATOM 2922 C CA . ILE B 1 161 ? -6.969 23.266 -9.977 1 90.94 161 ILE B CA 1
ATOM 2923 C C . ILE B 1 161 ? -6.621 21.844 -10.398 1 90.94 161 ILE B C 1
ATOM 2925 O O . ILE B 1 161 ? -6.227 21.031 -9.57 1 90.94 161 ILE B O 1
ATOM 2929 N N . ALA B 1 162 ? -6.723 21.625 -11.719 1 86.5 162 ALA B N 1
ATOM 2930 C CA . ALA B 1 162 ? -6.406 20.297 -12.258 1 86.5 162 ALA B CA 1
ATOM 2931 C C . ALA B 1 162 ? -4.953 19.922 -11.969 1 86.5 162 ALA B C 1
ATOM 2933 O O . ALA B 1 162 ? -4.664 18.797 -11.57 1 86.5 162 ALA B O 1
ATOM 2934 N N . ASN B 1 163 ? -4.09 20.891 -12.125 1 80 163 ASN B N 1
ATOM 2935 C CA . ASN B 1 163 ? -2.67 20.656 -11.883 1 80 163 ASN B CA 1
ATOM 2936 C C . ASN B 1 163 ? -2.387 20.406 -10.406 1 80 163 ASN B C 1
ATOM 2938 O O . ASN B 1 163 ? -1.545 19.562 -10.07 1 80 163 ASN B O 1
ATOM 2942 N N . TRP B 1 164 ? -3.072 21.188 -9.531 1 80.06 164 TRP B N 1
ATOM 2943 C CA . TRP B 1 164 ? -2.9 20.969 -8.102 1 80.06 164 TRP B CA 1
ATOM 2944 C C . TRP B 1 164 ? -3.355 19.562 -7.711 1 80.06 164 TRP B C 1
ATOM 2946 O O . TRP B 1 164 ? -2.674 18.875 -6.949 1 80.06 164 TRP B O 1
ATOM 2956 N N . GLU B 1 165 ? -4.449 19.094 -8.258 1 81.88 165 GLU B N 1
ATOM 2957 C CA . GLU B 1 165 ? -5.066 17.812 -7.883 1 81.88 165 GLU B CA 1
ATOM 2958 C C . GLU B 1 165 ? -4.242 16.641 -8.391 1 81.88 165 GLU B C 1
ATOM 2960 O O . GLU B 1 165 ? -4.348 15.531 -7.859 1 81.88 165 GLU B O 1
ATOM 2965 N N . THR B 1 166 ? -3.398 16.969 -9.43 1 72.31 166 THR B N 1
ATOM 2966 C CA . THR B 1 166 ? -2.521 15.914 -9.938 1 72.31 166 THR B CA 1
ATOM 2967 C C . THR B 1 166 ? -1.098 16.109 -9.422 1 72.31 166 THR B C 1
ATOM 2969 O O . THR B 1 166 ? -0.181 15.398 -9.844 1 72.31 166 THR B O 1
ATOM 2972 N N . ASN B 1 167 ? -0.909 17.062 -8.562 1 67.75 167 ASN B N 1
ATOM 2973 C CA . ASN B 1 167 ? 0.351 17.359 -7.891 1 67.75 167 ASN B CA 1
ATOM 2974 C C . ASN B 1 167 ? 1.423 17.812 -8.883 1 67.75 167 ASN B C 1
ATOM 2976 O O . ASN B 1 167 ? 2.613 17.594 -8.648 1 67.75 167 ASN B O 1
ATOM 2980 N N . GLN B 1 168 ? 0.955 18.188 -10.055 1 67.69 168 GLN B N 1
ATOM 2981 C CA . GLN B 1 168 ? 1.892 18.719 -11.031 1 67.69 168 GLN B CA 1
ATOM 2982 C C . GLN B 1 168 ? 2.453 20.062 -10.578 1 67.69 168 GLN B C 1
ATOM 2984 O O . GLN B 1 168 ? 3.627 20.359 -10.797 1 67.69 168 GLN B O 1
ATOM 2989 N N . THR B 1 169 ? 1.626 20.922 -10.023 1 70.12 169 THR B N 1
ATOM 2990 C CA . THR B 1 169 ? 1.997 22.188 -9.391 1 70.12 169 THR B CA 1
ATOM 2991 C C . THR B 1 169 ? 1.373 22.297 -8 1 70.12 169 THR B C 1
ATOM 2993 O O . THR B 1 169 ? 0.462 21.547 -7.66 1 70.12 169 THR B O 1
ATOM 2996 N N . GLU B 1 170 ? 2.01 23.094 -7.227 1 70.06 170 GLU B N 1
ATOM 2997 C CA . GLU B 1 170 ? 1.478 23.344 -5.891 1 70.06 170 GLU B CA 1
ATOM 2998 C C . GLU B 1 170 ? 0.83 24.719 -5.797 1 70.06 170 GLU B C 1
ATOM 3000 O O . GLU B 1 170 ? 1.31 25.672 -6.402 1 70.06 170 GLU B O 1
ATOM 3005 N N . PRO B 1 171 ? -0.271 24.797 -5.098 1 77.12 171 PRO B N 1
ATOM 3006 C CA . PRO B 1 171 ? -0.875 26.109 -4.902 1 77.12 171 PRO B CA 1
ATOM 3007 C C . PRO B 1 171 ? -0.009 27.031 -4.047 1 77.12 171 PRO B C 1
ATOM 3009 O O . PRO B 1 171 ? 0.909 26.578 -3.365 1 77.12 171 PRO B O 1
ATOM 3012 N N . THR B 1 172 ? -0.293 28.375 -4.246 1 71.94 172 THR B N 1
ATOM 3013 C CA . THR B 1 172 ? 0.358 29.359 -3.377 1 71.94 172 THR B CA 1
ATOM 3014 C C . THR B 1 172 ? -0.125 29.203 -1.937 1 71.94 172 THR B C 1
ATOM 3016 O O . THR B 1 172 ? -1.146 28.562 -1.684 1 71.94 172 THR B O 1
ATOM 3019 N N . GLY B 1 173 ? 0.667 29.719 -1.015 1 65.25 173 GLY B N 1
ATOM 3020 C CA . GLY B 1 173 ? 0.236 29.719 0.374 1 65.25 173 GLY B CA 1
ATOM 3021 C C . GLY B 1 173 ? -1.132 30.344 0.571 1 65.25 173 GLY B C 1
ATOM 3022 O O . GLY B 1 173 ? -1.944 29.844 1.349 1 65.25 173 GLY B O 1
ATOM 3023 N N . GLU B 1 174 ? -1.311 31.438 -0.113 1 73.5 174 GLU B N 1
ATOM 3024 C CA . GLU B 1 174 ? -2.602 32.094 -0.05 1 73.5 174 GLU B CA 1
ATOM 3025 C C . GLU B 1 174 ? -3.73 31.188 -0.508 1 73.5 174 GLU B C 1
ATOM 3027 O O . GLU B 1 174 ? -4.789 31.141 0.12 1 73.5 174 GLU B O 1
ATOM 3032 N N . ASN B 1 175 ? -3.545 30.516 -1.6 1 80.69 175 ASN B N 1
ATOM 3033 C CA . ASN B 1 175 ? -4.555 29.594 -2.105 1 80.69 175 ASN B CA 1
ATOM 3034 C C . ASN B 1 175 ? -4.789 28.438 -1.14 1 80.69 175 ASN B C 1
ATOM 3036 O O . ASN B 1 175 ? -5.918 27.969 -0.994 1 80.69 175 ASN B O 1
ATOM 3040 N N . ILE B 1 176 ? -3.725 28.016 -0.515 1 75.44 176 ILE B N 1
ATOM 3041 C CA . ILE B 1 176 ? -3.846 26.953 0.466 1 75.44 176 ILE B CA 1
ATOM 3042 C C . ILE B 1 176 ? -4.73 27.406 1.625 1 75.44 176 ILE B C 1
ATOM 3044 O O . ILE B 1 176 ? -5.59 26.656 2.094 1 75.44 176 ILE B O 1
ATOM 3048 N N . LYS B 1 177 ? -4.523 28.547 2.049 1 72.75 177 LYS B N 1
ATOM 3049 C CA . LYS B 1 177 ? -5.352 29.109 3.115 1 72.75 177 LYS B CA 1
ATOM 3050 C C . LYS B 1 177 ? -6.812 29.203 2.688 1 72.75 177 LYS B C 1
ATOM 3052 O O . LYS B 1 177 ? -7.711 28.859 3.459 1 72.75 177 LYS B O 1
ATOM 3057 N N . LYS B 1 178 ? -7.02 29.688 1.556 1 81.88 178 LYS B N 1
ATOM 3058 C CA . LYS B 1 178 ? -8.375 29.797 1.031 1 81.88 178 LYS B CA 1
ATOM 3059 C C . LYS B 1 178 ? -9.055 28.438 0.946 1 81.88 178 LYS B C 1
ATOM 3061 O O . LYS B 1 178 ? -10.234 28.297 1.27 1 81.88 178 LYS B O 1
ATOM 3066 N N . LEU B 1 179 ? -8.266 27.516 0.454 1 83.19 179 LEU B N 1
ATOM 3067 C CA . LEU B 1 179 ? -8.781 26.156 0.359 1 83.19 179 LEU B CA 1
ATOM 3068 C C . LEU B 1 179 ? -9.164 25.609 1.736 1 83.19 179 LEU B C 1
ATOM 3070 O O . LEU B 1 179 ? -10.227 25.016 1.902 1 83.19 179 LEU B O 1
ATOM 3074 N N . ALA B 1 180 ? -8.242 25.844 2.588 1 72.56 180 ALA B N 1
ATOM 3075 C CA . ALA B 1 180 ? -8.484 25.391 3.953 1 72.56 180 ALA B CA 1
ATOM 3076 C C . ALA B 1 180 ? -9.766 25.984 4.516 1 72.56 180 ALA B C 1
ATOM 3078 O O . ALA B 1 180 ? -10.578 25.281 5.129 1 72.56 180 ALA B O 1
ATOM 3079 N N . GLU B 1 181 ? -9.906 27.188 4.297 1 75 181 GLU B N 1
ATOM 3080 C CA . GLU B 1 181 ? -11.102 27.891 4.758 1 75 181 GLU B CA 1
ATOM 3081 C C . GLU B 1 181 ? -12.352 27.391 4.043 1 75 181 GLU B C 1
ATOM 3083 O O . GLU B 1 181 ? -13.375 27.141 4.68 1 75 181 GLU B O 1
ATOM 3088 N N . LEU B 1 182 ? -12.219 27.297 2.789 1 81.25 182 LEU B N 1
ATOM 3089 C CA . LEU B 1 182 ? -13.352 26.891 1.969 1 81.25 182 LEU B CA 1
ATOM 3090 C C . LEU B 1 182 ? -13.859 25.516 2.393 1 81.25 182 LEU B C 1
ATOM 3092 O O . LEU B 1 182 ? -15.07 25.297 2.49 1 81.25 182 LEU B O 1
ATOM 3096 N N . PHE B 1 183 ? -12.867 24.672 2.553 1 77.44 183 PHE B N 1
ATOM 3097 C CA . PHE B 1 183 ? -13.227 23.281 2.828 1 77.44 183 PHE B CA 1
ATOM 3098 C C . PHE B 1 183 ? -13.305 23.031 4.328 1 77.44 183 PHE B C 1
ATOM 3100 O O . PHE B 1 183 ? -13.539 21.906 4.766 1 77.44 183 PHE B O 1
ATOM 3107 N N . ARG B 1 184 ? -13.078 24.078 5.055 1 68.56 184 ARG B N 1
ATOM 3108 C CA . ARG B 1 184 ? -13.148 24 6.512 1 68.56 184 ARG B CA 1
ATOM 3109 C C . ARG B 1 184 ? -12.203 22.938 7.047 1 68.56 184 ARG B C 1
ATOM 3111 O O . ARG B 1 184 ? -12.602 22.094 7.844 1 68.56 184 ARG B O 1
ATOM 3118 N N . VAL B 1 185 ? -11.102 22.984 6.441 1 66.38 185 VAL B N 1
ATOM 3119 C CA . VAL B 1 185 ? -10.008 22.141 6.918 1 66.38 185 VAL B CA 1
ATOM 3120 C C . VAL B 1 185 ? -8.805 23.016 7.273 1 66.38 185 VAL B C 1
ATOM 3122 O O . VAL B 1 185 ? -8.805 24.219 7.023 1 66.38 185 VAL B O 1
ATOM 3125 N N . THR B 1 186 ? -7.906 22.484 7.887 1 58.47 186 THR B N 1
ATOM 3126 C CA . THR B 1 186 ? -6.691 23.219 8.203 1 58.47 186 THR B CA 1
ATOM 3127 C C . THR B 1 186 ? -5.734 23.219 7.02 1 58.47 186 THR B C 1
ATOM 3129 O O . THR B 1 186 ? -5.824 22.359 6.141 1 58.47 186 THR B O 1
ATOM 3132 N N . THR B 1 187 ? -4.938 24.25 6.898 1 63.34 187 THR B N 1
ATOM 3133 C CA . THR B 1 187 ? -3.885 24.25 5.887 1 63.34 187 THR B CA 1
ATOM 3134 C C . THR B 1 187 ? -2.986 23.031 6.035 1 63.34 187 THR B C 1
ATOM 3136 O O . THR B 1 187 ? -2.514 22.484 5.039 1 63.34 187 THR B O 1
ATOM 3139 N N . ASP B 1 188 ? -2.857 22.672 7.152 1 55.09 188 ASP B N 1
ATOM 3140 C CA . ASP B 1 188 ? -2.014 21.516 7.438 1 55.09 188 ASP B CA 1
ATOM 3141 C C . ASP B 1 188 ? -2.604 20.234 6.836 1 55.09 188 ASP B C 1
ATOM 3143 O O . ASP B 1 188 ? -1.87 19.375 6.336 1 55.09 188 ASP B O 1
ATOM 3147 N N . TYR B 1 189 ? -3.959 20.156 7.023 1 60.38 189 TYR B N 1
ATOM 3148 C CA . TYR B 1 189 ? -4.621 19.031 6.383 1 60.38 189 TYR B CA 1
ATOM 3149 C C . TYR B 1 189 ? -4.281 18.969 4.898 1 60.38 189 TYR B C 1
ATOM 3151 O O . TYR B 1 189 ? -3.986 17.891 4.367 1 60.38 189 TYR B O 1
ATOM 3159 N N . LEU B 1 190 ? -4.363 20.047 4.281 1 64.56 190 LEU B N 1
ATOM 3160 C CA . LEU B 1 190 ? -4.164 20.109 2.838 1 64.56 190 LEU B CA 1
ATOM 3161 C C . LEU B 1 190 ? -2.717 19.797 2.479 1 64.56 190 LEU B C 1
ATOM 3163 O O . LEU B 1 190 ? -2.453 19.125 1.477 1 64.56 190 LEU B O 1
ATOM 3167 N N . LEU B 1 191 ? -1.805 20.312 3.236 1 57.38 191 LEU B N 1
ATOM 3168 C CA . LEU B 1 191 ? -0.395 20.234 2.867 1 57.38 191 LEU B CA 1
ATOM 3169 C C . LEU B 1 191 ? 0.239 18.953 3.381 1 57.38 191 LEU B C 1
ATOM 3171 O O . LEU B 1 191 ? 1.312 18.547 2.918 1 57.38 191 LEU B O 1
ATOM 3175 N N . CYS B 1 192 ? -0.442 18.188 3.871 1 52.41 192 CYS B N 1
ATOM 3176 C CA . CYS B 1 192 ? 0.135 16.984 4.465 1 52.41 192 CYS B CA 1
ATOM 3177 C C . CYS B 1 192 ? 1.638 16.922 4.223 1 52.41 192 CYS B C 1
ATOM 3179 O O . CYS B 1 192 ? 2.086 16.391 3.209 1 52.41 192 CYS B O 1
ATOM 3181 N N . TYR B 1 193 ? 2.354 18.094 4.359 1 38.66 193 TYR B N 1
ATOM 3182 C CA . TYR B 1 193 ? 3.756 18.203 3.973 1 38.66 193 TYR B CA 1
ATOM 3183 C C . TYR B 1 193 ? 4.504 16.906 4.301 1 38.66 193 TYR B C 1
ATOM 3185 O O . TYR B 1 193 ? 4.32 16.328 5.375 1 38.66 193 TYR B O 1
ATOM 3193 N N . LYS B 1 194 ? 4.699 16.109 3.33 1 36.66 194 LYS B N 1
ATOM 3194 C CA . LYS B 1 194 ? 5.965 15.422 3.561 1 36.66 194 LYS B CA 1
ATOM 3195 C C . LYS B 1 194 ? 6.988 16.344 4.203 1 36.66 194 LYS B C 1
ATOM 3197 O O . LYS B 1 194 ? 7.281 17.422 3.674 1 36.66 194 LYS B O 1
ATOM 3202 N N . ALA B 1 195 ? 6.969 16.531 5.434 1 30.62 195 ALA B N 1
ATOM 3203 C CA . ALA B 1 195 ? 8.008 17.344 6.055 1 30.62 195 ALA B CA 1
ATOM 3204 C C . ALA B 1 195 ? 9.352 17.156 5.344 1 30.62 195 ALA B C 1
ATOM 3206 O O . ALA B 1 195 ? 9.859 16.047 5.254 1 30.62 195 ALA B O 1
ATOM 3207 N N . ASN B 1 196 ? 9.578 17.672 4.195 1 27.97 196 ASN B N 1
ATOM 3208 C CA . ASN B 1 196 ? 11 17.828 3.928 1 27.97 196 ASN B CA 1
ATOM 3209 C C . ASN B 1 196 ? 11.75 18.375 5.148 1 27.97 196 ASN B C 1
ATOM 3211 O O . ASN B 1 196 ? 11.5 19.5 5.578 1 27.97 196 ASN B O 1
ATOM 3215 N N . PHE B 1 197 ? 11.93 17.5 6.125 1 28.92 197 PHE B N 1
ATOM 3216 C CA . PHE B 1 197 ? 12.664 17.828 7.34 1 28.92 197 PHE B CA 1
ATOM 3217 C C . PHE B 1 197 ? 14 18.469 7.004 1 28.92 197 PHE B C 1
ATOM 3219 O O . PHE B 1 197 ? 14.914 17.797 6.523 1 28.92 197 PHE B O 1
ATOM 3226 N N . GLY B 1 198 ? 13.961 19.625 6.512 1 27.03 198 GLY B N 1
ATOM 3227 C CA . GLY B 1 198 ? 15.234 20.344 6.52 1 27.03 198 GLY B CA 1
ATOM 3228 C C . GLY B 1 198 ? 15.992 20.188 7.82 1 27.03 198 GLY B C 1
ATOM 3229 O O . GLY B 1 198 ? 15.625 19.375 8.672 1 27.03 198 GLY B O 1
ATOM 3230 N N . ASP B 1 199 ? 16.703 21.266 8.398 1 27.67 199 ASP B N 1
ATOM 3231 C CA . ASP B 1 199 ? 17.781 21.391 9.375 1 27.67 199 ASP B CA 1
ATOM 3232 C C . ASP B 1 199 ? 17.281 21.094 10.789 1 27.67 199 ASP B C 1
ATOM 3234 O O . ASP B 1 199 ? 16.156 21.484 11.141 1 27.67 199 ASP B O 1
ATOM 3238 N N . THR B 1 200 ? 17.719 20 11.531 1 29.7 200 THR B N 1
ATOM 3239 C CA . THR B 1 200 ? 17.688 19.578 12.93 1 29.7 200 THR B CA 1
ATOM 3240 C C . THR B 1 200 ? 17.625 20.781 13.852 1 29.7 200 THR B C 1
ATOM 3242 O O . THR B 1 200 ? 18.5 21.641 13.828 1 29.7 200 THR B O 1
ATOM 3245 N N . PRO B 1 201 ? 16.516 21.078 14.43 1 28.42 201 PRO B N 1
ATOM 3246 C CA . PRO B 1 201 ? 16.734 22.109 15.445 1 28.42 201 PRO B CA 1
ATOM 3247 C C . PRO B 1 201 ? 17.703 21.656 16.547 1 28.42 201 PRO B C 1
ATOM 3249 O O . PRO B 1 201 ? 17.625 20.516 17 1 28.42 201 PRO B O 1
ATOM 3252 N N . ASN B 1 202 ? 18.922 21.922 16.562 1 29.55 202 ASN B N 1
ATOM 3253 C CA . ASN B 1 202 ? 19.938 21.734 17.578 1 29.55 202 ASN B CA 1
ATOM 3254 C C . ASN B 1 202 ? 19.422 22.141 18.969 1 29.55 202 ASN B C 1
ATOM 3256 O O . ASN B 1 202 ? 19.25 23.328 19.25 1 29.55 202 ASN B O 1
ATOM 3260 N N . LEU B 1 203 ? 18.547 21.328 19.531 1 31.14 203 LEU B N 1
ATOM 3261 C CA . LEU B 1 203 ? 18.188 21.656 20.906 1 31.14 203 LEU B CA 1
ATOM 3262 C C . LEU B 1 203 ? 19.406 21.594 21.812 1 31.14 203 LEU B C 1
ATOM 3264 O O . LEU B 1 203 ? 19.281 21.688 23.031 1 31.14 203 LEU B O 1
ATOM 3268 N N . ALA B 1 204 ? 20.609 21.156 21.453 1 30.92 204 ALA B N 1
ATOM 3269 C CA . ALA B 1 204 ? 21.641 21.156 22.5 1 30.92 204 ALA B CA 1
ATOM 3270 C C . ALA B 1 204 ? 21.734 22.531 23.172 1 30.92 204 ALA B C 1
ATOM 3272 O O . ALA B 1 204 ? 22.125 22.625 24.344 1 30.92 204 ALA B O 1
ATOM 3273 N N . LYS B 1 205 ? 21.906 23.656 22.422 1 32.47 205 LYS B N 1
ATOM 3274 C CA . LYS B 1 205 ? 22.812 24.594 23.062 1 32.47 205 LYS B CA 1
ATOM 3275 C C . LYS B 1 205 ? 22.125 25.328 24.219 1 32.47 205 LYS B C 1
ATOM 3277 O O . LYS B 1 205 ? 22.703 26.203 24.844 1 32.47 205 LYS B O 1
ATOM 3282 N N . LYS B 1 206 ? 20.719 25.406 24.531 1 29.05 206 LYS B N 1
ATOM 3283 C CA . LYS B 1 206 ? 20.734 26.328 25.656 1 29.05 206 LYS B CA 1
ATOM 3284 C C . LYS B 1 206 ? 20.891 25.578 26.984 1 29.05 206 LYS B C 1
ATOM 3286 O O . LYS B 1 206 ? 20.328 24.5 27.156 1 29.05 206 LYS B O 1
#

pLDDT: mean 82.5, std 18.43, range [27.03, 98.69]